Protein 3MFH (pdb70)

Nearest PDB structures (foldseek):
  3mfh-assembly1_A  TM=1.002E+00  e=0.000E+00  Saccharomyces cerevisiae
  3ohb-assembly1_A  TM=1.001E+00  e=0.000E+00  Saccharomyces cerevisiae
  3mfi-assembly1_A  TM=9.973E-01  e=5.482E-103  Saccharomyces cerevisiae
  2xgq-assembly1_B  TM=9.381E-01  e=1.519E-93  Saccharomyces cerevisiae
  5kt7-assembly1_A  TM=8.597E-01  e=8.503E-28  Homo sapiens

InterPro domains:
  IPR001126 UmuC domain [PF00817] (29-276)
  IPR001126 UmuC domain [PS50173] (26-309)
  IPR017961 DNA polymerase, Y-family, little finger domain [PF11799] (393-506)
  IPR036775 DNA polymerase, Y-family, little finger domain superfamily [G3DSA:3.30.1490.100] (393-513)
  IPR036775 DNA polymerase, Y-family, little finger domain superfamily [SSF100879] (391-508)
  IPR041298 DNA polymerase eta, ubiquitin-binding zinc finger [PS51907] (545-580)
  IPR043128 Reverse transcriptase/Diguanylate cyclase domain [G3DSA:3.30.70.270] (2-295)
  IPR043502 DNA/RNA polymerase superfamily [SSF56672] (1-387)
  IPR052230 DNA polymerase eta [PTHR45873] (18-544)

Foldseek 3Di:
DFPAFLLLQVCLQPQVCVLQRQLWKKKKKFFAQQVQQLVCVVVVHDLQAFEFEDEAQFGQTTRPNLVVLVDDGRDGVVVSCVSPVRYHYFYAWKDFQVDQDTDGLPQADCPHPVGHPDLLGIFGDPVSLQVLLVVLVVLLVVLAVFWFDPDSGMIMGGCSNVLSCCQQPPQPDALDPVGHSCVQNVVVNCCVVVVPDDRGDHDDWRRPSLLSQAADFAEPCPPPDRQDGHVSSSSQRSSNVSVVVSQVCCCVVVVIWIFMEIDSAPQRGVVQSPPDDDRGYYYYYLVCQLVSCQVFPDALCSGPPLVDDQVVVCCVLVVADPTPRLVVLCVVQPPDLVSVLVSVLVLCVDPPNCVPPHPDDNVCSSVVSRQSNCVSSVRRRDRRDHDPLDQKDKGKRFHDDQSAFDLVSQLSVLLNQLSSVLVVQVVSCVVQVKRKFQFKKKKWWAFPVGDIDMDMDTFDDDDSVCRSVSSSVVSSVRSVVVVVVQPPHGGPPTRMIMMMRRGIDIGHDD

Structure (mmCIF, N/CA/C/O backbone):
data_3MFH
#
_entry.id   3MFH
#
_cell.length_a   88.745
_cell.length_b   227.935
_cell.length_c   85.967
_cell.angle_alpha   90.000
_cell.angle_beta   90.000
_cell.angle_gamma   90.000
#
_symmetry.space_group_name_H-M   'C 2 2 21'
#
loop_
_entity.id
_entity.type
_entity.pdbx_description
1 polymer 'DNA polymerase eta'
2 polymer "5'-D(*GP*TP*CP*CP*TP*CP*CP*CP*CP*TP*(DOC))-3'"
3 polymer "5'-D(*TP*AP*AP*TP*TP*GP*AP*GP*GP*GP*GP*AP*GP*GP*AP*C)-3'"
4 non-polymer "2'-DEOXYADENOSINE 5'-TRIPHOSPHATE"
5 non-polymer 'SULFATE ION'
6 non-polymer 'MAGNESIUM ION'
7 water water
#
loop_
_atom_site.group_PDB
_atom_site.id
_atom_site.type_symbol
_atom_site.label_atom_id
_atom_site.label_alt_id
_atom_site.label_comp_id
_atom_site.label_asym_id
_atom_site.label_entity_id
_atom_site.label_seq_id
_atom_site.pdbx_PDB_ins_code
_atom_site.Cartn_x
_atom_site.Cartn_y
_atom_site.Cartn_z
_atom_site.occupancy
_atom_site.B_iso_or_equiv
_atom_site.auth_seq_id
_atom_site.auth_comp_id
_atom_site.auth_asym_id
_atom_site.auth_atom_id
_atom_site.pdbx_PDB_model_num
ATOM 1 N N A MET A 1 8 ? -36.148 71.916 20.181 0.50 36.12 1 MET A N 1
ATOM 2 N N B MET A 1 8 ? -35.949 71.991 20.060 0.50 36.34 1 MET A N 1
ATOM 3 C CA A MET A 1 8 ? -35.525 70.753 20.867 0.50 35.48 1 MET A CA 1
ATOM 4 C CA B MET A 1 8 ? -35.444 70.795 20.786 0.50 35.78 1 MET A CA 1
ATOM 5 C C A MET A 1 8 ? -35.202 69.643 19.859 0.50 33.71 1 MET A C 1
ATOM 6 C C B MET A 1 8 ? -35.147 69.655 19.817 0.50 33.87 1 MET A C 1
ATOM 7 O O A MET A 1 8 ? -35.558 69.730 18.678 0.50 34.30 1 MET A O 1
ATOM 8 O O B MET A 1 8 ? -35.474 69.726 18.627 0.50 34.44 1 MET A O 1
ATOM 17 N N . SER A 1 9 ? -34.525 68.608 20.342 1.00 31.48 2 SER A N 1
ATOM 18 C CA . SER A 1 9 ? -34.305 67.385 19.592 1.00 28.49 2 SER A CA 1
ATOM 19 C C . SER A 1 9 ? -35.632 66.794 19.133 1.00 27.02 2 SER A C 1
ATOM 20 O O . SER A 1 9 ? -36.659 66.991 19.778 1.00 25.83 2 SER A O 1
ATOM 23 N N . LYS A 1 10 ? -35.595 66.042 18.045 1.00 25.39 3 LYS A N 1
ATOM 24 C CA . LYS A 1 10 ? -36.751 65.289 17.600 1.00 26.19 3 LYS A CA 1
ATOM 25 C C . LYS A 1 10 ? -36.994 64.055 18.486 1.00 24.98 3 LYS A C 1
ATOM 26 O O . LYS A 1 10 ? -38.071 63.455 18.429 1.00 24.80 3 LYS A O 1
ATOM 32 N N . PHE A 1 11 ? -35.999 63.698 19.299 1.00 22.58 4 PHE A N 1
ATOM 33 C CA . PHE A 1 11 ? -36.009 62.439 20.017 1.00 21.04 4 PHE A CA 1
ATOM 34 C C . PHE A 1 11 ? -36.236 62.624 21.502 1.00 20.12 4 PHE A C 1
ATOM 35 O O . PHE A 1 11 ? -36.029 63.721 22.036 1.00 20.59 4 PHE A O 1
ATOM 43 N N . THR A 1 12 ? -36.687 61.545 22.138 1.00 18.82 5 THR A N 1
ATOM 44 C CA . THR A 1 12 ? -37.017 61.529 23.548 1.00 18.28 5 THR A CA 1
ATOM 45 C C . THR A 1 12 ? -36.017 60.724 24.371 1.00 17.14 5 THR A C 1
ATOM 46 O O . THR A 1 12 ? -35.243 59.928 23.844 1.00 16.06 5 THR A O 1
ATOM 50 N N . TRP A 1 13 ? -36.004 60.989 25.680 1.00 16.7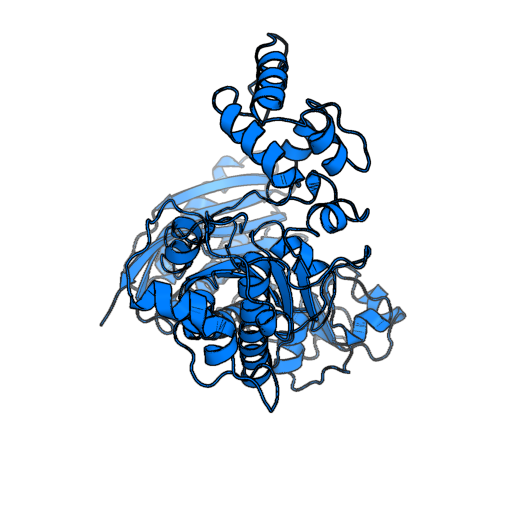9 6 TRP A N 1
ATOM 51 C CA . TRP A 1 13 ? -35.257 60.166 26.605 1.00 16.72 6 TRP A CA 1
ATOM 52 C C . TRP A 1 13 ? -35.654 58.701 26.423 1.00 17.26 6 TRP A C 1
ATOM 53 O O . TRP A 1 13 ? -34.794 57.846 26.388 1.00 16.89 6 TRP A O 1
ATOM 64 N N . LYS A 1 14 ? -36.953 58.422 26.285 1.00 18.16 7 LYS A N 1
ATOM 65 C CA . LYS A 1 14 ? -37.412 57.040 26.099 1.00 19.03 7 LYS A CA 1
ATOM 66 C C . LYS A 1 14 ? -36.688 56.332 24.938 1.00 18.52 7 LYS A C 1
ATOM 67 O O . LYS A 1 14 ? -36.168 55.236 25.097 1.00 17.30 7 LYS A O 1
ATOM 73 N N . GLU A 1 15 ? -36.655 56.985 23.785 1.00 18.40 8 GLU A N 1
ATOM 74 C CA . GLU A 1 15 ? -36.007 56.426 22.604 1.00 18.76 8 GLU A CA 1
ATOM 75 C C . GLU A 1 15 ? -34.512 56.195 22.798 1.00 18.65 8 GLU A C 1
ATOM 76 O O . GLU A 1 15 ? -33.954 55.271 22.229 1.00 20.13 8 GLU A O 1
ATOM 82 N N . LEU A 1 16 ? -33.854 57.073 23.541 1.00 17.75 9 LEU A N 1
ATOM 83 C CA . LEU A 1 16 ? -32.423 56.928 23.794 1.0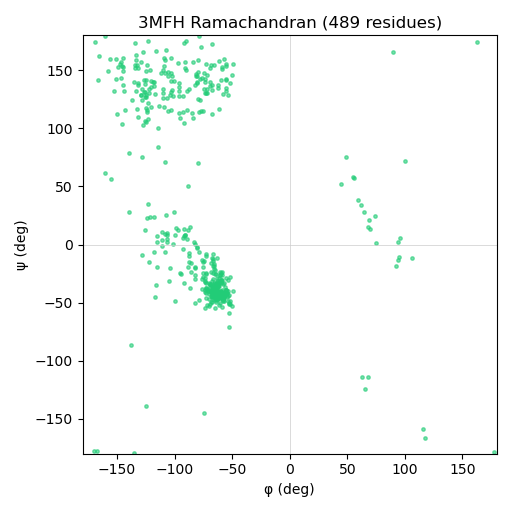0 16.92 9 LEU A CA 1
ATOM 84 C C . LEU A 1 16 ? -32.161 55.774 24.741 1.00 17.71 9 LEU A C 1
ATOM 85 O O . LEU A 1 16 ? -31.313 54.909 24.475 1.00 17.90 9 LEU A O 1
ATOM 90 N N . ILE A 1 17 ? -32.843 55.780 25.869 1.00 18.35 10 ILE A N 1
ATOM 91 C CA . ILE A 1 17 ? -32.651 54.751 26.886 1.00 19.35 10 ILE A CA 1
ATOM 92 C C . ILE A 1 17 ? -33.008 53.364 26.357 1.00 20.21 10 ILE A C 1
ATOM 93 O O . ILE A 1 17 ? -32.395 52.378 26.749 1.00 19.15 10 ILE A O 1
ATOM 98 N N . GLN A 1 18 ? -33.981 53.278 25.455 1.00 20.51 11 GLN A N 1
ATOM 99 C CA . GLN A 1 18 ? -34.323 51.963 24.900 1.00 21.25 11 GLN A CA 1
ATOM 100 C C . GLN A 1 18 ? -33.233 51.317 24.013 1.00 19.14 11 GLN A C 1
ATOM 101 O O . GLN A 1 18 ? -33.262 50.110 23.747 1.00 17.84 11 GLN A O 1
ATOM 107 N N . LEU A 1 19 ? -32.230 52.103 23.654 1.00 18.38 12 LEU A N 1
ATOM 108 C CA . LEU A 1 19 ? -31.050 51.557 23.006 1.00 18.93 12 LEU A CA 1
ATOM 109 C C . LEU A 1 19 ? -30.343 50.545 23.901 1.00 19.42 12 LEU A C 1
ATOM 110 O O . LEU A 1 19 ? -29.652 49.651 23.407 1.00 18.88 12 LEU A O 1
ATOM 115 N N . GLY A 1 20 ? -30.521 50.686 25.210 1.00 20.28 13 GLY A N 1
ATOM 116 C CA . GLY A 1 20 ? -29.969 49.723 26.181 1.00 21.51 13 GLY A CA 1
ATOM 117 C C . GLY A 1 20 ? -30.771 48.434 26.366 1.00 21.81 13 GLY A C 1
ATOM 118 O O . GLY A 1 20 ? -30.352 47.550 27.108 1.00 22.69 13 GLY A O 1
ATOM 119 N N . SER A 1 21 ? -31.914 48.311 25.703 1.00 22.38 14 SER A N 1
ATOM 120 C CA . SER A 1 21 ? -32.722 47.092 25.767 1.00 23.62 14 SER A CA 1
ATOM 121 C C . SER A 1 21 ? -32.607 46.269 24.479 1.00 23.83 14 SER A C 1
ATOM 122 O O . SER A 1 21 ? -33.044 46.706 23.427 1.00 23.62 14 SER A O 1
ATOM 125 N N . PRO A 1 22 ? -32.041 45.054 24.555 1.00 24.19 15 PRO A N 1
ATOM 126 C CA . PRO A 1 22 ? -31.966 44.221 23.361 1.00 23.84 15 PRO A CA 1
ATOM 127 C C . PRO A 1 22 ? -33.348 43.936 22.756 1.00 23.92 15 PRO A C 1
ATOM 128 O O . PRO A 1 22 ? -33.470 43.813 21.538 1.00 24.04 15 PRO A O 1
ATOM 132 N N . SER A 1 23 ? -34.380 43.803 23.574 1.00 23.74 16 SER A N 1
ATOM 133 C CA . SER A 1 23 ? -35.669 43.439 23.016 1.00 25.10 16 SER A CA 1
ATOM 134 C C . SER A 1 23 ? -36.344 44.626 22.305 1.00 24.72 16 SER A C 1
ATOM 135 O O . SER A 1 23 ? -37.081 44.389 21.368 1.00 25.98 16 SER A O 1
ATOM 138 N N . LYS A 1 24 ? -36.059 45.868 22.705 1.00 23.48 17 LYS A N 1
ATOM 139 C CA . LYS A 1 24 ? -36.746 47.038 22.136 1.00 23.88 17 LYS A CA 1
ATOM 140 C C . LYS A 1 24 ? -35.868 48.077 21.385 1.00 22.07 17 LYS A C 1
ATOM 141 O O . LYS A 1 24 ? -36.396 48.994 20.771 1.00 21.44 17 LYS A O 1
ATOM 145 N N . ALA A 1 25 ? -34.546 47.926 21.409 1.00 20.33 18 ALA A N 1
ATOM 146 C CA . ALA A 1 25 ? -33.657 48.884 20.762 1.00 19.48 18 ALA A CA 1
ATOM 147 C C . ALA A 1 25 ? -33.972 49.090 19.268 1.00 19.03 18 ALA A C 1
ATOM 148 O O . ALA A 1 25 ? -33.915 50.211 18.806 1.00 18.32 18 ALA A O 1
ATOM 150 N N . TYR A 1 26 ? -34.323 48.017 18.547 1.00 19.68 19 TYR A N 1
ATOM 151 C CA . TYR A 1 26 ? -34.621 48.093 17.113 1.00 20.05 19 TYR A CA 1
ATOM 152 C C . TYR A 1 26 ? -35.778 49.051 16.764 1.00 21.47 19 TYR A C 1
ATOM 153 O O . TYR A 1 26 ? -35.879 49.514 15.645 1.00 20.98 19 TYR A O 1
ATOM 162 N N . GLU A 1 27 ? -36.654 49.296 17.727 1.00 23.02 20 GLU A N 1
ATOM 163 C CA . GLU A 1 27 ? -37.913 49.975 17.502 1.00 25.64 20 GLU A CA 1
ATOM 164 C C . GLU A 1 27 ? -37.721 51.470 17.619 1.00 26.60 20 GLU A C 1
ATOM 165 O O . GLU A 1 27 ? -38.542 52.240 17.154 1.00 27.10 20 GLU A O 1
ATOM 171 N N . SER A 1 28 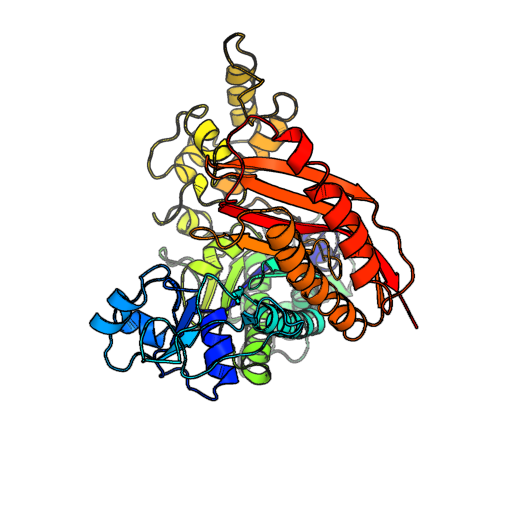? -36.600 51.879 18.194 1.00 27.34 21 SER A N 1
ATOM 172 C CA . SER A 1 28 ? -36.283 53.286 18.379 1.00 27.89 21 SER A CA 1
ATOM 173 C C . SER A 1 28 ? -35.896 53.944 17.052 1.00 27.70 21 SER A C 1
ATOM 174 O O . SER A 1 28 ? -35.172 53.386 16.220 1.00 26.76 21 SER A O 1
ATOM 177 N N . SER A 1 29 ? -36.350 55.167 16.854 1.00 28.46 22 SER A N 1
ATOM 178 C CA . SER A 1 29 ? -35.861 55.983 15.727 1.00 27.64 22 SER A CA 1
ATOM 179 C C . SER A 1 29 ? -34.325 56.229 15.819 1.00 25.25 22 SER A C 1
ATOM 180 O O . SER A 1 29 ? -33.660 56.459 14.827 1.00 26.47 22 SER A O 1
ATOM 183 N N . LEU A 1 30 ? -33.782 56.142 17.029 1.00 23.40 23 LEU A N 1
ATOM 184 C CA . LEU A 1 30 ? -32.340 56.225 17.276 1.00 21.18 23 LEU A CA 1
ATOM 185 C C . LEU A 1 30 ? -31.579 54.912 17.071 1.00 19.60 23 LEU A C 1
ATOM 186 O O . LEU A 1 30 ? -30.369 54.896 17.273 1.00 18.94 23 LEU A O 1
ATOM 191 N N . ALA A 1 31 ? -32.251 53.829 16.647 1.00 18.74 24 ALA A N 1
ATOM 192 C CA . ALA A 1 31 ? -31.583 52.532 16.459 1.00 18.01 24 ALA A CA 1
ATOM 193 C C . ALA A 1 31 ? -30.337 52.673 15.624 1.00 17.83 24 ALA A C 1
ATOM 194 O O . ALA A 1 31 ? -30.285 53.527 14.723 1.00 17.71 24 ALA A O 1
ATOM 196 N N . CYS A 1 32 ? -29.331 51.857 15.934 1.00 17.36 25 CYS A N 1
ATOM 197 C CA . CYS A 1 32 ? -28.132 51.791 15.156 1.00 16.93 25 CYS A CA 1
ATOM 198 C C . CYS A 1 32 ? -27.881 50.323 14.797 1.00 16.70 25 CYS A C 1
ATOM 199 O O . CYS A 1 32 ? -27.447 49.503 15.637 1.00 15.78 25 CYS A O 1
ATOM 202 N N . ILE A 1 33 ? -28.205 49.993 13.545 1.00 14.76 26 ILE A N 1
ATOM 203 C CA . ILE A 1 33 ? -28.095 48.649 13.050 1.00 14.27 26 ILE A CA 1
ATOM 204 C C . ILE A 1 33 ? -26.984 48.607 12.019 1.00 14.68 26 ILE A C 1
ATOM 205 O O . ILE A 1 33 ? -26.758 49.596 11.314 1.00 15.11 26 ILE A O 1
ATOM 210 N N . ALA A 1 34 ? -26.284 47.474 11.927 1.00 15.26 27 ALA A N 1
ATOM 211 C CA . ALA A 1 34 ? -25.290 47.236 10.873 1.00 15.51 27 ALA A CA 1
ATOM 212 C C . ALA A 1 34 ? -25.639 45.936 10.133 1.00 15.59 27 ALA A C 1
ATOM 213 O O . ALA A 1 34 ? -26.113 44.970 10.754 1.00 15.42 27 ALA A O 1
ATOM 215 N N . HIS A 1 35 ? -25.438 45.948 8.819 1.00 14.34 28 HIS A N 1
ATOM 216 C CA . HIS A 1 35 ? -25.477 44.761 8.006 1.00 14.75 28 HIS A CA 1
ATOM 217 C C . HIS A 1 35 ? -24.090 44.621 7.436 1.00 14.37 28 HIS A C 1
ATOM 218 O O . HIS A 1 35 ? -23.555 45.576 6.915 1.00 12.84 28 HIS A O 1
ATOM 225 N N . ILE A 1 36 ? -23.519 43.443 7.575 1.00 15.27 29 ILE A N 1
ATOM 226 C CA . ILE A 1 36 ? -22.134 43.199 7.200 1.00 16.31 29 ILE A CA 1
ATOM 227 C C . ILE A 1 36 ? -22.166 41.996 6.313 1.00 17.65 29 ILE A C 1
ATOM 228 O O . ILE A 1 36 ? -22.672 40.942 6.707 1.00 17.34 29 ILE A O 1
ATOM 233 N N . ASP A 1 37 ? -21.614 42.157 5.110 1.00 18.46 30 ASP A N 1
ATOM 234 C CA . ASP A 1 37 ? -21.612 41.117 4.108 1.00 18.56 30 ASP A CA 1
ATOM 235 C C . ASP A 1 37 ? -20.167 40.871 3.634 1.00 18.88 30 ASP A C 1
ATOM 236 O O . ASP A 1 37 ? -19.489 41.794 3.214 1.00 18.27 30 ASP A O 1
ATOM 241 N N . MET A 1 38 ? -19.738 39.619 3.687 1.00 19.03 31 MET A N 1
ATOM 242 C CA . MET A 1 38 ? -18.375 39.228 3.322 1.00 20.27 31 MET A CA 1
ATOM 243 C C . MET A 1 38 ? -18.176 39.436 1.830 1.00 19.86 31 MET A C 1
ATOM 244 O O . MET A 1 38 ? -19.034 39.077 1.028 1.00 19.51 31 MET A O 1
ATOM 249 N N . ASN A 1 39 ? -17.060 40.058 1.468 1.00 19.06 32 ASN A N 1
ATOM 250 C CA . ASN A 1 39 ? -16.751 40.337 0.082 1.00 19.51 32 ASN A CA 1
ATOM 251 C C . ASN A 1 39 ? -16.359 39.012 -0.612 1.00 19.71 32 ASN A C 1
ATOM 252 O O . ASN A 1 39 ? -15.537 38.273 -0.082 1.00 19.28 32 ASN A O 1
ATOM 257 N N . ALA A 1 40 ? -16.956 38.721 -1.767 1.00 19.68 33 ALA A N 1
ATOM 258 C CA . ALA A 1 40 ? -16.549 37.596 -2.612 1.00 19.85 33 ALA A CA 1
ATOM 259 C C . ALA A 1 40 ? -16.312 36.347 -1.765 1.00 20.07 33 ALA A C 1
ATOM 260 O O . ALA A 1 40 ? -15.263 35.722 -1.844 1.00 19.98 33 ALA A O 1
ATOM 262 N N . PHE A 1 41 ? -17.282 35.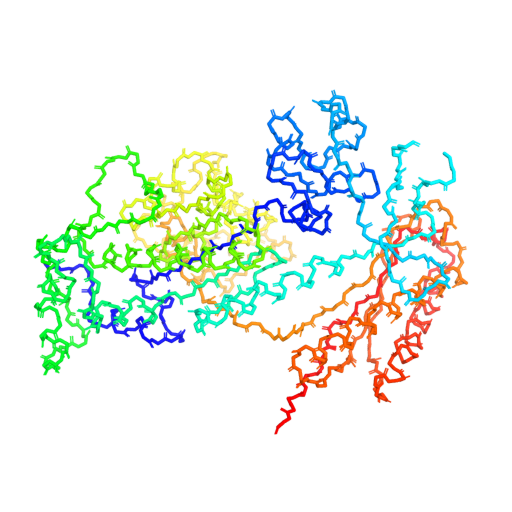989 -0.938 1.00 19.63 34 PHE A N 1
ATOM 263 C CA . PHE A 1 41 ? -17.000 35.102 0.181 1.00 19.26 34 PHE A CA 1
ATOM 264 C C . PHE A 1 41 ? -16.291 33.780 -0.182 1.00 19.61 34 PHE A C 1
ATOM 265 O O . PHE A 1 41 ? -15.226 33.521 0.336 1.00 20.67 34 PHE A O 1
ATOM 273 N N . PHE A 1 42 ? -16.864 32.942 -1.037 1.00 18.89 35 PHE A N 1
ATOM 274 C CA . PHE A 1 42 ? -16.258 31.632 -1.282 1.00 19.62 35 PHE A CA 1
ATOM 275 C C . PHE A 1 42 ? -14.869 31.799 -1.905 1.00 19.07 35 PHE A C 1
ATOM 276 O O . PHE A 1 42 ? -14.003 30.981 -1.656 1.00 18.65 35 PHE A O 1
ATOM 284 N N . ALA A 1 43 ? -14.672 32.860 -2.683 1.00 19.40 36 ALA A N 1
ATOM 285 C CA . ALA A 1 43 ? -13.368 33.109 -3.325 1.00 20.17 36 ALA A CA 1
ATOM 286 C C . ALA A 1 43 ? -12.343 33.528 -2.288 1.00 20.95 36 ALA A C 1
ATOM 287 O O . ALA A 1 43 ? -11.210 33.100 -2.347 1.00 21.78 36 ALA A O 1
ATOM 289 N N . GLN A 1 44 ? -12.752 34.354 -1.328 1.00 21.57 37 GLN A N 1
ATOM 290 C CA . GLN A 1 44 ? -11.874 34.714 -0.208 1.00 22.50 37 GLN A CA 1
ATOM 291 C C . GLN A 1 44 ? -11.513 33.517 0.652 1.00 22.24 37 GLN A C 1
ATOM 292 O O . GLN A 1 44 ? -10.400 33.446 1.143 1.00 23.40 37 GLN A O 1
ATOM 298 N N . VAL A 1 45 ? -12.457 32.609 0.885 1.00 22.30 38 VAL A N 1
ATOM 299 C CA . VAL A 1 45 ? -12.147 31.385 1.651 1.00 22.88 38 VAL A CA 1
ATOM 300 C C . VAL A 1 45 ? -11.062 30.554 0.952 1.00 23.33 38 VAL A C 1
ATOM 301 O O . VAL A 1 45 ? -10.115 30.097 1.590 1.00 23.42 38 VAL A O 1
ATOM 305 N N . GLU A 1 46 ? -11.209 30.383 -0.360 1.00 24.24 39 GLU A N 1
ATOM 306 C CA . GLU A 1 46 ? -10.233 29.629 -1.159 1.00 25.09 39 GLU A CA 1
ATOM 307 C C . GLU A 1 46 ? -8.877 30.344 -1.221 1.00 26.50 39 GLU A C 1
ATOM 308 O O . GLU A 1 46 ? -7.814 29.710 -1.085 1.00 26.73 39 GLU A O 1
ATOM 314 N N . GLN A 1 47 ? -8.917 31.659 -1.400 1.00 27.34 40 GLN A N 1
ATOM 315 C CA . GLN A 1 47 ? -7.713 32.478 -1.346 1.00 28.70 40 GLN A CA 1
ATOM 316 C C . GLN A 1 47 ? -6.946 32.228 -0.047 1.00 29.79 40 GLN A C 1
ATOM 317 O O . GLN A 1 47 ? -5.732 31.952 -0.084 1.00 30.33 40 GLN A O 1
ATOM 323 N N . MET A 1 48 ? -7.637 32.319 1.089 1.00 29.79 41 MET A N 1
ATOM 324 C CA . MET A 1 48 ? -6.992 32.159 2.381 1.00 31.24 41 MET A CA 1
ATOM 325 C C . MET A 1 48 ? -6.514 30.711 2.583 1.00 31.94 41 MET A C 1
ATOM 326 O O . MET A 1 48 ? -5.443 30.493 3.132 1.00 32.70 41 MET A O 1
ATOM 331 N N . ARG A 1 49 ? -7.294 29.727 2.140 1.00 32.08 42 ARG A N 1
ATOM 332 C CA . ARG A 1 49 ? -6.905 28.324 2.305 1.00 32.79 42 ARG A CA 1
ATOM 333 C C . ARG A 1 49 ? -5.644 28.023 1.519 1.00 33.73 42 ARG A C 1
ATOM 334 O O . ARG A 1 49 ? -4.793 27.282 1.982 1.00 34.56 42 ARG A O 1
ATOM 342 N N . CYS A 1 50 ? -5.543 28.602 0.328 1.00 34.23 43 CYS A N 1
ATOM 343 C CA . CYS A 1 50 ? -4.428 28.351 -0.571 1.00 35.31 43 CYS A CA 1
ATOM 344 C C . CYS A 1 50 ? -3.255 29.336 -0.376 1.00 35.71 43 CYS A C 1
ATOM 345 O O . CYS A 1 50 ? -2.302 29.322 -1.146 1.00 36.20 43 CYS A O 1
ATOM 348 N N . GLY A 1 51 ? -3.316 30.168 0.657 1.00 35.68 44 GLY A N 1
ATOM 349 C CA . GLY A 1 51 ? -2.231 31.111 0.941 1.00 36.84 44 GLY A CA 1
ATOM 350 C C . GLY A 1 51 ? -2.007 32.183 -0.122 1.00 37.01 44 GLY A C 1
ATOM 351 O O . GLY A 1 51 ? -0.886 32.692 -0.270 1.00 37.80 44 GLY A O 1
ATOM 352 N N . LEU A 1 52 ? -3.063 32.544 -0.853 1.00 36.33 45 LEU A N 1
ATOM 353 C CA . LEU A 1 52 ? -2.963 33.547 -1.917 1.00 36.57 45 LEU A CA 1
ATOM 354 C C . LEU A 1 52 ? -3.263 34.941 -1.392 1.00 36.65 45 LEU A C 1
ATOM 355 O O . LEU A 1 52 ? -3.677 35.107 -0.240 1.00 36.37 45 LEU A O 1
ATOM 360 N N . SER A 1 53 ? -3.058 35.934 -2.247 1.00 36.91 46 SER A N 1
ATOM 361 C CA . SER A 1 53 ? -3.209 37.335 -1.865 1.00 37.45 46 SER A CA 1
ATOM 362 C C . SER A 1 53 ? -4.457 37.997 -2.456 1.00 36.64 46 SER A C 1
ATOM 363 O O . SER A 1 53 ? -5.079 37.467 -3.380 1.00 35.62 46 SER A O 1
ATOM 366 N N . LYS A 1 54 ? -4.770 39.176 -1.916 1.00 36.81 47 LYS A N 1
ATOM 367 C CA . LYS A 1 54 ? -5.806 40.075 -2.446 1.00 36.41 47 LYS A CA 1
ATOM 368 C C . LYS A 1 54 ? -5.642 40.364 -3.936 1.00 36.22 47 LYS A C 1
ATOM 369 O O . LYS A 1 54 ? -6.633 40.601 -4.605 1.00 35.83 47 LYS A O 1
ATOM 371 N N . GLU A 1 55 ? -4.408 40.318 -4.451 1.00 36.54 48 GLU A N 1
ATOM 372 C CA . GLU A 1 55 ? -4.122 40.608 -5.873 1.00 37.00 48 GLU A CA 1
ATOM 373 C C . GLU A 1 55 ? -4.280 39.404 -6.825 1.00 35.67 48 GLU A C 1
ATOM 374 O O . GLU A 1 55 ? -4.336 39.579 -8.044 1.00 34.80 48 GLU A O 1
ATOM 380 N N . ASP A 1 56 ? -4.333 38.189 -6.280 1.00 34.47 49 ASP A N 1
ATOM 381 C CA . ASP A 1 56 ? -4.533 36.985 -7.106 1.00 33.76 49 ASP A CA 1
ATOM 382 C C . ASP A 1 56 ? -5.992 36.874 -7.605 1.00 32.58 49 ASP A C 1
ATOM 383 O O . ASP A 1 56 ? -6.940 37.022 -6.808 1.00 30.85 49 ASP A O 1
ATOM 388 N N . PRO A 1 57 ? -6.171 36.650 -8.923 1.00 31.75 50 PRO A N 1
ATOM 389 C CA . PRO A 1 57 ? -7.487 36.554 -9.541 1.00 30.94 50 PRO A CA 1
ATOM 390 C C . PRO A 1 57 ? -8.145 35.184 -9.344 1.00 29.98 50 PRO A C 1
ATOM 391 O O . PRO A 1 57 ? -8.327 34.402 -10.295 1.00 29.44 50 PRO A O 1
ATOM 395 N N . VAL A 1 58 ? -8.529 34.915 -8.108 1.00 28.54 51 VAL A N 1
ATOM 396 C CA . VAL A 1 58 ? -9.182 33.669 -7.763 1.00 27.83 51 VAL A CA 1
ATOM 397 C C . VAL A 1 58 ? -10.642 33.702 -8.186 1.00 27.44 51 VAL A C 1
ATOM 398 O O . VAL A 1 58 ? -11.307 34.752 -8.096 1.00 26.96 51 VAL A O 1
ATOM 402 N N . VAL A 1 59 ? -11.141 32.567 -8.662 1.00 26.88 52 VAL A N 1
ATOM 403 C CA . VAL A 1 59 ? -12.582 32.338 -8.754 1.00 26.22 52 VAL A CA 1
ATOM 404 C C . VAL A 1 59 ? -12.895 30.982 -8.159 1.00 26.44 52 VAL A C 1
ATOM 405 O O . VAL A 1 59 ? -12.117 30.028 -8.356 1.00 27.36 52 VAL A O 1
ATOM 409 N N . CYS A 1 60 ? -13.994 30.889 -7.398 1.00 25.07 53 CYS A N 1
ATOM 410 C CA . CYS A 1 60 ? -14.438 29.609 -6.853 1.00 24.58 53 CYS A CA 1
ATOM 411 C C . CYS A 1 60 ? -15.370 28.971 -7.891 1.00 24.00 53 CYS A C 1
ATOM 412 O O . CYS A 1 60 ? -16.257 29.647 -8.435 1.00 23.06 53 CYS A O 1
ATOM 415 N N . VAL A 1 61 ? -15.144 27.700 -8.199 1.00 24.02 54 VAL A N 1
ATOM 416 C CA . VAL A 1 61 ? -15.886 27.013 -9.277 1.00 24.40 54 VAL A CA 1
ATOM 417 C C . VAL A 1 61 ? -16.693 25.831 -8.725 1.00 24.91 54 VAL A C 1
ATOM 418 O O . VAL A 1 61 ? -16.211 25.061 -7.876 1.00 24.76 54 VAL A O 1
ATOM 422 N N . GLN A 1 62 ? -17.933 25.720 -9.191 1.00 24.67 55 GLN A N 1
ATOM 423 C CA . GLN A 1 62 ? -18.796 24.622 -8.842 1.00 25.56 55 GLN A CA 1
ATOM 424 C C . GLN A 1 62 ? -19.271 23.991 -10.143 1.00 26.26 55 GLN A C 1
ATOM 425 O O . GLN A 1 62 ? -20.151 24.528 -10.828 1.00 25.59 55 GLN A O 1
ATOM 431 N N . TRP A 1 63 ? -18.715 22.820 -10.438 1.00 27.44 56 TRP A N 1
ATOM 432 C CA . TRP A 1 63 ? -18.914 22.151 -11.724 1.00 28.56 56 TRP A CA 1
ATOM 433 C C . TRP A 1 63 ? -18.320 23.064 -12.805 1.00 29.07 56 TRP A C 1
ATOM 434 O O . TRP A 1 63 ? -17.120 23.275 -12.799 1.00 28.99 56 TRP A O 1
ATOM 445 N N . ASN A 1 64 ? -19.135 23.621 -13.688 1.00 30.75 57 ASN A N 1
ATOM 446 C CA . ASN A 1 64 ? -18.628 24.540 -14.706 1.00 32.81 57 ASN A CA 1
ATOM 447 C C . ASN A 1 64 ? -18.979 26.004 -14.471 1.00 32.71 57 ASN A C 1
ATOM 448 O O . ASN A 1 64 ? -18.671 26.841 -15.331 1.00 33.81 57 ASN A O 1
ATOM 453 N N . SER A 1 65 ? -19.609 26.316 -13.332 1.00 31.99 58 SER A N 1
ATOM 454 C CA . SER A 1 65 ? -20.023 27.678 -13.040 1.00 31.33 58 SER A CA 1
ATOM 455 C C . SER A 1 65 ? -19.100 28.370 -12.048 1.00 29.93 58 SER A C 1
ATOM 456 O O . SER A 1 65 ? -18.620 27.755 -11.116 1.00 29.17 58 SER A O 1
ATOM 459 N N . ILE A 1 66 ? -18.842 29.657 -12.281 1.00 28.85 59 ILE A N 1
ATOM 460 C CA . ILE A 1 66 ? -18.171 30.491 -11.306 1.00 27.66 59 ILE A CA 1
ATOM 461 C C . ILE A 1 66 ? -19.203 30.813 -10.215 1.00 26.57 59 ILE A C 1
ATOM 462 O O . ILE A 1 66 ? -20.203 31.465 -10.484 1.00 26.36 59 ILE A O 1
ATOM 467 N N . ILE A 1 67 ? -18.966 30.342 -9.004 1.00 25.18 60 ILE A N 1
ATOM 468 C CA . ILE A 1 67 ? -19.925 30.544 -7.894 1.00 24.90 60 ILE A CA 1
ATOM 469 C C . ILE A 1 67 ? -19.517 31.777 -7.087 1.00 24.13 60 ILE A C 1
ATOM 470 O O . ILE A 1 67 ? -20.370 32.415 -6.448 1.00 23.32 60 ILE A O 1
ATOM 475 N N . ALA A 1 68 ? -18.225 32.133 -7.144 1.00 23.37 61 ALA A N 1
ATOM 476 C CA . ALA A 1 68 ? -17.745 33.379 -6.551 1.00 23.34 61 ALA A CA 1
ATOM 477 C C . ALA A 1 68 ? -16.516 33.922 -7.283 1.00 23.54 61 ALA A C 1
ATOM 478 O O . ALA A 1 68 ? -15.645 33.172 -7.730 1.00 23.61 61 ALA A O 1
ATOM 480 N N . VAL A 1 69 ? -16.463 35.238 -7.414 1.00 23.29 62 VAL A N 1
ATOM 481 C CA . VAL A 1 69 ? -15.378 35.888 -8.143 1.00 23.46 62 VAL A CA 1
ATOM 482 C C . VAL A 1 69 ? -14.719 36.898 -7.230 1.00 22.88 62 VAL A C 1
ATOM 483 O O . VAL A 1 69 ? -15.353 37.887 -6.845 1.00 21.74 62 VAL A O 1
ATOM 487 N N . SER A 1 70 ? -13.451 36.638 -6.885 1.00 22.24 63 SER A N 1
ATOM 488 C CA . SER A 1 70 ? -12.611 37.596 -6.177 1.00 22.42 63 SER A CA 1
ATOM 489 C C . SER A 1 70 ? -12.641 38.970 -6.838 1.00 22.34 63 SER A C 1
ATOM 490 O O . SER A 1 70 ? -12.908 39.099 -8.039 1.00 21.23 63 SER A O 1
ATOM 493 N N . TYR A 1 71 ? -12.362 39.996 -6.040 1.00 22.41 64 TYR A N 1
ATOM 494 C CA . TYR A 1 71 ? -12.288 41.367 -6.565 1.00 21.91 64 TYR A CA 1
ATOM 495 C C . TYR A 1 71 ? -11.122 41.585 -7.528 1.00 23.11 64 TYR A C 1
ATOM 496 O O . TYR A 1 71 ? -11.238 42.387 -8.473 1.00 22.87 64 TYR A O 1
ATOM 505 N N . ALA A 1 72 ? -10.033 40.850 -7.334 1.00 24.15 65 ALA A N 1
ATOM 506 C CA . ALA A 1 72 ? -8.950 40.856 -8.331 1.00 25.89 65 ALA A CA 1
ATOM 507 C C . ALA A 1 72 ? -9.486 40.414 -9.695 1.00 26.02 65 ALA A C 1
ATOM 508 O O . ALA A 1 72 ? -9.234 41.080 -10.683 1.00 26.49 65 ALA A O 1
ATOM 510 N N . ALA A 1 73 ? -10.275 39.341 -9.732 1.00 26.06 66 ALA A N 1
ATOM 511 C CA . ALA A 1 73 ? -10.767 38.803 -11.002 1.00 26.17 66 ALA A CA 1
ATOM 512 C C . ALA A 1 73 ? -11.847 39.669 -11.629 1.00 26.76 66 ALA A C 1
ATOM 513 O O . ALA A 1 73 ? -11.980 39.691 -12.847 1.00 26.71 66 ALA A O 1
ATOM 515 N N . ARG A 1 74 ? -12.616 40.386 -10.808 1.00 26.33 67 ARG A N 1
ATOM 516 C CA . ARG A 1 74 ? -13.650 41.295 -11.328 1.00 27.36 67 ARG A CA 1
ATOM 517 C C . ARG A 1 74 ? -13.069 42.460 -12.162 1.00 29.04 67 ARG A C 1
ATOM 518 O O . ARG A 1 74 ? -13.769 43.035 -13.018 1.00 29.12 67 ARG A O 1
ATOM 526 N N . LYS A 1 75 ? -11.811 42.816 -11.897 1.00 30.02 68 LYS A N 1
ATOM 527 C CA . LYS A 1 75 ? -11.123 43.877 -12.668 1.00 32.02 68 LYS A CA 1
ATOM 528 C C . LYS A 1 75 ? -10.902 43.469 -14.131 1.00 32.90 68 LYS A C 1
ATOM 529 O O . LYS A 1 75 ? -10.644 44.318 -14.973 1.00 33.34 68 LYS A O 1
ATOM 535 N N . TYR A 1 76 ? -11.021 42.170 -14.401 1.00 33.20 69 TYR A N 1
ATOM 536 C CA . TYR A 1 76 ? -11.007 41.625 -15.738 1.00 34.70 69 TYR A CA 1
ATOM 537 C C . TYR A 1 76 ? -12.372 41.571 -16.442 1.00 34.91 69 TYR A C 1
ATOM 538 O O . TYR A 1 76 ? -12.418 41.278 -17.645 1.00 36.66 69 TYR A O 1
ATOM 547 N N . GLY A 1 77 ? -13.466 41.871 -15.740 1.00 33.50 70 GLY A N 1
ATOM 548 C CA . GLY A 1 77 ? -14.806 41.747 -16.321 1.00 33.47 70 GLY A CA 1
ATOM 549 C C . GLY A 1 77 ? -15.509 40.423 -16.008 1.00 33.15 70 GLY A C 1
ATOM 550 O O . GLY A 1 77 ? -16.617 40.183 -16.487 1.00 33.36 70 GLY A O 1
ATOM 551 N N . ILE A 1 78 ? -14.895 39.588 -15.168 1.00 32.90 71 ILE A N 1
ATOM 552 C CA . ILE A 1 78 ? -15.487 38.309 -14.744 1.00 32.69 71 ILE A CA 1
ATOM 553 C C . ILE A 1 78 ? -16.670 38.534 -13.766 1.00 32.77 71 ILE A C 1
ATOM 554 O O . ILE A 1 78 ? -16.586 39.335 -12.832 1.00 31.84 71 ILE A O 1
ATOM 559 N N . SER A 1 79 ? -17.766 37.827 -14.024 1.00 33.65 72 SER A N 1
ATOM 560 C CA . SER A 1 79 ? -18.992 37.920 -13.258 1.00 34.67 72 SER A CA 1
ATOM 561 C C . SER A 1 79 ? -19.414 36.547 -12.748 1.00 35.72 72 SER A C 1
ATOM 562 O O . SER A 1 79 ? -19.148 35.526 -13.384 1.00 35.22 72 SER A O 1
ATOM 565 N N . ARG A 1 80 ? -20.079 36.539 -11.592 1.00 37.42 73 ARG A N 1
ATOM 566 C CA . ARG A 1 80 ? -20.635 35.313 -11.030 1.00 38.57 73 ARG A CA 1
ATOM 567 C C . ARG A 1 80 ? -21.528 34.715 -12.089 1.00 39.91 73 ARG A C 1
ATOM 568 O O . ARG A 1 80 ? -22.208 35.432 -12.819 1.00 40.93 73 ARG A O 1
ATOM 576 N N . MET A 1 81 ? -21.501 33.401 -12.174 1.00 41.36 74 MET A N 1
ATOM 577 C CA . MET A 1 81 ? -22.315 32.619 -13.101 1.00 43.06 74 MET A CA 1
ATOM 578 C C . MET A 1 81 ? -21.843 32.663 -14.551 1.00 44.11 74 MET A C 1
ATOM 579 O O . MET A 1 81 ? -22.458 32.024 -15.416 1.00 45.22 74 MET A O 1
ATOM 584 N N . ASP A 1 82 ? -20.742 33.371 -14.817 1.00 44.60 75 ASP A N 1
ATOM 585 C CA . ASP A 1 82 ? -19.939 33.080 -16.010 1.00 44.70 75 ASP A CA 1
ATOM 586 C C . ASP A 1 82 ? -19.560 31.598 -15.938 1.00 44.89 75 ASP A C 1
ATOM 587 O O . ASP A 1 82 ? -19.494 31.017 -14.841 1.00 44.20 75 ASP A O 1
ATOM 592 N N . THR A 1 83 ? -19.331 30.984 -17.095 1.00 45.29 76 THR A N 1
ATOM 593 C CA . THR A 1 83 ? -18.799 29.634 -17.122 1.00 45.35 76 THR A CA 1
ATOM 594 C C . THR A 1 83 ? -17.297 29.776 -17.003 1.00 45.93 76 THR A C 1
ATOM 595 O O . THR A 1 83 ? -16.735 30.824 -17.313 1.00 45.59 76 THR A O 1
ATOM 599 N N . ILE A 1 84 ? -16.644 28.726 -16.538 1.00 46.59 77 ILE A N 1
ATOM 600 C CA . ILE A 1 84 ? -15.203 28.764 -16.369 1.00 47.40 77 ILE A CA 1
ATOM 601 C C . ILE A 1 84 ? -14.484 29.043 -17.719 1.00 48.71 77 ILE A C 1
ATOM 602 O O . ILE A 1 84 ? -13.439 29.717 -17.755 1.00 48.05 77 ILE A O 1
ATOM 607 N N . GLN A 1 85 ? -15.073 28.576 -18.822 1.00 50.59 78 GLN A N 1
ATOM 608 C CA . GLN A 1 85 ? -14.521 28.829 -20.175 1.00 52.48 78 GLN A CA 1
ATOM 609 C C . GLN A 1 85 ? -14.418 30.321 -20.458 1.00 52.97 78 GLN A C 1
ATOM 610 O O . GLN A 1 85 ? -13.353 30.845 -20.832 1.00 53.16 78 GLN A O 1
ATOM 616 N N . GLU A 1 86 ? -15.550 30.992 -20.276 1.00 53.26 79 GLU A N 1
ATOM 617 C CA . GLU A 1 86 ? -15.648 32.432 -20.487 1.00 53.92 79 GLU A CA 1
ATOM 618 C C . GLU A 1 86 ? -14.636 33.179 -19.602 1.00 53.65 79 GLU A C 1
ATOM 619 O O . GLU A 1 86 ? -13.937 34.076 -20.070 1.00 54.26 79 GLU A O 1
ATOM 625 N N . ALA A 1 87 ? -14.537 32.787 -18.335 1.00 53.03 80 ALA A N 1
ATOM 626 C CA . ALA A 1 87 ? -13.610 33.438 -17.404 1.00 52.80 80 ALA A CA 1
ATOM 627 C C . ALA A 1 87 ? -12.160 33.366 -17.893 1.00 53.23 80 ALA A C 1
ATOM 628 O O . ALA A 1 87 ? -11.423 34.354 -17.791 1.00 52.85 80 ALA A O 1
ATOM 630 N N . LEU A 1 88 ? -11.765 32.211 -18.430 1.00 53.65 81 LEU A N 1
ATOM 631 C CA . LEU A 1 88 ? -10.379 32.001 -18.890 1.00 54.57 81 LEU A CA 1
ATOM 632 C C . LEU A 1 88 ? -9.983 32.913 -20.068 1.00 55.47 81 LEU A C 1
ATOM 633 O O . LEU A 1 88 ? -8.839 33.377 -20.143 1.00 55.56 81 LEU A O 1
ATOM 638 N N . LYS A 1 89 ? -10.949 33.202 -20.942 1.00 56.12 82 LYS A N 1
ATOM 639 C CA . LYS A 1 89 ? -10.764 34.166 -22.038 1.00 57.17 82 LYS A CA 1
ATOM 640 C C . LYS A 1 89 ? -10.426 35.557 -21.499 1.00 56.89 82 LYS A C 1
ATOM 641 O O . LYS A 1 89 ? -9.524 36.223 -22.011 1.00 57.48 82 LYS A O 1
ATOM 647 N N . LYS A 1 90 ? -11.172 35.979 -20.474 1.00 55.57 83 LYS A N 1
ATOM 648 C CA . LYS A 1 90 ? -11.070 37.322 -19.901 1.00 55.20 83 LYS A CA 1
ATOM 649 C C . LYS A 1 90 ? -9.790 37.524 -19.073 1.00 54.26 83 LYS A C 1
ATOM 650 O O . LYS A 1 90 ? -9.324 38.653 -18.917 1.00 54.26 83 LYS A O 1
ATOM 656 N N . CYS A 1 91 ? -9.232 36.439 -18.540 1.00 52.94 84 CYS A N 1
ATOM 657 C CA . CYS A 1 91 ? -8.040 36.523 -17.699 1.00 51.93 84 CYS A CA 1
ATOM 658 C C . CYS A 1 91 ? -7.215 35.245 -17.823 1.00 51.59 84 CYS A C 1
ATOM 659 O O . CYS A 1 91 ? -7.644 34.172 -17.392 1.00 50.73 84 CYS A O 1
ATOM 662 N N . SER A 1 92 ? -6.031 35.378 -18.418 1.00 51.58 85 SER A N 1
ATOM 663 C CA . SER A 1 92 ? -5.156 34.244 -18.688 1.00 51.30 85 SER A CA 1
ATOM 664 C C . SER A 1 92 ? -4.510 33.749 -17.407 1.00 50.46 85 SER A C 1
ATOM 665 O O . SER A 1 92 ? -4.248 32.566 -17.261 1.00 51.37 85 SER A O 1
ATOM 668 N N . ASN A 1 93 ? -4.266 34.654 -16.472 1.00 49.11 86 ASN A N 1
ATOM 669 C CA . ASN A 1 93 ? -3.668 34.290 -15.178 1.00 48.32 86 ASN A CA 1
ATOM 670 C C . ASN A 1 93 ? -4.715 33.856 -14.107 1.00 45.54 86 ASN A C 1
ATOM 671 O O . ASN A 1 93 ? -4.402 33.783 -12.918 1.00 44.64 86 ASN A O 1
ATOM 676 N N . LEU A 1 94 ? -5.937 33.567 -14.550 1.00 42.87 87 LEU A N 1
ATOM 677 C CA . LEU A 1 94 ? -7.034 33.142 -13.665 1.00 41.17 87 LEU A CA 1
ATOM 678 C C . LEU A 1 94 ? -6.643 31.972 -12.769 1.00 38.79 87 LEU A C 1
ATOM 679 O O . LEU A 1 94 ? -5.969 31.061 -13.224 1.00 38.70 87 LEU A O 1
ATOM 684 N N . ILE A 1 95 ? -7.054 32.010 -11.501 1.00 36.04 88 ILE A N 1
ATOM 685 C CA . ILE A 1 95 ? -6.827 30.906 -10.560 1.00 34.40 88 ILE A CA 1
ATOM 686 C C . ILE A 1 95 ? -8.192 30.279 -10.160 1.00 33.44 88 ILE A C 1
ATOM 687 O O . ILE A 1 95 ? -8.789 30.645 -9.132 1.00 31.75 88 ILE A O 1
ATOM 692 N N . PRO A 1 96 ? -8.697 29.353 -10.995 1.00 32.41 89 PRO A N 1
ATOM 693 C CA . PRO A 1 96 ? -9.942 28.669 -10.707 1.00 31.50 89 PRO A CA 1
ATOM 694 C C . PRO A 1 96 ? -9.742 27.583 -9.672 1.00 31.14 89 PRO A C 1
ATOM 695 O O . PRO A 1 96 ? -8.903 26.715 -9.872 1.00 32.05 89 PRO A O 1
ATOM 699 N N . ILE A 1 97 ? -10.504 27.641 -8.577 1.00 30.04 90 ILE A N 1
ATOM 700 C CA . ILE A 1 97 ? -10.434 26.658 -7.506 1.00 28.95 90 ILE A CA 1
ATOM 701 C C . ILE A 1 97 ? -11.817 26.061 -7.299 1.00 28.48 90 ILE A C 1
ATOM 702 O O . ILE A 1 97 ? -12.790 26.787 -7.030 1.00 28.07 90 ILE A O 1
ATOM 707 N N . HIS A 1 98 ? -11.912 24.742 -7.444 1.00 27.70 91 HIS A N 1
ATOM 708 C CA . HIS A 1 98 ? -13.195 24.050 -7.301 1.00 26.82 91 HIS A CA 1
ATOM 709 C C . HIS A 1 98 ? -13.533 23.845 -5.820 1.00 25.81 91 HIS A C 1
ATOM 710 O O . HIS A 1 98 ? -12.647 23.660 -4.987 1.00 24.17 91 HIS A O 1
ATOM 717 N N . THR A 1 99 ? -14.829 23.853 -5.521 1.00 25.21 92 THR A N 1
ATOM 718 C CA . THR A 1 99 ? -15.300 23.505 -4.202 1.00 25.15 92 THR A CA 1
ATOM 719 C C . THR A 1 99 ? -14.754 22.122 -3.847 1.00 26.16 92 THR A C 1
ATOM 720 O O . THR A 1 99 ? -14.443 21.318 -4.738 1.00 26.27 92 THR A O 1
ATOM 724 N N . ALA A 1 100 ? -14.650 21.859 -2.544 1.00 26.09 93 ALA A N 1
ATOM 725 C CA . ALA A 1 100 ? -14.446 20.508 -2.053 1.00 26.20 93 ALA A CA 1
ATOM 726 C C . ALA A 1 100 ? -15.591 19.615 -2.552 1.00 26.38 93 ALA A C 1
ATOM 727 O O . ALA A 1 100 ? -16.665 20.122 -2.945 1.00 24.91 93 ALA A O 1
ATOM 729 N N . VAL A 1 101 ? -15.359 18.296 -2.556 1.00 27.51 94 VAL A N 1
ATOM 730 C CA . VAL A 1 101 ? -16.374 17.336 -3.015 1.00 29.07 94 VAL A CA 1
ATOM 731 C C . VAL A 1 101 ? -16.320 16.012 -2.240 1.00 30.58 94 VAL A C 1
ATOM 732 O O . VAL A 1 101 ? -15.297 15.687 -1.647 1.00 31.21 94 VAL A O 1
ATOM 736 N N . PHE A 1 102 ? -17.447 15.299 -2.234 1.00 31.21 95 PHE A N 1
ATOM 737 C CA . PHE A 1 102 ? -17.539 13.909 -1.789 1.00 32.63 95 PHE A CA 1
ATOM 738 C C . PHE A 1 102 ? -17.560 13.021 -3.033 1.00 34.08 95 PHE A C 1
ATOM 739 O O . PHE A 1 102 ? -18.217 13.345 -4.024 1.00 34.24 95 PHE A O 1
ATOM 747 N N . LYS A 1 103 ? -16.888 11.889 -2.983 1.00 35.84 96 LYS A N 1
ATOM 748 C CA . LYS A 1 103 ? -16.994 10.921 -4.074 1.00 37.63 96 LYS A CA 1
ATOM 749 C C . LYS A 1 103 ? -18.039 9.865 -3.703 1.00 38.33 96 LYS A C 1
ATOM 750 O O . LYS A 1 103 ? -18.029 9.338 -2.595 1.00 37.67 96 LYS A O 1
ATOM 756 N N . LYS A 1 104 ? -18.944 9.576 -4.633 1.00 39.57 97 LYS A N 1
ATOM 757 C CA . LYS A 1 104 ? -19.943 8.532 -4.422 1.00 41.60 97 LYS A CA 1
ATOM 758 C C . LYS A 1 104 ? -19.222 7.245 -4.073 1.00 42.67 97 LYS A C 1
ATOM 759 O O . LYS A 1 104 ? -18.252 6.892 -4.727 1.00 42.78 97 LYS A O 1
ATOM 765 N N . GLY A 1 105 ? -19.682 6.571 -3.026 1.00 44.47 98 GLY A N 1
ATOM 766 C CA . GLY A 1 105 ? -19.003 5.397 -2.498 1.00 45.43 98 GLY A CA 1
ATOM 767 C C . GLY A 1 105 ? -18.059 5.696 -1.343 1.00 45.87 98 GLY A C 1
ATOM 768 O O . GLY A 1 105 ? -17.589 4.775 -0.682 1.00 47.15 98 GLY A O 1
ATOM 769 N N . GLU A 1 106 ? -17.776 6.971 -1.085 1.00 45.07 99 GLU A N 1
ATOM 770 C CA . GLU A 1 106 ? -16.944 7.359 0.055 1.00 44.97 99 GLU A CA 1
ATOM 771 C C . GLU A 1 106 ? -17.753 8.199 1.059 1.00 44.36 99 GLU A C 1
ATOM 772 O O . GLU A 1 106 ? -18.863 8.660 0.754 1.00 43.93 99 GLU A O 1
ATOM 778 N N . ASP A 1 107 ? -17.197 8.378 2.254 1.00 43.68 100 ASP A N 1
ATOM 779 C CA . ASP A 1 107 ? -17.928 8.979 3.369 1.00 43.80 100 ASP A CA 1
ATOM 780 C C . ASP A 1 107 ? -17.276 10.259 3.950 1.00 42.76 100 ASP A C 1
ATOM 781 O O . ASP A 1 107 ? -17.498 10.620 5.104 1.00 42.45 100 ASP A O 1
ATOM 786 N N . PHE A 1 108 ? -16.475 10.928 3.134 1.00 41.51 101 PHE A N 1
ATOM 787 C CA . PHE A 1 108 ? -15.726 12.084 3.562 1.00 40.94 101 PHE A CA 1
ATOM 788 C C . PHE A 1 108 ? -15.577 13.012 2.367 1.00 39.30 101 PHE A C 1
ATOM 789 O O . PHE A 1 108 ? -15.622 12.557 1.225 1.00 38.80 101 PHE A O 1
ATOM 797 N N . TRP A 1 109 ? -15.433 14.309 2.633 1.00 37.87 102 TRP A N 1
ATOM 798 C CA . TRP A 1 109 ? -15.166 15.271 1.574 1.00 36.89 102 TRP A CA 1
ATOM 799 C C . TRP A 1 109 ? -13.692 15.647 1.603 1.00 36.55 102 TRP A C 1
ATOM 800 O O . TRP A 1 109 ? -13.013 15.451 2.602 1.00 35.73 102 TRP A O 1
ATOM 811 N N . GLN A 1 110 ? -13.222 16.184 0.490 1.00 36.44 103 GLN A N 1
ATOM 812 C CA . GLN A 1 110 ? -11.887 16.755 0.424 1.00 38.06 103 GLN A CA 1
ATOM 813 C C . GLN A 1 110 ? -11.745 17.606 -0.824 1.00 37.72 103 GLN A C 1
ATOM 814 O O . GLN A 1 110 ? -12.523 17.472 -1.773 1.00 37.20 103 GLN A O 1
ATOM 820 N N . TYR A 1 111 ? -10.729 18.461 -0.829 1.00 38.81 104 TYR A N 1
ATOM 821 C CA . TYR A 1 111 ? -10.397 19.245 -2.009 1.00 39.44 104 TYR A CA 1
ATOM 822 C C . TYR A 1 111 ? -9.558 18.418 -2.970 1.00 42.07 104 TYR A C 1
ATOM 823 O O . TYR A 1 111 ? -8.655 17.710 -2.541 1.00 42.42 104 TYR A O 1
ATOM 832 N N . HIS A 1 112 ? -9.871 18.512 -4.260 1.00 46.84 105 HIS A N 1
ATOM 833 C CA . HIS A 1 112 ? -9.057 17.912 -5.319 1.00 50.38 105 HIS A CA 1
ATOM 834 C C . HIS A 1 112 ? -8.349 19.041 -6.060 1.00 52.51 105 HIS A C 1
ATOM 835 O O . HIS A 1 112 ? -8.688 19.350 -7.205 1.00 52.56 105 HIS A O 1
ATOM 842 N N . ASP A 1 113 ? -7.375 19.671 -5.409 1.00 55.58 106 ASP A N 1
ATOM 843 C CA . ASP A 1 113 ? -6.705 20.836 -5.999 1.00 58.00 106 ASP A CA 1
ATOM 844 C C . ASP A 1 113 ? -5.851 20.403 -7.189 1.00 61.17 106 ASP A C 1
ATOM 845 O O . ASP A 1 113 ? -5.216 19.347 -7.152 1.00 61.73 106 ASP A O 1
ATOM 850 N N . GLY A 1 114 ? -5.870 21.224 -8.241 1.00 63.68 107 GLY A N 1
ATOM 851 C CA . GLY A 1 114 ? -5.289 20.869 -9.540 1.00 66.63 107 GLY A CA 1
ATOM 852 C C . GLY A 1 114 ? -6.298 20.272 -10.525 1.00 66.80 107 GLY A C 1
ATOM 853 O O . GLY A 1 114 ? -6.001 20.164 -11.725 1.00 68.25 107 GLY A O 1
ATOM 854 N N . CYS A 1 115 ? -7.486 19.895 -10.027 1.00 66.03 108 CYS A N 1
ATOM 855 C CA . CYS A 1 115 ? -8.523 19.231 -10.838 1.00 65.92 108 CYS A CA 1
ATOM 856 C C . CYS A 1 115 ? -9.764 20.108 -11.117 1.00 65.94 108 CYS A C 1
ATOM 857 O O . CYS A 1 115 ? -10.148 20.959 -10.307 1.00 64.80 108 CYS A O 1
ATOM 860 N N . GLY A 1 116 ? -10.387 19.857 -12.270 1.00 67.50 109 GLY A N 1
ATOM 861 C CA . GLY A 1 116 ? -11.572 20.586 -12.730 1.00 68.20 109 GLY A CA 1
ATOM 862 C C . GLY A 1 116 ? -11.825 20.406 -14.227 1.00 70.37 109 GLY A C 1
ATOM 863 O O . GLY A 1 116 ? -11.011 19.805 -14.941 1.00 71.59 109 GLY A O 1
ATOM 864 N N . SER A 1 117 ? -12.948 20.943 -14.705 1.00 71.49 110 SER A N 1
ATOM 865 C CA . SER A 1 117 ? -13.336 20.847 -16.128 1.00 73.68 110 SER A CA 1
ATOM 866 C C . SER A 1 117 ? -12.398 21.6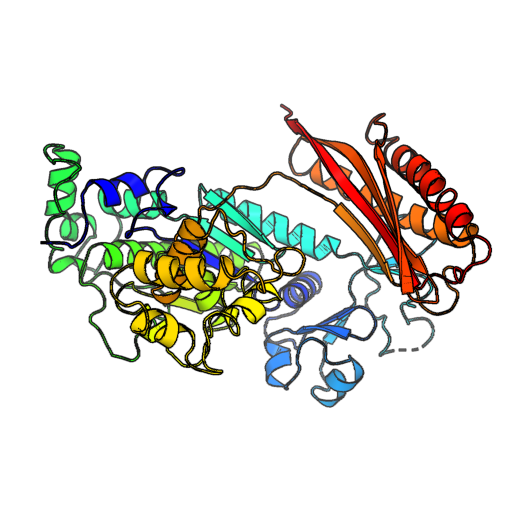10 -17.090 1.00 76.59 110 SER A C 1
ATOM 867 O O . SER A 1 117 ? -12.411 21.367 -18.304 1.00 78.24 110 SER A O 1
ATOM 870 N N . TRP A 1 118 ? -11.616 22.546 -16.549 1.00 77.53 111 TRP A N 1
ATOM 871 C CA . TRP A 1 118 ? -10.460 23.125 -17.250 1.00 80.10 111 TRP A CA 1
ATOM 872 C C . TRP A 1 118 ? -9.344 22.036 -17.228 1.00 80.87 111 TRP A C 1
ATOM 873 O O . TRP A 1 118 ? -9.663 20.847 -17.337 1.00 80.30 111 TRP A O 1
ATOM 884 N N . VAL A 1 119 ? -8.065 22.401 -17.116 1.00 82.97 112 VAL A N 1
ATOM 885 C CA . VAL A 1 119 ? -6.976 21.397 -16.975 1.00 83.74 112 VAL A CA 1
ATOM 886 C C . VAL A 1 119 ? -6.768 20.558 -18.261 1.00 85.07 112 VAL A C 1
ATOM 887 O O . VAL A 1 119 ? -7.235 19.421 -18.379 1.00 83.47 112 VAL A O 1
ATOM 891 N N . PRO A 1 122 ? -7.682 14.987 -18.942 1.00 82.55 115 PRO A N 1
ATOM 892 C CA . PRO A 1 122 ? -6.793 13.979 -18.340 1.00 82.51 115 PRO A CA 1
ATOM 893 C C . PRO A 1 122 ? -7.519 13.118 -17.283 1.00 80.10 115 PRO A C 1
ATOM 894 O O . PRO A 1 122 ? -8.753 13.004 -17.319 1.00 78.71 115 PRO A O 1
ATOM 898 N N . ALA A 1 123 ? -6.760 12.498 -16.375 1.00 79.54 116 ALA A N 1
ATOM 899 C CA . ALA A 1 123 ? -7.328 11.835 -15.190 1.00 77.41 116 ALA A CA 1
ATOM 900 C C . ALA A 1 123 ? -7.462 12.839 -14.022 1.00 75.80 116 ALA A C 1
ATOM 901 O O . ALA A 1 123 ? -7.037 12.562 -12.895 1.00 75.63 116 ALA A O 1
ATOM 903 N N . LYS A 1 124 ? -8.071 13.993 -14.298 1.00 74.08 117 LYS A N 1
ATOM 904 C CA . LYS A 1 124 ? -8.098 15.103 -13.350 1.00 72.52 117 LYS A CA 1
ATOM 905 C C . LYS A 1 124 ? -9.299 16.013 -13.608 1.00 70.22 117 LYS A C 1
ATOM 906 O O . LYS A 1 124 ? -9.137 17.221 -13.785 1.00 70.42 117 LYS A O 1
ATOM 908 N N . GLN A 1 125 ? -10.503 15.439 -13.596 1.00 67.50 118 GLN A N 1
ATOM 909 C CA . GLN A 1 125 ? -11.684 16.145 -14.115 1.00 65.86 118 GLN A CA 1
ATOM 910 C C . GLN A 1 125 ? -12.832 16.512 -13.125 1.00 62.80 118 GLN A C 1
ATOM 911 O O . GLN A 1 125 ? -13.621 17.424 -13.427 1.00 63.35 118 GLN A O 1
ATOM 917 N N . ILE A 1 126 ? -12.903 15.858 -11.963 1.00 59.28 119 ILE A N 1
ATOM 918 C CA . ILE A 1 126 ? -14.023 16.025 -10.994 1.00 56.14 119 ILE A CA 1
ATOM 919 C C . ILE A 1 126 ? -15.410 15.916 -11.645 1.00 54.06 119 ILE A C 1
ATOM 920 O O . ILE A 1 126 ? -16.129 16.907 -11.804 1.00 53.72 119 ILE A O 1
ATOM 925 N N . SER A 1 127 ? -15.790 14.690 -11.967 1.00 51.95 120 SER A N 1
ATOM 926 C CA . SER A 1 127 ? -17.016 14.412 -12.699 1.00 50.47 120 SER A CA 1
ATOM 927 C C . SER A 1 127 ? -18.294 14.673 -11.898 1.00 48.28 120 SER A C 1
ATOM 928 O O . SER A 1 127 ? -18.402 14.263 -10.745 1.00 46.62 120 SER A O 1
ATOM 931 N N . VAL A 1 128 ? -19.267 15.303 -12.557 1.00 47.12 121 VAL A N 1
ATOM 932 C CA . VAL A 1 128 ? -20.604 15.529 -12.001 1.00 46.12 121 VAL A CA 1
ATOM 933 C C . VAL A 1 128 ? -21.395 14.227 -11.767 1.00 45.88 121 VAL A C 1
ATOM 934 O O . VAL A 1 128 ? -22.344 14.202 -10.974 1.00 45.07 121 VAL A O 1
ATOM 938 N N . GLU A 1 129 ? -21.006 13.151 -12.462 1.00 45.32 122 GLU A N 1
ATOM 939 C CA . GLU A 1 129 ? -21.662 11.848 -12.316 1.00 45.33 122 GLU A CA 1
ATOM 940 C C . GLU A 1 129 ? -21.293 11.160 -11.003 1.00 43.58 122 GLU A C 1
ATOM 941 O O . GLU A 1 129 ? -22.104 10.427 -10.448 1.00 44.57 122 GLU A O 1
ATOM 947 N N . ASP A 1 130 ? -20.074 11.383 -10.520 1.00 41.47 123 ASP A N 1
ATOM 948 C CA . ASP A 1 130 ? -19.501 10.592 -9.412 1.00 41.13 123 ASP A CA 1
ATOM 949 C C . ASP A 1 130 ? -19.225 11.381 -8.109 1.00 38.69 123 ASP A C 1
ATOM 950 O O . ASP A 1 130 ? -18.707 10.822 -7.155 1.00 37.83 123 ASP A O 1
ATOM 955 N N . HIS A 1 131 ? -19.559 12.670 -8.076 1.00 36.73 124 HIS A N 1
ATOM 956 C CA . HIS A 1 131 ? -19.291 13.493 -6.897 1.00 34.87 124 HIS A CA 1
ATOM 957 C C . HIS A 1 131 ? -20.481 14.350 -6.468 1.00 33.48 124 HIS A C 1
ATOM 958 O O . HIS A 1 131 ? -21.381 14.643 -7.271 1.00 33.49 124 HIS A O 1
ATOM 965 N N . LYS A 1 132 ? -20.465 14.762 -5.199 1.00 31.77 125 LYS A N 1
ATOM 966 C CA . LYS A 1 132 ? -21.342 15.852 -4.724 1.00 30.64 125 LYS A CA 1
ATOM 967 C C . LYS A 1 132 ? -20.502 16.976 -4.089 1.00 28.76 125 LYS A C 1
ATOM 968 O O . LYS A 1 132 ? -19.386 16.737 -3.648 1.00 28.41 125 LYS A O 1
ATOM 974 N N . VAL A 1 133 ? -21.036 18.205 -4.098 1.00 27.64 126 VAL A N 1
ATOM 975 C CA . VAL A 1 133 ? -20.325 19.364 -3.559 1.00 25.58 126 VAL A CA 1
ATOM 976 C C . VAL A 1 133 ? -20.292 19.258 -2.015 1.00 25.19 126 VAL A C 1
ATOM 977 O O . VAL A 1 133 ? -21.203 18.676 -1.415 1.00 25.20 126 VAL A O 1
ATOM 981 N N . SER A 1 134 ? -19.202 19.724 -1.408 1.00 23.94 127 SER A N 1
ATOM 982 C CA . SER A 1 134 ? -19.183 20.058 -0.009 1.00 24.00 127 SER A CA 1
ATOM 983 C C . SER A 1 134 ? -18.999 21.574 0.146 1.00 23.50 127 SER A C 1
ATOM 984 O O . SER A 1 134 ? -17.989 22.110 -0.258 1.00 23.52 127 SER A O 1
ATOM 987 N N . LEU A 1 135 ? -19.979 22.230 0.763 1.00 24.01 128 LEU A N 1
ATOM 988 C CA . LEU A 1 135 ? -19.880 23.647 1.109 1.00 23.48 128 LEU A CA 1
ATOM 989 C C . LEU A 1 135 ? -19.337 23.840 2.525 1.00 24.09 128 LEU A C 1
ATOM 990 O O . LEU A 1 135 ? -19.279 24.969 3.008 1.00 24.45 128 LEU A O 1
ATOM 995 N N . GLU A 1 136 ? -18.933 22.759 3.183 1.00 24.84 129 GLU A N 1
ATOM 996 C CA . GLU A 1 136 ? -18.511 22.832 4.574 1.00 25.75 129 GLU A CA 1
ATOM 997 C C . GLU A 1 136 ? -17.326 23.739 4.876 1.00 25.83 129 GLU A C 1
ATOM 998 O O . GLU A 1 136 ? -17.271 24.308 5.974 1.00 25.93 129 GLU A O 1
ATOM 1004 N N . PRO A 1 137 ? -16.361 23.863 3.944 1.00 25.41 130 PRO A N 1
ATOM 1005 C CA . PRO A 1 137 ? -15.288 24.811 4.252 1.00 25.06 130 PRO A CA 1
ATOM 1006 C C . PRO A 1 137 ? -15.818 26.227 4.411 1.00 24.16 130 PRO A C 1
ATOM 1007 O O . PRO A 1 137 ? -15.297 27.003 5.236 1.00 23.98 130 PRO A O 1
ATOM 1011 N N . TYR A 1 138 ? -16.859 26.560 3.649 1.00 23.27 131 TYR A N 1
ATOM 1012 C CA . TYR A 1 138 ? -17.439 27.905 3.719 1.00 22.41 131 TYR A CA 1
ATOM 1013 C C . TYR A 1 138 ? -18.233 28.060 5.007 1.00 22.93 131 TYR A C 1
ATOM 1014 O O . TYR A 1 138 ? -18.151 29.112 5.651 1.00 21.51 131 TYR A O 1
ATOM 1023 N N . ARG A 1 139 ? -18.978 27.022 5.371 1.00 22.55 132 ARG A N 1
ATOM 1024 C CA . ARG A 1 139 ? -19.791 27.034 6.589 1.00 23.68 132 ARG A CA 1
ATOM 1025 C C . ARG A 1 139 ? -18.912 27.154 7.831 1.00 24.28 132 ARG A C 1
ATOM 1026 O O . ARG A 1 139 ? -19.248 27.872 8.772 1.00 25.07 132 ARG A O 1
ATOM 1034 N N . ARG A 1 140 ? -17.780 26.465 7.822 1.00 24.79 133 ARG A N 1
ATOM 1035 C CA . ARG A 1 140 ? -16.842 26.530 8.945 1.00 25.87 133 ARG A CA 1
ATOM 1036 C C . ARG A 1 140 ? -16.363 27.953 9.164 1.00 25.35 133 ARG A C 1
ATOM 1037 O O . ARG A 1 140 ? -16.320 28.433 10.298 1.00 24.67 133 ARG A O 1
ATOM 1045 N N . GLU A 1 141 ? -16.005 28.600 8.059 1.00 24.31 134 GLU A N 1
ATOM 1046 C CA . GLU A 1 141 ? -15.481 29.950 8.100 1.00 24.22 134 GLU A CA 1
ATOM 1047 C C . GLU A 1 141 ? -16.565 30.952 8.494 1.00 22.44 134 GLU A C 1
ATOM 1048 O O . GLU A 1 141 ? -16.285 31.921 9.177 1.00 22.25 134 GLU A O 1
ATOM 1054 N N . SER A 1 142 ? -17.797 30.688 8.078 1.00 21.46 135 SER A N 1
ATOM 1055 C CA . SER A 1 142 ? -18.945 31.466 8.499 1.00 21.36 135 SER A CA 1
ATOM 1056 C C . SER A 1 142 ? -19.140 31.409 10.020 1.00 20.85 135 SER A C 1
ATOM 1057 O O . SER A 1 142 ? -19.451 32.417 10.646 1.00 20.50 135 SER A O 1
ATOM 1060 N N . ARG A 1 143 ? -18.937 30.243 10.606 1.00 21.78 136 ARG A N 1
ATOM 1061 C CA . ARG A 1 143 ? -19.131 30.049 12.056 1.00 22.67 136 ARG A CA 1
ATOM 1062 C C . ARG A 1 143 ? -17.993 30.723 12.841 1.00 23.17 136 ARG A C 1
ATOM 1063 O O . ARG A 1 143 ? -18.234 31.289 13.900 1.00 23.78 136 ARG A O 1
ATOM 1071 N N . LYS A 1 144 ? -16.785 30.738 12.278 1.00 22.97 137 LYS A N 1
ATOM 1072 C CA . LYS A 1 144 ? -15.662 31.478 12.877 1.00 24.35 137 LYS A CA 1
ATOM 1073 C C . LYS A 1 144 ? -15.933 32.976 12.921 1.00 22.34 137 LYS A C 1
ATOM 1074 O O . LYS A 1 144 ? -15.709 33.624 13.953 1.00 21.38 137 LYS A O 1
ATOM 1080 N N . ALA A 1 145 ? -16.408 33.511 11.794 1.00 20.39 138 ALA A N 1
ATOM 1081 C CA . ALA A 1 145 ? -16.836 34.904 11.713 1.00 19.70 138 ALA A CA 1
ATOM 1082 C C . ALA A 1 145 ? -17.922 35.208 12.735 1.00 19.94 138 ALA A C 1
ATOM 1083 O O . ALA A 1 145 ? -17.823 36.194 13.473 1.00 20.68 138 ALA A O 1
ATOM 1085 N N . LEU A 1 146 ? -18.946 34.355 12.794 1.00 20.02 139 LEU A N 1
ATOM 1086 C CA . LEU A 1 146 ? -20.046 34.519 13.762 1.00 20.92 139 LEU A CA 1
ATOM 1087 C C . LEU A 1 146 ? -19.550 34.624 15.197 1.00 22.03 139 LEU A C 1
ATOM 1088 O O . LEU A 1 146 ? -20.018 35.482 15.942 1.00 22.60 139 LEU A O 1
ATOM 1093 N N . ALA A 1 147 ? -18.622 33.754 15.578 1.00 23.55 140 ALA A N 1
ATOM 1094 C CA . ALA A 1 147 ? -17.980 33.817 16.910 1.00 24.74 140 ALA A CA 1
ATOM 1095 C C . ALA A 1 147 ? -17.327 35.171 17.210 1.00 24.21 140 ALA A C 1
ATOM 1096 O O . ALA A 1 147 ? -17.376 35.667 18.345 1.00 24.67 140 ALA A O 1
ATOM 1098 N N . ILE A 1 148 ? -16.694 35.753 16.201 1.00 22.88 141 ILE A N 1
ATOM 1099 C CA . ILE A 1 148 ? -16.043 37.053 16.351 1.00 22.51 141 ILE A CA 1
ATOM 1100 C C . ILE A 1 148 ? -17.092 38.162 16.513 1.00 21.47 141 ILE A C 1
ATOM 1101 O O . ILE A 1 148 ? -16.990 39.017 17.393 1.00 21.31 141 ILE A O 1
ATOM 1106 N N . PHE A 1 149 ? -18.110 38.146 15.660 1.00 20.27 142 PHE A N 1
ATOM 1107 C CA . PHE A 1 149 ? -19.190 39.102 15.786 1.00 19.48 142 PHE A CA 1
ATOM 1108 C C . PHE A 1 149 ? -19.904 39.016 17.140 1.00 20.20 142 PHE A C 1
ATOM 1109 O O . PHE A 1 149 ? -20.202 40.027 17.752 1.00 20.76 142 PHE A O 1
ATOM 1117 N N . LYS A 1 150 ? -20.219 37.809 17.590 1.00 20.95 143 LYS A N 1
ATOM 1118 C CA . LYS A 1 150 ? -20.917 37.647 18.864 1.00 22.79 143 LYS A CA 1
ATOM 1119 C C . LYS A 1 150 ? -20.057 38.059 20.069 1.00 24.17 143 LYS A C 1
ATOM 1120 O O . LYS A 1 150 ? -20.564 38.501 21.090 1.00 25.12 143 LYS A O 1
ATOM 1126 N N . TRP A 1 151 ? -18.750 37.883 19.958 1.00 25.24 144 TRP A N 1
ATOM 1127 C CA . TRP A 1 151 ? -17.846 38.358 20.998 1.00 27.15 144 TRP A CA 1
ATOM 1128 C C . TRP A 1 151 ? -17.851 39.895 21.080 1.00 25.62 144 TRP A C 1
ATOM 1129 O O . TRP A 1 151 ? -17.730 40.454 22.148 1.00 26.46 144 TRP A O 1
ATOM 1140 N N . ALA A 1 152 ? -18.035 40.562 19.947 1.00 23.63 145 ALA A N 1
ATOM 1141 C CA . ALA A 1 152 ? -18.035 42.030 19.897 1.00 22.80 145 ALA A CA 1
ATOM 1142 C C . ALA A 1 152 ? -19.401 42.634 20.202 1.00 21.80 145 ALA A C 1
ATOM 1143 O O . ALA A 1 152 ? -19.481 43.766 20.623 1.00 21.39 145 ALA A O 1
ATOM 1145 N N . CYS A 1 153 ? -20.483 41.879 20.006 1.00 20.98 146 CYS A N 1
ATOM 1146 C CA . CYS A 1 153 ? -21.825 42.467 20.045 1.00 19.95 146 CYS A CA 1
ATOM 1147 C C . CYS A 1 153 ? -22.838 41.495 20.650 1.00 20.62 146 CYS A C 1
ATOM 1148 O O . CYS A 1 153 ? -22.841 40.296 20.323 1.00 21.00 146 CYS A O 1
ATOM 1151 N N . ASP A 1 154 ? -23.710 42.007 21.517 1.00 20.86 147 ASP A N 1
ATOM 1152 C CA . ASP A 1 154 ? -24.655 41.171 22.273 1.00 22.17 147 ASP A CA 1
ATOM 1153 C C . ASP A 1 154 ? -25.861 40.722 21.480 1.00 21.81 147 ASP A C 1
ATOM 1154 O O . ASP A 1 154 ? -26.639 39.902 21.957 1.00 22.45 147 ASP A O 1
ATOM 1159 N N . LEU A 1 155 ? -26.021 41.224 20.256 1.00 19.96 148 LEU A N 1
ATOM 1160 C CA . LEU A 1 155 ? -27.164 40.796 19.454 1.00 19.59 148 LEU A CA 1
ATOM 1161 C C . LEU A 1 155 ? -26.817 40.738 17.978 1.00 18.30 148 LEU A C 1
ATOM 1162 O O . LEU A 1 155 ? -26.730 41.770 17.311 1.00 15.26 148 LEU A O 1
ATOM 1167 N N . VAL A 1 156 ? -26.627 39.510 17.492 1.00 18.11 149 VAL A N 1
ATOM 1168 C CA . VAL A 1 156 ? -26.171 39.256 16.170 1.00 18.15 149 VAL A CA 1
ATOM 1169 C C . VAL A 1 156 ? -27.115 38.250 15.517 1.00 19.71 149 VAL A C 1
ATOM 1170 O O . VAL A 1 156 ? -27.368 37.180 16.061 1.00 18.79 149 VAL A O 1
ATOM 1174 N N . GLU A 1 157 ? -27.599 38.603 14.324 1.00 17.85 150 GLU A N 1
ATOM 1175 C CA . GLU A 1 157 ? -28.424 37.720 13.507 1.00 19.24 150 GLU A CA 1
ATOM 1176 C C . GLU A 1 157 ? -27.644 37.256 12.287 1.00 19.79 150 GLU A C 1
ATOM 1177 O O . GLU A 1 157 ? -27.264 38.069 11.460 1.00 17.26 150 GLU A O 1
ATOM 1183 N N . ARG A 1 158 ? -27.434 35.949 12.169 1.00 22.04 151 ARG A N 1
ATOM 1184 C CA . ARG A 1 158 ? -26.870 35.394 10.950 1.00 24.47 151 ARG A CA 1
ATOM 1185 C C . ARG A 1 158 ? -28.003 35.322 9.928 1.00 25.14 151 ARG A C 1
ATOM 1186 O O . ARG A 1 158 ? -28.957 34.601 10.133 1.00 25.94 151 ARG A O 1
ATOM 1194 N N . ALA A 1 159 ? -27.896 36.102 8.857 1.00 24.44 152 ALA A N 1
ATOM 1195 C CA . ALA A 1 159 ? -28.972 36.258 7.897 1.00 24.65 152 ALA A CA 1
ATOM 1196 C C . ALA A 1 159 ? -28.789 35.291 6.733 1.00 25.66 152 ALA A C 1
ATOM 1197 O O . ALA A 1 159 ? -29.752 34.948 6.077 1.00 26.81 152 ALA A O 1
ATOM 1199 N N . SER A 1 160 ? -27.547 34.882 6.471 1.00 25.55 153 SER A N 1
ATOM 1200 C CA . SER A 1 160 ? -27.242 33.873 5.450 1.00 25.80 153 SER A CA 1
ATOM 1201 C C . SER A 1 160 ? -25.767 33.511 5.627 1.00 24.63 153 SER A C 1
ATOM 1202 O O . SER A 1 160 ? -25.134 33.983 6.572 1.00 24.00 153 SER A O 1
ATOM 1205 N N . ILE A 1 161 ? -25.239 32.640 4.780 1.00 23.53 154 ILE A N 1
ATOM 1206 C CA . ILE A 1 161 ? -23.890 32.123 5.012 1.00 23.44 154 ILE A CA 1
ATOM 1207 C C . ILE A 1 161 ? -22.843 33.248 5.183 1.00 22.27 154 ILE A C 1
ATOM 1208 O O . ILE A 1 161 ? -21.902 33.098 5.964 1.00 23.60 154 ILE A O 1
ATOM 1213 N N . ASP A 1 162 ? -23.038 34.386 4.539 1.00 20.15 155 ASP A N 1
ATOM 1214 C CA . ASP A 1 162 ? -22.033 35.446 4.616 1.00 20.16 155 ASP A CA 1
ATOM 1215 C C . ASP A 1 162 ? -22.533 36.829 5.068 1.00 18.87 155 ASP A C 1
ATOM 1216 O O . ASP A 1 162 ? -21.794 37.827 4.965 1.00 19.08 155 ASP A O 1
ATOM 1221 N N . GLU A 1 163 ? -23.753 36.872 5.591 1.00 17.97 156 GLU A N 1
ATOM 1222 C CA . GLU A 1 163 ? -24.375 38.102 6.077 1.00 18.09 156 GLU A CA 1
ATOM 1223 C C . GLU A 1 163 ? -24.689 37.994 7.565 1.00 17.36 156 GLU A C 1
ATOM 1224 O O . GLU A 1 163 ? -25.182 36.945 8.012 1.00 16.55 156 GLU A O 1
ATOM 1230 N N . VAL A 1 164 ? -24.459 39.088 8.291 1.00 15.83 157 VAL A N 1
ATOM 1231 C CA . VAL A 1 164 ? -24.985 39.262 9.643 1.00 16.04 157 VAL A CA 1
ATOM 1232 C C . VAL A 1 164 ? -25.572 40.662 9.798 1.00 16.17 157 VAL A C 1
ATOM 1233 O O . VAL A 1 164 ? -25.105 41.619 9.132 1.00 16.64 157 VAL A O 1
ATOM 1237 N N . PHE A 1 165 ? -26.558 40.781 10.679 1.00 14.79 158 PHE A N 1
ATOM 1238 C CA . PHE A 1 165 ? -26.973 42.044 11.187 1.00 15.71 158 PHE A CA 1
ATOM 1239 C C . PHE A 1 165 ? -26.442 42.141 12.623 1.00 16.14 158 PHE A C 1
ATOM 1240 O O . PHE A 1 165 ? -26.446 41.139 13.363 1.00 17.04 158 PHE A O 1
ATOM 1248 N N . LEU A 1 166 ? -26.062 43.354 13.016 1.00 16.08 159 LEU A N 1
ATOM 1249 C CA . LEU A 1 166 ? -25.673 43.665 14.388 1.00 16.93 159 LEU A CA 1
ATOM 1250 C C . LEU A 1 166 ? -26.548 44.769 14.956 1.00 16.78 159 LEU A C 1
ATOM 1251 O O . LEU A 1 166 ? -26.778 45.794 14.272 1.00 16.09 159 LEU A O 1
ATOM 1256 N N . ASP A 1 167 ? -27.038 44.587 16.182 1.00 15.48 160 ASP A N 1
ATOM 1257 C CA . ASP A 1 167 ? -27.703 45.692 16.894 1.00 16.01 160 ASP A CA 1
ATOM 1258 C C . ASP A 1 167 ? -26.644 46.331 17.786 1.00 16.63 160 ASP A C 1
ATOM 1259 O O . ASP A 1 167 ? -26.208 45.731 18.776 1.00 15.04 160 ASP A O 1
ATOM 1264 N N . LEU A 1 168 ? -26.229 47.543 17.418 1.00 17.02 161 LEU A N 1
ATOM 1265 C CA . LEU A 1 168 ? -25.184 48.249 18.128 1.00 17.38 161 LEU A CA 1
ATOM 1266 C C . LEU A 1 168 ? -25.740 49.164 19.249 1.00 17.58 161 LEU A C 1
ATOM 1267 O O . LEU A 1 168 ? -24.999 49.949 19.820 1.00 18.04 161 LEU A O 1
ATOM 1272 N N . GLY A 1 169 ? -27.010 48.995 19.604 1.00 18.07 162 GLY A N 1
ATOM 1273 C CA . GLY A 1 169 ? -27.650 49.825 20.610 1.00 17.77 162 GLY A CA 1
ATOM 1274 C C . GLY A 1 169 ? -26.896 49.965 21.924 1.00 17.39 162 GLY A C 1
ATOM 1275 O O . GLY A 1 169 ? -26.668 51.087 22.362 1.00 18.02 162 GLY A O 1
ATOM 1276 N N . ARG A 1 170 ? -26.511 48.851 22.549 1.00 16.93 163 ARG A N 1
ATOM 1277 C CA . ARG A 1 170 ? -25.836 48.901 23.857 1.00 17.60 163 ARG A CA 1
ATOM 1278 C C . ARG A 1 170 ? -24.460 49.554 23.757 1.00 17.63 163 ARG A C 1
ATOM 1279 O O . ARG A 1 170 ? -24.054 50.292 24.645 1.00 16.43 163 ARG A O 1
ATOM 1287 N N . ILE A 1 171 ? -23.725 49.239 22.694 1.00 18.02 164 ILE A N 1
ATOM 1288 C CA . ILE A 1 171 ? -22.371 49.742 22.546 1.00 18.41 164 ILE A CA 1
ATOM 1289 C C . ILE A 1 171 ? -22.419 51.272 22.370 1.00 17.82 164 ILE A C 1
ATOM 1290 O O . ILE A 1 171 ? -21.645 52.002 22.989 1.00 17.98 164 ILE A O 1
ATOM 1295 N N . CYS A 1 172 ? -23.348 51.729 21.531 1.00 16.90 165 CYS A N 1
ATOM 1296 C CA . CYS A 1 172 ? -23.545 53.163 21.262 1.00 16.70 165 CYS A CA 1
ATOM 1297 C C . CYS A 1 172 ? -24.021 53.903 22.495 1.00 15.85 165 CYS A C 1
ATOM 1298 O O . CYS A 1 172 ? -23.517 54.972 22.799 1.00 15.19 165 CYS A O 1
ATOM 1301 N N . PHE A 1 173 ? -25.004 53.336 23.182 1.00 15.56 166 PHE A N 1
ATOM 1302 C CA . PHE A 1 173 ? -25.527 53.947 24.380 1.00 16.70 166 PHE A CA 1
ATOM 1303 C C . PHE A 1 173 ? -24.406 54.073 25.418 1.00 17.13 166 PHE A C 1
ATOM 1304 O O . PHE A 1 173 ? -24.216 55.153 25.990 1.00 15.93 166 PHE A O 1
ATOM 1312 N N . ASN A 1 174 ? -23.697 52.972 25.649 1.00 17.61 167 ASN A N 1
ATOM 1313 C CA . ASN A 1 174 ? -22.677 52.957 26.706 1.00 19.63 167 ASN A CA 1
ATOM 1314 C C . ASN A 1 174 ? -21.534 53.907 26.428 1.00 20.04 167 ASN A C 1
ATOM 1315 O O . ASN A 1 174 ? -21.022 54.562 27.336 1.00 20.58 167 ASN A O 1
ATOM 1320 N N . MET A 1 175 ? -21.146 53.978 25.165 1.00 20.00 168 MET A N 1
ATOM 1321 C CA . MET A 1 175 ? -20.131 54.909 24.714 1.00 20.38 168 MET A CA 1
ATOM 1322 C C . MET A 1 175 ? -20.588 56.356 24.902 1.00 19.08 168 MET A C 1
ATOM 1323 O O . MET A 1 175 ? -19.862 57.187 25.451 1.00 18.81 168 MET A O 1
ATOM 1328 N N . LEU A 1 176 ? -21.808 56.636 24.487 1.00 18.41 169 LEU A N 1
ATOM 1329 C CA . LEU A 1 176 ? -22.354 57.962 24.615 1.00 18.39 169 LEU A CA 1
ATOM 1330 C C . LEU A 1 176 ? -22.369 58.431 26.069 1.00 18.28 169 LEU A C 1
ATOM 1331 O O . LEU A 1 176 ? -22.028 59.576 26.362 1.00 17.80 169 LEU A O 1
ATOM 1336 N N . MET A 1 177 ? -22.765 57.539 26.971 1.00 18.14 170 MET A N 1
ATOM 1337 C CA . MET A 1 177 ? -22.968 57.928 28.360 1.00 18.66 170 MET A CA 1
ATOM 1338 C C . MET A 1 177 ? -21.742 57.741 29.225 1.00 19.08 170 MET A C 1
ATOM 1339 O O . MET A 1 177 ? -21.569 58.473 30.176 1.00 18.51 170 MET A O 1
ATOM 1344 N N . PHE A 1 178 ? -20.924 56.730 28.939 1.00 19.74 171 PHE A N 1
ATOM 1345 C CA . PHE A 1 178 ? -19.948 56.258 29.943 1.00 19.69 171 PHE A CA 1
ATOM 1346 C C . PHE A 1 178 ? -18.492 56.298 29.499 1.00 20.03 171 PHE A C 1
ATOM 1347 O O . PHE A 1 178 ? -17.592 56.166 30.333 1.00 20.43 171 PHE A O 1
ATOM 1355 N N . ASP A 1 179 ? -18.241 56.446 28.214 1.00 19.28 172 ASP A N 1
ATOM 1356 C CA . ASP A 1 179 ? -16.857 56.357 27.730 1.00 20.08 172 ASP A CA 1
ATOM 1357 C C . ASP A 1 179 ? -16.112 57.647 28.058 1.00 20.70 172 ASP A C 1
ATOM 1358 O O . ASP A 1 179 ? -16.437 58.738 27.558 1.00 19.59 172 ASP A O 1
ATOM 1363 N N . ASN A 1 180 ? -15.106 57.509 28.918 1.00 21.56 173 ASN A N 1
ATOM 1364 C CA . ASN A 1 180 ? -14.333 58.662 29.391 1.00 22.14 173 ASN A CA 1
ATOM 1365 C C . ASN A 1 180 ? -12.984 58.838 28.725 1.00 23.38 173 ASN A C 1
ATOM 1366 O O . ASN A 1 180 ? -12.257 59.784 29.058 1.00 24.31 173 ASN A O 1
ATOM 1371 N N . GLU A 1 181 ? -12.659 57.957 27.789 1.00 24.72 174 GLU A N 1
ATOM 1372 C CA . GLU A 1 181 ? -11.393 58.012 27.051 1.00 27.20 174 GLU A CA 1
ATOM 1373 C C . GLU A 1 181 ? -11.495 58.528 25.599 1.00 26.36 174 GLU A C 1
ATOM 1374 O O . GLU A 1 181 ? -10.554 59.120 25.075 1.00 25.63 174 GLU A O 1
ATOM 1380 N N . TYR A 1 182 ? -12.621 58.281 24.945 1.00 26.37 175 TYR A N 1
ATOM 1381 C CA . TYR A 1 182 ? -12.734 58.622 23.540 1.00 26.81 175 TYR A CA 1
ATOM 1382 C C . TYR A 1 182 ? -12.482 60.100 23.303 1.00 26.72 175 TYR A C 1
ATOM 1383 O O . TYR A 1 182 ? -13.087 60.936 23.965 1.00 25.67 175 TYR A O 1
ATOM 1392 N N . GLU A 1 183 ? -11.598 60.386 22.347 1.00 27.31 176 GLU A N 1
ATOM 1393 C CA . GLU A 1 183 ? -11.253 61.740 21.948 1.00 29.62 176 GLU A CA 1
ATOM 1394 C C . GLU A 1 183 ? -11.923 62.148 20.627 1.00 30.24 176 GLU A C 1
ATOM 1395 O O . GLU A 1 183 ? -11.880 61.419 19.654 1.00 29.16 176 GLU A O 1
ATOM 1401 N N . LEU A 1 184 ? -12.549 63.317 20.620 1.00 31.83 177 LEU A N 1
ATOM 1402 C CA . LEU A 1 184 ? -13.042 63.911 19.400 1.00 33.33 177 LEU A CA 1
ATOM 1403 C C . LEU A 1 184 ? -11.903 64.630 18.690 1.00 35.37 177 LEU A C 1
ATOM 1404 O O . LEU A 1 184 ? -11.703 64.450 17.504 1.00 35.47 177 LEU A O 1
ATOM 1409 N N . THR A 1 185 ? -11.183 65.474 19.417 1.00 38.22 178 THR A N 1
ATOM 1410 C CA . THR A 1 185 ? -9.949 66.069 18.903 1.00 40.33 178 THR A CA 1
ATOM 1411 C C . THR A 1 185 ? -8.861 66.007 19.983 1.00 41.56 178 THR A C 1
ATOM 1412 O O . THR A 1 185 ? -9.090 65.490 21.093 1.00 41.02 178 THR A O 1
ATOM 1416 N N . GLY A 1 186 ? -7.683 66.528 19.647 1.00 42.06 179 GLY A N 1
ATOM 1417 C CA . GLY A 1 186 ? -6.576 66.558 20.574 1.00 42.79 179 GLY A CA 1
ATOM 1418 C C . GLY A 1 186 ? -6.851 67.431 21.773 1.00 43.15 179 GLY A C 1
ATOM 1419 O O . GLY A 1 186 ? -6.198 67.272 22.800 1.00 43.87 179 GLY A O 1
ATOM 1420 N N . ASP A 1 187 ? -7.792 68.370 21.647 1.00 42.57 180 ASP A N 1
ATOM 1421 C CA . ASP A 1 187 ? -8.190 69.213 22.778 1.00 42.36 180 ASP A CA 1
ATOM 1422 C C . ASP A 1 187 ? -9.559 68.862 23.367 1.00 40.23 180 ASP A C 1
ATOM 1423 O O . ASP A 1 187 ? -10.000 69.535 24.302 1.00 41.11 180 ASP A O 1
ATOM 1428 N N . LEU A 1 188 ? -10.239 67.831 22.849 1.00 37.28 181 LEU A N 1
ATOM 1429 C CA . LEU A 1 188 ? -11.645 67.610 23.226 1.00 34.56 181 LEU A CA 1
ATOM 1430 C C . LEU A 1 188 ? -12.024 66.144 23.365 1.00 32.01 181 LEU A C 1
ATOM 1431 O O . LEU A 1 188 ? -12.012 65.403 22.404 1.00 30.63 181 LEU A O 1
ATOM 1436 N N . LYS A 1 189 ? -12.388 65.741 24.577 1.00 30.57 182 LYS A N 1
ATOM 1437 C CA . LYS A 1 189 ? -12.905 64.390 24.804 1.00 29.18 182 LYS A CA 1
ATOM 1438 C C . LYS A 1 189 ? -14.431 64.350 24.667 1.00 26.33 182 LYS A C 1
ATOM 1439 O O . LYS A 1 189 ? -15.126 65.317 24.934 1.00 24.94 182 LYS A O 1
ATOM 1445 N N . LEU A 1 190 ? -14.931 63.188 24.279 1.00 25.07 183 LEU A N 1
ATOM 1446 C CA . LEU A 1 190 ? -16.368 62.930 24.158 1.00 23.04 183 LEU A CA 1
ATOM 1447 C C . LEU A 1 190 ? -17.086 63.253 25.464 1.00 22.66 183 LEU A C 1
ATOM 1448 O O . LEU A 1 190 ? -18.138 63.895 25.443 1.00 21.29 183 LEU A O 1
ATOM 1453 N N . LYS A 1 191 ? -16.490 62.870 26.602 1.00 22.23 184 LYS A N 1
ATOM 1454 C CA . LYS A 1 191 ? -17.092 63.152 27.915 1.00 23.03 184 LYS A CA 1
ATOM 1455 C C . LYS A 1 191 ? -17.357 64.639 28.164 1.00 23.53 184 LYS A C 1
ATOM 1456 O O . LYS A 1 191 ? -18.313 65.005 28.854 1.00 23.93 184 LYS A O 1
ATOM 1462 N N . ASP A 1 192 ? -16.505 65.493 27.619 1.00 23.50 185 ASP A N 1
ATOM 1463 C CA . ASP A 1 192 ? -16.653 66.920 27.840 1.00 24.21 185 ASP A CA 1
ATOM 1464 C C . ASP A 1 192 ? -17.618 67.541 26.819 1.00 22.66 185 ASP A C 1
ATOM 1465 O O . ASP A 1 192 ? -18.409 68.413 27.169 1.00 21.69 185 ASP A O 1
ATOM 1470 N N . ALA A 1 193 ? -17.574 67.057 25.579 1.00 21.16 186 ALA A N 1
ATOM 1471 C CA . ALA A 1 193 ? -18.554 67.445 24.570 1.00 20.63 186 ALA A CA 1
ATOM 1472 C C . ALA A 1 193 ? -19.975 67.155 25.065 1.00 20.14 186 ALA A C 1
ATOM 1473 O O . ALA A 1 193 ? -20.879 67.972 24.889 1.00 20.51 186 ALA A O 1
ATOM 1475 N N . LEU A 1 194 ? -20.145 66.013 25.718 1.00 19.17 187 LEU A N 1
ATOM 1476 C CA . LEU A 1 194 ? -21.454 65.541 26.174 1.00 19.47 187 LEU A CA 1
ATOM 1477 C C . LEU A 1 194 ? -21.760 65.769 27.681 1.00 20.08 187 LEU A C 1
ATOM 1478 O O . LEU A 1 194 ? -22.551 65.038 28.274 1.00 17.75 187 LEU A O 1
ATOM 1483 N N . SER A 1 195 ? -21.162 66.809 28.269 1.00 20.51 188 SER A N 1
ATOM 1484 C CA . SER A 1 195 ? -21.320 67.062 29.689 1.00 21.81 188 SER A CA 1
ATOM 1485 C C . SER A 1 195 ? -22.783 67.322 30.065 1.00 21.72 188 SER A C 1
ATOM 1486 O O . SER A 1 195 ? -23.196 66.872 31.110 1.00 21.75 188 SER A O 1
ATOM 1489 N N . ASN A 1 196 ? -23.566 67.987 29.216 1.00 21.43 189 ASN A N 1
ATOM 1490 C CA . ASN A 1 196 ? -24.957 68.321 29.564 1.00 22.31 189 ASN A CA 1
ATOM 1491 C C . ASN A 1 196 ? -25.825 67.059 29.624 1.00 21.13 189 ASN A C 1
ATOM 1492 O O . ASN A 1 196 ? -26.518 66.825 30.621 1.00 21.36 189 ASN A O 1
ATOM 1497 N N . ILE A 1 197 ? -25.771 66.246 28.569 1.00 20.13 190 ILE A N 1
ATOM 1498 C CA . ILE A 1 197 ? -26.568 65.034 28.543 1.00 18.16 190 ILE A CA 1
ATOM 1499 C C . ILE A 1 197 ? -26.118 64.041 29.610 1.00 17.60 190 ILE A C 1
ATOM 1500 O O . ILE A 1 197 ? -26.961 63.390 30.193 1.00 16.63 190 ILE A O 1
ATOM 1505 N N . ARG A 1 198 ? -24.812 63.920 29.863 1.00 16.76 191 ARG A N 1
ATOM 1506 C CA . ARG A 1 198 ? -24.324 62.998 30.901 1.00 17.50 191 ARG A CA 1
ATOM 1507 C C . ARG A 1 198 ? -24.711 63.441 32.313 1.00 18.14 191 ARG A C 1
ATOM 1508 O O . ARG A 1 198 ? -25.024 62.604 33.196 1.00 18.88 191 ARG A O 1
ATOM 1516 N N . GLU A 1 199 ? -24.706 64.756 32.531 1.00 18.58 192 GLU A N 1
ATOM 1517 C CA . GLU A 1 199 ? -25.126 65.309 33.796 1.00 18.91 192 GLU A CA 1
ATOM 1518 C C . GLU A 1 199 ? -26.592 64.963 34.052 1.00 18.77 192 GLU A C 1
ATOM 1519 O O . GLU A 1 199 ? -26.964 64.570 35.179 1.00 19.67 192 GLU A O 1
ATOM 1525 N N . ALA A 1 200 ? -27.421 65.131 33.025 1.00 17.36 193 ALA A N 1
ATOM 1526 C CA . ALA A 1 200 ? -28.856 64.877 33.153 1.00 17.36 193 ALA A CA 1
ATOM 1527 C C . ALA A 1 200 ? -29.124 63.406 33.392 1.00 17.12 193 ALA A C 1
ATOM 1528 O O . ALA A 1 200 ? -29.960 63.052 34.202 1.00 17.15 193 ALA A O 1
ATOM 1530 N N . PHE A 1 201 ? -28.387 62.555 32.695 1.00 16.90 194 PHE A N 1
ATOM 1531 C CA . PHE A 1 201 ? -28.574 61.128 32.801 1.00 16.98 194 PHE A CA 1
ATOM 1532 C C . PHE A 1 201 ? -28.140 60.600 34.184 1.00 17.54 194 PHE A C 1
ATOM 1533 O O . PHE A 1 201 ? -28.889 59.862 34.833 1.00 18.07 194 PHE A O 1
ATOM 1541 N N . ILE A 1 202 ? -26.947 60.978 34.623 1.00 17.49 195 ILE A N 1
ATOM 1542 C CA . ILE A 1 202 ? -26.473 60.600 35.958 1.00 18.08 195 ILE A CA 1
ATOM 1543 C C . ILE A 1 202 ? -27.339 61.251 37.049 1.00 17.43 195 ILE A C 1
ATOM 1544 O O . ILE A 1 202 ? -27.696 60.601 38.010 1.00 16.84 195 ILE A O 1
ATOM 1549 N N . GLY A 1 203 ? -27.757 62.501 36.825 1.00 17.54 196 GLY A N 1
ATOM 1550 C CA . GLY A 1 203 ? -28.612 63.214 37.783 1.00 17.58 196 GLY A CA 1
ATOM 1551 C C . GLY A 1 203 ? -29.958 62.551 37.956 1.00 18.07 196 GLY A C 1
ATOM 1552 O O . GLY A 1 203 ? -30.606 62.642 39.010 1.00 17.62 196 GLY A O 1
ATOM 1553 N N . GLY A 1 204 ? -30.382 61.897 36.885 1.00 18.77 197 GLY A N 1
ATOM 1554 C CA . GLY A 1 204 ? -31.556 61.062 36.887 1.00 20.39 197 GLY A CA 1
ATOM 1555 C C . GLY A 1 204 ? -32.881 61.761 37.031 1.00 21.46 197 GLY A C 1
ATOM 1556 O O . GLY A 1 204 ? -33.878 61.126 37.404 1.00 24.43 197 GLY A O 1
ATOM 1557 N N . ASN A 1 205 ? -32.916 63.042 36.723 1.00 22.39 198 ASN A N 1
ATOM 1558 C CA . ASN A 1 205 ? -34.045 63.868 37.065 1.00 23.97 198 ASN A CA 1
ATOM 1559 C C . ASN A 1 205 ? -34.857 64.209 35.803 1.00 24.10 198 ASN A C 1
ATOM 1560 O O . ASN A 1 205 ? -35.503 65.236 35.775 1.00 26.47 198 ASN A O 1
ATOM 1565 N N . TYR A 1 206 ? -34.773 63.367 34.772 1.00 22.41 199 TYR A N 1
ATOM 1566 C CA . TYR A 1 206 ? -35.482 63.540 33.503 1.00 20.68 199 TYR A CA 1
ATOM 1567 C C . TYR A 1 206 ? -36.769 62.720 33.477 1.00 19.66 199 TYR A C 1
ATOM 1568 O O . TYR A 1 206 ? -36.907 61.714 34.152 1.00 18.01 199 TYR A O 1
ATOM 1577 N N . ASP A 1 207 ? -37.687 63.175 32.641 1.00 20.26 200 ASP A N 1
ATOM 1578 C CA . ASP A 1 207 ? -38.941 62.504 32.354 1.00 19.99 200 ASP A CA 1
ATOM 1579 C C . ASP A 1 207 ? -38.747 61.695 31.099 1.00 18.76 200 ASP A C 1
ATOM 1580 O O . ASP A 1 207 ? -38.335 62.232 30.069 1.00 17.57 200 ASP A O 1
ATOM 1585 N N . ILE A 1 208 ? -39.082 60.413 31.159 1.00 18.32 201 ILE A N 1
ATOM 1586 C CA . ILE A 1 208 ? -38.826 59.491 30.048 1.00 19.09 201 ILE A CA 1
ATOM 1587 C C . ILE A 1 208 ? -39.522 59.973 28.785 1.00 19.51 201 ILE A C 1
ATOM 1588 O O . ILE A 1 208 ? -38.999 59.766 27.692 1.00 19.65 201 ILE A O 1
ATOM 1593 N N . ASN A 1 209 ? -40.655 60.660 28.924 1.00 19.63 202 ASN A N 1
ATOM 1594 C CA . ASN A 1 209 ? -41.394 61.117 27.731 1.00 21.34 202 ASN A CA 1
ATOM 1595 C C . ASN A 1 209 ? -41.036 62.516 27.238 1.00 21.33 202 ASN A C 1
ATOM 1596 O O . ASN A 1 209 ? -41.633 62.984 26.275 1.00 22.25 202 ASN A O 1
ATOM 1601 N N A SER A 1 210 ? -40.074 63.159 27.894 0.50 21.06 203 SER A N 1
ATOM 1602 N N B SER A 1 210 ? -40.055 63.148 27.889 0.50 21.33 203 SER A N 1
ATOM 1603 C CA A SER A 1 210 ? -39.561 64.466 27.461 0.50 20.89 203 SER A CA 1
ATOM 1604 C CA B SER A 1 210 ? -39.548 64.468 27.485 0.50 21.45 203 SER A CA 1
ATOM 1605 C C A SER A 1 210 ? -38.564 64.330 26.315 0.50 20.13 203 SER A C 1
ATOM 1606 C C B SER A 1 210 ? -38.536 64.344 26.337 0.50 20.39 203 SER A C 1
ATOM 1607 O O A SER A 1 210 ? -37.875 63.330 26.194 0.50 18.69 203 SER A O 1
ATOM 1608 O O B SER A 1 210 ? -37.829 63.355 26.224 0.50 18.98 203 SER A O 1
ATOM 1613 N N . HIS A 1 211 ? -38.495 65.365 25.492 1.00 20.40 204 HIS A N 1
ATOM 1614 C CA . HIS A 1 211 ? -37.523 65.443 24.432 1.00 20.53 204 HIS A CA 1
ATOM 1615 C C . HIS A 1 211 ? -36.132 65.680 25.014 1.00 20.31 204 HIS A C 1
ATOM 1616 O O . HIS A 1 211 ? -35.963 66.333 26.031 1.00 21.70 204 HIS A O 1
ATOM 1623 N N . LEU A 1 212 ? -35.151 65.080 24.375 1.00 20.00 205 LEU A N 1
ATOM 1624 C CA . LEU A 1 212 ? -33.757 65.322 24.663 1.00 20.31 205 LEU A CA 1
ATOM 1625 C C . LEU A 1 212 ? -33.357 66.781 24.489 1.00 20.65 205 LEU A C 1
ATOM 1626 O O . LEU A 1 212 ? -33.960 67.507 23.747 1.00 20.25 205 LEU A O 1
ATOM 1631 N N . PRO A 1 213 ? -32.326 67.211 25.218 1.00 22.85 206 PRO A N 1
ATOM 1632 C CA . PRO A 1 213 ? -31.799 68.518 24.928 1.00 24.03 206 PRO A CA 1
ATOM 1633 C C . PRO A 1 213 ? -31.261 68.600 23.491 1.00 24.61 206 PRO A C 1
ATOM 1634 O O . PRO A 1 213 ? -30.953 67.586 22.840 1.00 24.27 206 PRO A O 1
ATOM 1638 N N . LEU A 1 214 ? -31.178 69.805 22.979 1.00 25.36 207 LEU A N 1
ATOM 1639 C CA . LEU A 1 214 ? -30.540 70.016 21.705 1.00 26.07 207 LEU A CA 1
ATOM 1640 C C . LEU A 1 214 ? -29.108 69.555 21.774 1.00 23.72 207 LEU A C 1
ATOM 1641 O O . LEU A 1 214 ? -28.445 69.772 22.782 1.00 22.14 207 LEU A O 1
ATOM 1646 N N . ILE A 1 215 ? -28.618 68.937 20.694 1.00 21.69 208 ILE A N 1
ATOM 1647 C CA . ILE A 1 215 ? -27.236 68.523 20.691 1.00 20.20 208 ILE A CA 1
ATOM 1648 C C . ILE A 1 215 ? -26.327 69.713 20.987 1.00 20.80 208 ILE A C 1
ATOM 1649 O O . ILE A 1 215 ? -26.602 70.805 20.559 1.00 20.93 208 ILE A O 1
ATOM 1654 N N . PRO A 1 216 ? -25.255 69.496 21.753 1.00 20.77 209 PRO A N 1
ATOM 1655 C CA . PRO A 1 216 ? -24.301 70.545 22.013 1.00 21.68 209 PRO A CA 1
ATOM 1656 C C . PRO A 1 216 ? -23.457 70.800 20.756 1.00 22.12 209 PRO A C 1
ATOM 1657 O O . PRO A 1 216 ? -23.137 69.849 20.055 1.00 21.19 209 PRO A O 1
ATOM 1661 N N . GLU A 1 217 ? -23.120 72.059 20.478 1.00 22.98 210 GLU A N 1
ATOM 1662 C CA . GLU A 1 217 ? -22.227 72.385 19.352 1.00 24.52 210 GLU A CA 1
ATOM 1663 C C . GLU A 1 217 ? -20.947 71.549 19.314 1.00 23.68 210 GLU A C 1
ATOM 1664 O O . GLU A 1 217 ? -20.505 71.137 18.238 1.00 23.39 210 GLU A O 1
ATOM 1670 N N . LYS A 1 218 ? -20.341 71.298 20.475 1.00 23.80 211 LYS A N 1
ATOM 1671 C CA . LYS A 1 218 ? -19.091 70.504 20.533 1.00 23.54 211 LYS A CA 1
ATOM 1672 C C . LYS A 1 218 ? -19.153 69.060 19.980 1.00 22.10 211 LYS A C 1
ATOM 1673 O O . LYS A 1 218 ? -18.128 68.511 19.563 1.00 22.09 211 LYS A O 1
ATOM 1677 N N . ILE A 1 219 ? -20.330 68.439 19.955 1.00 20.74 212 ILE A N 1
ATOM 1678 C CA . ILE A 1 219 ? -20.425 67.062 19.440 1.00 19.65 212 ILE A CA 1
ATOM 1679 C C . ILE A 1 219 ? -20.342 67.023 17.902 1.00 20.22 212 ILE A C 1
ATOM 1680 O O . ILE A 1 219 ? -20.083 65.976 17.337 1.00 19.30 212 ILE A O 1
ATOM 1685 N N . LYS A 1 220 ? -20.515 68.163 17.232 1.00 21.09 213 LYS A N 1
ATOM 1686 C CA . LYS A 1 220 ? -20.321 68.218 15.783 1.00 22.33 213 LYS A CA 1
ATOM 1687 C C . LYS A 1 220 ? -18.865 67.909 15.330 1.00 22.71 213 LYS A C 1
ATOM 1688 O O . LYS A 1 220 ? -18.630 67.722 14.142 1.00 23.24 213 LYS A O 1
ATOM 1694 N N . SER A 1 221 ? -17.893 67.865 16.249 1.00 22.82 214 SER A N 1
ATOM 1695 C CA A SER A 1 221 ? -16.511 67.460 15.953 0.50 23.68 214 SER A CA 1
ATOM 1696 C CA B SER A 1 221 ? -16.532 67.461 15.823 0.50 23.24 214 SER A CA 1
ATOM 1697 C C . SER A 1 221 ? -16.378 65.950 15.824 1.00 22.54 214 SER A C 1
ATOM 1698 O O . SER A 1 221 ? -15.346 65.450 15.421 1.00 22.43 214 SER A O 1
ATOM 1703 N N . LEU A 1 222 ? -17.407 65.234 16.250 1.00 21.33 215 LEU A N 1
ATOM 1704 C CA . LEU A 1 222 ? -17.372 63.799 16.183 1.00 20.93 215 LEU A CA 1
ATOM 1705 C C . LEU A 1 222 ? -17.393 63.415 14.721 1.00 20.49 215 LEU A C 1
ATOM 1706 O O . LEU A 1 222 ? -18.152 63.991 13.982 1.00 20.27 215 LEU A O 1
ATOM 1711 N N . LYS A 1 223 ? -16.579 62.437 14.338 1.00 20.32 216 LYS A N 1
ATOM 1712 C CA . LYS A 1 223 ? -16.491 61.994 12.947 1.00 20.81 216 LYS A CA 1
ATOM 1713 C C . LYS A 1 223 ? -17.217 60.696 12.708 1.00 19.25 216 LYS A C 1
ATOM 1714 O O . LYS A 1 223 ? -17.263 59.832 13.579 1.00 16.76 216 LYS A O 1
ATOM 1720 N N . PHE A 1 224 ? -17.769 60.568 11.497 1.00 17.91 217 PHE A N 1
ATOM 1721 C CA . PHE A 1 224 ? -18.181 59.278 10.982 1.00 17.76 217 PHE A CA 1
ATOM 1722 C C . PHE A 1 224 ? -16.947 58.555 10.429 1.00 17.63 217 PHE A C 1
ATOM 1723 O O . PHE A 1 224 ? -16.070 59.161 9.818 1.00 17.84 217 PHE A O 1
ATOM 1731 N N . GLU A 1 225 ? -16.929 57.241 10.592 1.00 17.68 218 GLU A N 1
ATOM 1732 C CA . GLU A 1 225 ? -15.950 56.384 9.967 1.00 18.47 218 GLU A CA 1
ATOM 1733 C C . GLU A 1 225 ? -16.640 55.700 8.784 1.00 19.18 218 GLU A C 1
ATOM 1734 O O . GLU A 1 225 ? -17.562 54.929 8.977 1.00 19.07 218 GLU A O 1
ATOM 1740 N N . GLY A 1 226 ? -16.179 55.991 7.583 1.00 19.65 219 GLY A N 1
ATOM 1741 C CA . GLY A 1 226 ? -16.683 55.361 6.378 1.00 20.22 219 GLY A CA 1
ATOM 1742 C C . GLY A 1 226 ? -17.304 56.363 5.462 1.00 20.75 219 GLY A C 1
ATOM 1743 O O . GLY A 1 226 ? -17.154 57.567 5.675 1.00 21.26 219 GLY A O 1
ATOM 1744 N N . ASP A 1 227 ? -18.050 55.872 4.464 1.00 20.86 220 ASP A N 1
ATOM 1745 C CA . ASP A 1 227 ? -18.623 56.743 3.436 1.00 21.42 220 ASP A CA 1
ATOM 1746 C C . ASP A 1 227 ? -20.025 57.176 3.830 1.00 20.97 220 ASP A C 1
ATOM 1747 O O . ASP A 1 227 ? -20.930 56.347 3.910 1.00 21.44 220 ASP A O 1
ATOM 1752 N N . VAL A 1 228 ? -20.218 58.458 4.076 1.00 20.55 221 VAL A N 1
ATOM 1753 C CA . VAL A 1 228 ? -21.518 58.958 4.459 1.00 20.20 221 VAL A CA 1
ATOM 1754 C C . VAL A 1 228 ? -22.271 59.312 3.175 1.00 20.08 221 VAL A C 1
ATOM 1755 O O . VAL A 1 228 ? -21.845 60.186 2.432 1.00 20.36 221 VAL A O 1
ATOM 1759 N N . PHE A 1 229 ? -23.367 58.601 2.902 1.00 18.58 222 PHE A N 1
ATOM 1760 C CA . PHE A 1 229 ? -24.162 58.858 1.697 1.00 18.31 222 PHE A CA 1
ATOM 1761 C C . PHE A 1 229 ? -24.829 60.208 1.793 1.00 18.64 222 PHE A C 1
ATOM 1762 O O . PHE A 1 229 ? -25.715 60.412 2.611 1.00 17.40 222 PHE A O 1
ATOM 1770 N N . ASN A 1 230 ? -24.404 61.139 0.944 1.00 18.75 223 ASN A N 1
ATOM 1771 C CA . ASN A 1 230 ? -24.781 62.532 1.153 1.00 20.27 223 ASN A CA 1
ATOM 1772 C C . ASN A 1 230 ? -24.625 63.361 -0.122 1.00 21.56 223 ASN A C 1
ATOM 1773 O O . ASN A 1 230 ? -23.864 64.311 -0.137 1.00 22.38 223 ASN A O 1
ATOM 1778 N N . PRO A 1 231 ? -25.375 63.011 -1.197 1.00 22.89 224 PRO A N 1
ATOM 1779 C CA . PRO A 1 231 ? -25.240 63.777 -2.464 1.00 23.71 224 PRO A CA 1
ATOM 1780 C C . PRO A 1 231 ? -25.768 65.192 -2.351 1.00 24.45 224 PRO A C 1
ATOM 1781 O O . PRO A 1 231 ? -25.347 66.051 -3.118 1.00 23.90 224 PRO A O 1
ATOM 1785 N N . GLU A 1 232 ? -26.679 65.454 -1.400 1.00 24.08 225 GLU A N 1
ATOM 1786 C CA . GLU A 1 232 ? -27.172 66.806 -1.242 1.00 24.96 225 GLU A CA 1
ATOM 1787 C C . GLU A 1 232 ? -26.327 67.643 -0.282 1.00 25.04 225 GLU A C 1
ATOM 1788 O O . GLU A 1 232 ? -26.654 68.781 -0.024 1.00 25.25 225 GLU A O 1
ATOM 1794 N N . GLY A 1 233 ? -25.222 67.092 0.211 1.00 25.22 226 GLY A N 1
ATOM 1795 C CA . GLY A 1 233 ? -24.319 67.840 1.109 1.00 25.49 226 GLY A CA 1
ATOM 1796 C C . GLY A 1 233 ? -24.944 68.354 2.392 1.00 25.10 226 GLY A C 1
ATOM 1797 O O . GLY A 1 233 ? -24.621 69.445 2.870 1.00 25.53 226 GLY A O 1
ATOM 1798 N N . ARG A 1 234 ? -25.824 67.557 2.976 1.00 23.90 227 ARG A N 1
ATOM 1799 C CA . ARG A 1 234 ? -26.483 67.942 4.227 1.00 23.13 227 ARG A CA 1
ATOM 1800 C C . ARG A 1 234 ? -25.475 67.964 5.384 1.00 22.87 227 ARG A C 1
ATOM 1801 O O . ARG A 1 234 ? -24.445 67.258 5.348 1.00 21.96 227 ARG A O 1
ATOM 1809 N N . ASP A 1 235 ? -25.771 68.771 6.400 1.00 22.50 228 ASP A N 1
ATOM 1810 C CA . ASP A 1 235 ? -24.977 68.818 7.629 1.00 22.57 228 ASP A CA 1
ATOM 1811 C C . ASP A 1 235 ? -24.862 67.422 8.265 1.00 20.91 228 ASP A C 1
ATOM 1812 O O . ASP A 1 235 ? -25.850 66.702 8.375 1.00 19.19 228 ASP A O 1
ATOM 1817 N N . LEU A 1 236 ? -23.658 67.048 8.688 1.00 20.37 229 LEU A N 1
ATOM 1818 C CA . LEU A 1 236 ? -23.402 65.662 9.114 1.00 19.54 229 LEU A CA 1
ATOM 1819 C C . LEU A 1 236 ? -24.036 65.277 10.482 1.00 19.47 229 LEU A C 1
ATOM 1820 O O . LEU A 1 236 ? -24.648 64.210 10.612 1.00 17.66 229 LEU A O 1
ATOM 1825 N N . ILE A 1 237 ? -23.880 66.149 11.473 1.00 19.06 230 ILE A N 1
ATOM 1826 C CA . ILE A 1 237 ? -24.364 65.903 12.820 1.00 19.02 230 ILE A CA 1
ATOM 1827 C C . ILE A 1 237 ? -25.276 67.052 13.238 1.00 19.41 230 ILE A C 1
ATOM 1828 O O . ILE A 1 237 ? -24.821 68.170 13.482 1.00 18.58 230 ILE A O 1
ATOM 1833 N N . THR A 1 238 ? -26.577 66.768 13.242 1.00 18.78 231 THR A N 1
ATOM 1834 C CA . THR A 1 238 ? -27.582 67.764 13.543 1.00 19.75 231 THR A CA 1
ATOM 1835 C C . THR A 1 238 ? -28.575 67.329 14.641 1.00 19.08 231 THR A C 1
ATOM 1836 O O . THR A 1 238 ? -29.350 68.155 15.112 1.00 19.59 231 THR A O 1
ATOM 1840 N N . ASP A 1 239 ? -28.532 66.070 15.061 1.00 18.32 232 ASP A N 1
ATOM 1841 C CA . ASP A 1 239 ? -29.362 65.601 16.188 1.00 17.43 232 ASP A CA 1
ATOM 1842 C C . ASP A 1 239 ? -28.763 64.317 16.729 1.00 16.26 232 ASP A C 1
ATOM 1843 O O . ASP A 1 239 ? -27.747 63.827 16.214 1.00 15.89 232 ASP A O 1
ATOM 1848 N N . TRP A 1 240 ? -29.387 63.762 17.768 1.00 14.90 233 TRP A N 1
ATOM 1849 C CA . TRP A 1 240 ? -28.818 62.640 18.479 1.00 13.35 233 TRP A CA 1
ATOM 1850 C C . TRP A 1 240 ? -28.738 61.376 17.669 1.00 13.07 233 TRP A C 1
ATOM 1851 O O . TRP A 1 240 ? -27.892 60.522 17.964 1.00 11.38 233 TRP A O 1
ATOM 1862 N N . ASP A 1 241 ? -29.594 61.250 16.652 1.00 12.65 234 ASP A N 1
ATOM 1863 C CA . ASP A 1 241 ? -29.534 60.063 15.783 1.00 12.23 234 ASP A CA 1
ATOM 1864 C C . ASP A 1 241 ? -28.192 60.006 15.049 1.00 12.33 234 ASP A C 1
ATOM 1865 O O . ASP A 1 241 ? -27.588 58.937 14.953 1.00 12.35 234 ASP A O 1
ATOM 1870 N N . ASP A 1 242 ? -27.703 61.162 14.630 1.00 12.28 235 ASP A N 1
ATOM 1871 C CA . ASP A 1 242 ? -26.437 61.297 13.948 1.00 13.85 235 ASP A CA 1
ATOM 1872 C C . ASP A 1 242 ? -25.292 61.008 14.893 1.00 13.56 235 ASP A C 1
ATOM 1873 O O . ASP A 1 242 ? -24.286 60.446 14.475 1.00 14.40 235 ASP A O 1
ATOM 1878 N N . VAL A 1 243 ? -25.434 61.416 16.158 1.00 14.28 236 VAL A N 1
ATOM 1879 C CA . VAL A 1 243 ? -24.384 61.155 17.175 1.00 13.87 236 VAL A CA 1
ATOM 1880 C C . VAL A 1 243 ? -24.248 59.645 17.379 1.00 13.62 236 VAL A C 1
ATOM 1881 O O . VAL A 1 243 ? -23.157 59.092 17.288 1.00 12.83 236 VAL A O 1
ATOM 1885 N N . ILE A 1 244 ? -25.366 58.963 17.583 1.00 13.44 237 ILE A N 1
ATOM 1886 C CA . ILE A 1 244 ? -25.356 57.493 17.773 1.00 12.98 237 ILE A CA 1
ATOM 1887 C C . ILE A 1 244 ? -24.814 56.759 16.549 1.00 14.50 237 ILE A C 1
ATOM 1888 O O . ILE A 1 244 ? -23.998 55.844 16.670 1.00 15.98 237 ILE A O 1
ATOM 1893 N N . LEU A 1 245 ? -25.273 57.174 15.362 1.00 13.54 238 LEU A N 1
ATOM 1894 C CA . LEU A 1 245 ? -24.852 56.561 14.114 1.00 13.92 238 LEU A CA 1
ATOM 1895 C C . LEU A 1 245 ? -23.339 56.701 13.910 1.00 14.30 238 LEU A C 1
ATOM 1896 O O . LEU A 1 245 ? -22.654 55.734 13.487 1.00 14.03 238 LEU A O 1
ATOM 1901 N N . ALA A 1 246 ? -22.806 57.878 14.223 1.00 14.85 239 ALA A N 1
ATOM 1902 C CA . ALA A 1 246 ? -21.391 58.118 14.057 1.00 15.08 239 ALA A CA 1
ATOM 1903 C C . ALA A 1 246 ? -20.558 57.264 15.030 1.00 15.33 239 ALA A C 1
ATOM 1904 O O . ALA A 1 246 ? -19.531 56.679 14.644 1.00 16.17 239 ALA A O 1
ATOM 1906 N N . LEU A 1 247 ? -20.967 57.213 16.284 1.00 15.59 240 LEU A N 1
ATOM 1907 C CA . LEU A 1 247 ? -20.333 56.331 17.252 1.00 15.36 240 LEU A CA 1
ATOM 1908 C C . LEU A 1 247 ? -20.399 54.871 16.782 1.00 15.40 240 LEU A C 1
ATOM 1909 O O . LEU A 1 247 ? -19.395 54.136 16.810 1.00 15.34 240 LEU A O 1
ATOM 1914 N N . GLY A 1 248 ? -21.585 54.476 16.335 1.00 15.05 241 GLY A N 1
ATOM 1915 C CA . GLY A 1 248 ? -21.778 53.179 15.737 1.00 15.37 241 GLY A CA 1
ATOM 1916 C C . GLY A 1 248 ? -20.823 52.899 14.589 1.00 15.31 241 GLY A C 1
ATOM 1917 O O . GLY A 1 248 ? -20.281 51.815 14.520 1.00 15.49 241 GLY A O 1
ATOM 1918 N N . SER A 1 249 ? -20.611 53.867 13.696 1.00 15.18 242 SER A N 1
ATOM 1919 C CA . SER A 1 249 ? -19.671 53.657 12.592 1.00 15.05 242 SER A CA 1
ATOM 1920 C C . SER A 1 249 ? -18.229 53.423 13.092 1.00 15.22 242 SER A C 1
ATOM 1921 O O . SER A 1 249 ? -17.490 52.618 12.513 1.00 14.58 242 SER A O 1
ATOM 1924 N N . GLN A 1 250 ? -17.853 54.105 14.166 1.00 14.81 243 GLN A N 1
ATOM 1925 C CA . GLN A 1 250 ? -16.537 53.888 14.787 1.00 16.40 243 GLN A CA 1
ATOM 1926 C C . GLN A 1 250 ? -16.413 52.481 15.326 1.00 16.59 243 GLN A C 1
ATOM 1927 O O . GLN A 1 250 ? -15.475 51.789 15.024 1.00 18.01 243 GLN A O 1
ATOM 1933 N N . VAL A 1 251 ? -17.406 52.015 16.049 1.00 17.48 244 VAL A N 1
ATOM 1934 C CA . VAL A 1 251 ? -17.348 50.668 16.608 1.00 18.60 244 VAL A CA 1
ATOM 1935 C C . VAL A 1 251 ? -17.407 49.585 15.525 1.00 18.62 244 VAL A C 1
ATOM 1936 O O . VAL A 1 251 ? -16.680 48.585 15.585 1.00 18.62 244 VAL A O 1
ATOM 1940 N N . CYS A 1 252 ? -18.258 49.793 14.530 1.00 18.33 245 CYS A N 1
ATOM 1941 C CA . CYS A 1 252 ? -18.404 48.841 13.446 1.00 19.28 245 CYS A CA 1
ATOM 1942 C C . CYS A 1 252 ? -17.080 48.625 12.689 1.00 18.87 245 CYS A C 1
ATOM 1943 O O . CYS A 1 252 ? -16.761 47.516 12.278 1.00 16.65 245 CYS A O 1
ATOM 1946 N N . LYS A 1 253 ? -16.355 49.705 12.462 1.00 18.31 246 LYS A N 1
ATOM 1947 C CA . LYS A 1 253 ? -15.072 49.615 11.799 1.00 19.87 246 LYS A CA 1
ATOM 1948 C C . LYS A 1 253 ? -14.159 48.735 12.619 1.00 19.62 246 LYS A C 1
ATOM 1949 O O . LYS A 1 253 ? -13.435 47.914 12.066 1.00 21.99 246 LYS A O 1
ATOM 1955 N N . GLY A 1 254 ? -14.194 48.900 13.936 1.00 20.00 247 GLY A N 1
ATOM 1956 C CA . GLY A 1 254 ? -13.389 48.081 14.864 1.00 19.26 247 GLY A CA 1
ATOM 1957 C C . GLY A 1 254 ? -13.716 46.607 14.723 1.00 19.55 247 GLY A C 1
ATOM 1958 O O . GLY A 1 254 ? -12.826 45.777 14.667 1.00 19.73 247 GLY A O 1
ATOM 1959 N N . ILE A 1 255 ? -15.004 46.289 14.618 1.00 19.39 248 ILE A N 1
ATOM 1960 C CA . ILE A 1 255 ? -15.461 44.885 14.487 1.00 18.67 248 ILE A CA 1
ATOM 1961 C C . ILE A 1 255 ? -15.022 44.298 13.136 1.00 19.33 248 ILE A C 1
ATOM 1962 O O . ILE A 1 255 ? -14.490 43.185 13.060 1.00 19.08 248 ILE A O 1
ATOM 1967 N N . ARG A 1 256 ? -15.210 45.068 12.067 1.00 19.17 249 ARG A N 1
ATOM 1968 C CA . ARG A 1 256 ? -14.797 44.645 10.760 1.00 18.81 249 ARG A CA 1
ATOM 1969 C C . ARG A 1 256 ? -13.267 44.428 10.662 1.00 20.50 249 ARG A C 1
ATOM 1970 O O . ARG A 1 256 ? -12.813 43.518 9.958 1.00 21.16 249 ARG A O 1
ATOM 1978 N N . ASP A 1 257 ? -12.493 45.256 11.348 1.00 21.19 250 ASP A N 1
ATOM 1979 C CA . ASP A 1 257 ? -11.059 45.086 11.393 1.00 22.88 250 ASP A CA 1
ATOM 1980 C C . ASP A 1 257 ? -10.664 43.772 12.124 1.00 23.25 250 ASP A C 1
ATOM 1981 O O . ASP A 1 257 ? -9.667 43.125 11.744 1.00 23.40 250 ASP A O 1
ATOM 1986 N N . SER A 1 258 ? -11.426 43.387 13.144 1.00 22.36 251 SER A N 1
ATOM 1987 C CA . SER A 1 258 ? -11.166 42.126 13.844 1.00 22.90 251 SER A CA 1
ATOM 1988 C C . SER A 1 258 ? -11.409 40.950 12.914 1.00 22.42 251 SER A C 1
ATOM 1989 O O . SER A 1 258 ? -10.655 40.008 12.905 1.00 22.32 251 SER A O 1
ATOM 1992 N N . ILE A 1 259 ? -12.468 41.016 12.121 1.00 21.08 252 ILE A N 1
ATOM 1993 C CA . ILE A 1 259 ? -12.702 39.997 11.092 1.00 20.86 252 ILE A CA 1
ATOM 1994 C C . ILE A 1 259 ? -11.549 39.933 10.090 1.00 21.89 252 ILE A C 1
ATOM 1995 O O . ILE A 1 259 ? -11.083 38.828 9.702 1.00 20.63 252 ILE A O 1
ATOM 2000 N N . LYS A 1 260 ? -11.096 41.102 9.641 1.00 21.82 253 LYS A N 1
ATOM 2001 C CA . LYS A 1 260 ? -10.018 41.147 8.656 1.00 23.55 253 LYS A CA 1
ATOM 2002 C C . LYS A 1 260 ? -8.670 40.667 9.240 1.00 24.34 253 LYS A C 1
ATOM 2003 O O . LYS A 1 260 ? -7.962 39.908 8.616 1.00 24.24 253 LYS A O 1
ATOM 2009 N N . ASP A 1 261 ? -8.349 41.120 10.439 1.00 25.26 254 ASP A N 1
ATOM 2010 C CA . ASP A 1 261 ? -7.096 40.794 11.090 1.00 26.64 254 ASP A CA 1
ATOM 2011 C C . ASP A 1 261 ? -7.054 39.326 11.523 1.00 27.33 254 ASP A C 1
ATOM 2012 O O . ASP A 1 261 ? -6.036 38.672 11.333 1.00 27.21 254 ASP A O 1
ATOM 2017 N N . ILE A 1 262 ? -8.161 38.813 12.082 1.00 26.84 255 ILE A N 1
ATOM 2018 C CA . ILE A 1 262 ? -8.192 37.449 12.567 1.00 27.66 255 ILE A CA 1
ATOM 2019 C C . ILE A 1 262 ? -8.372 36.438 11.431 1.00 27.71 255 ILE A C 1
ATOM 2020 O O . ILE A 1 262 ? -7.646 35.474 11.369 1.00 28.35 255 ILE A O 1
ATOM 2025 N N . LEU A 1 263 ? -9.327 36.655 10.527 1.00 26.37 256 LEU A N 1
ATOM 2026 C CA . LEU A 1 263 ? -9.651 35.657 9.513 1.00 25.81 256 LEU A CA 1
ATOM 2027 C C . LEU A 1 263 ? -9.118 35.964 8.128 1.00 25.29 256 LEU A C 1
ATOM 2028 O O . LEU A 1 263 ? -9.067 35.089 7.302 1.00 25.29 256 LEU A O 1
ATOM 2033 N N . GLY A 1 264 ? -8.792 37.227 7.871 1.00 24.81 257 GLY A N 1
ATOM 2034 C CA . GLY A 1 264 ? -8.308 37.678 6.565 1.00 24.54 257 GLY A CA 1
ATOM 2035 C C . GLY A 1 264 ? -9.387 38.223 5.638 1.00 23.88 257 GLY A C 1
ATOM 2036 O O . GLY A 1 264 ? -9.091 38.553 4.506 1.00 23.36 257 GLY A O 1
ATOM 2037 N N . TYR A 1 265 ? -10.640 38.292 6.090 1.00 22.93 258 TYR A N 1
ATOM 2038 C CA . TYR A 1 265 ? -11.756 38.623 5.172 1.00 21.96 258 TYR A CA 1
ATOM 2039 C C . TYR A 1 265 ? -12.133 40.086 5.194 1.00 20.58 258 TYR A C 1
ATOM 2040 O O . TYR A 1 265 ? -12.250 40.678 6.259 1.00 20.63 258 TYR A O 1
ATOM 2049 N N . THR A 1 266 ? -12.336 40.651 4.003 1.00 19.69 259 THR A N 1
ATOM 2050 C CA . THR A 1 266 ? -12.847 41.981 3.854 1.00 18.68 259 THR A CA 1
ATOM 2051 C C . THR A 1 266 ? -14.377 41.927 3.785 1.00 18.55 259 THR A C 1
ATOM 2052 O O . THR A 1 266 ? -14.974 40.941 3.329 1.00 17.36 259 THR A O 1
ATOM 2056 N N . THR A 1 267 ? -14.998 43.000 4.248 1.00 17.84 260 THR A N 1
ATOM 2057 C CA . THR A 1 267 ? -16.449 43.096 4.308 1.00 17.43 260 THR A CA 1
ATOM 2058 C C . THR A 1 267 ? -16.913 44.428 3.738 1.00 17.93 260 THR A C 1
ATOM 2059 O O . THR A 1 267 ? -16.182 45.416 3.755 1.00 18.83 260 THR A O 1
ATOM 2063 N N . SER A 1 268 ? -18.147 44.451 3.257 1.00 17.99 261 SER A N 1
ATOM 2064 C CA . SER A 1 268 ? -18.855 45.687 3.045 1.00 17.82 261 SER A CA 1
ATOM 2065 C C . SER A 1 268 ? -19.955 45.762 4.094 1.00 18.14 261 SER A C 1
ATOM 2066 O O . SER A 1 268 ? -20.431 44.729 4.578 1.00 18.47 261 SER A O 1
ATOM 2069 N N . CYS A 1 269 ? -20.357 46.975 4.448 1.00 17.06 262 CYS A N 1
ATOM 2070 C CA . CYS A 1 269 ? -21.223 47.183 5.609 1.00 17.20 262 CYS A CA 1
ATOM 2071 C C . CYS A 1 269 ? -22.124 48.341 5.334 1.00 17.19 262 CYS A C 1
ATOM 2072 O O . CYS A 1 269 ? -21.694 49.327 4.684 1.00 16.85 262 CYS A O 1
ATOM 2075 N N . GLY A 1 270 ? -23.367 48.230 5.813 1.00 16.51 263 GLY A N 1
ATOM 2076 C CA . GLY A 1 270 ? -24.315 49.312 5.760 1.00 15.20 263 GLY A CA 1
ATOM 2077 C C . GLY A 1 270 ? -24.732 49.647 7.185 1.00 14.98 263 GLY A C 1
ATOM 2078 O O . GLY A 1 270 ? -25.011 48.748 7.994 1.00 15.29 263 GLY A O 1
ATOM 2079 N N . LEU A 1 271 ? -24.773 50.937 7.488 1.00 14.04 264 LEU A N 1
ATOM 2080 C CA . LEU A 1 271 ? -25.128 51.441 8.821 1.00 12.84 264 LEU A CA 1
ATOM 2081 C C . LEU A 1 271 ? -26.272 52.403 8.668 1.00 12.23 264 LEU A C 1
ATOM 2082 O O . LEU A 1 271 ? -26.179 53.352 7.874 1.00 11.75 264 LEU A O 1
ATOM 2087 N N . SER A 1 272 ? -27.344 52.163 9.435 1.00 11.89 265 SER A N 1
ATOM 2088 C CA . SER A 1 272 ? -28.543 52.993 9.422 1.00 11.44 265 SER A CA 1
ATOM 2089 C C . SER A 1 272 ? -29.403 52.629 10.621 1.00 11.40 265 SER A C 1
ATOM 2090 O O . SER A 1 272 ? -29.045 51.756 11.370 1.00 13.03 265 SER A O 1
ATOM 2093 N N . SER A 1 273 ? -30.567 53.250 10.748 1.00 12.44 266 SER A N 1
ATOM 2094 C CA . SER A 1 273 ? -31.522 52.931 11.809 1.00 12.71 266 SER A CA 1
ATOM 2095 C C . SER A 1 273 ? -32.397 51.697 11.562 1.00 13.15 266 SER A C 1
ATOM 2096 O O . SER A 1 273 ? -33.196 51.329 12.440 1.00 12.99 266 SER A O 1
ATOM 2099 N N . THR A 1 274 ? -32.262 51.040 10.405 1.00 13.23 267 THR A N 1
ATOM 2100 C CA . THR A 1 274 ? -33.097 49.885 10.125 1.00 13.38 267 THR A CA 1
ATOM 2101 C C . THR A 1 274 ? -32.360 48.784 9.321 1.00 14.88 267 THR A C 1
ATOM 2102 O O . THR A 1 274 ? -31.496 49.069 8.461 1.00 14.32 267 THR A O 1
ATOM 2106 N N . LYS A 1 275 ? -32.764 47.537 9.559 1.00 14.88 268 LYS A N 1
ATOM 2107 C CA . LYS A 1 275 ? -32.199 46.401 8.840 1.00 15.42 268 LYS A CA 1
ATOM 2108 C C . LYS A 1 275 ? -32.369 46.552 7.329 1.00 16.10 268 LYS A C 1
ATOM 2109 O O . LYS A 1 275 ? -31.449 46.286 6.578 1.00 17.11 268 LYS A O 1
ATOM 2115 N N . ASN A 1 276 ? -33.545 46.971 6.863 1.00 16.36 269 ASN A N 1
ATOM 2116 C CA A ASN A 1 276 ? -33.766 46.985 5.444 0.50 16.45 269 ASN A CA 1
ATOM 2117 C CA B ASN A 1 276 ? -33.788 47.052 5.413 0.50 16.83 269 ASN A CA 1
ATOM 2118 C C . ASN A 1 276 ? -32.814 47.995 4.766 1.00 16.89 269 ASN A C 1
ATOM 2119 O O . ASN A 1 276 ? -32.229 47.691 3.738 1.00 16.77 269 ASN A O 1
ATOM 2128 N N . VAL A 1 277 ? -32.601 49.155 5.390 1.00 16.03 270 VAL A N 1
ATOM 2129 C CA . VAL A 1 277 ? -31.750 50.151 4.767 1.00 15.51 270 VAL A CA 1
ATOM 2130 C C . VAL A 1 277 ? -30.284 49.700 4.846 1.00 15.42 270 VAL A C 1
ATOM 2131 O O . VAL A 1 277 ? -29.515 49.942 3.910 1.00 13.86 270 VAL A O 1
ATOM 2135 N N . CYS A 1 278 ? -29.905 49.067 5.959 1.00 14.88 271 CYS A N 1
ATOM 2136 C CA . CYS A 1 278 ? -28.564 48.550 6.114 1.00 15.05 271 CYS A CA 1
ATOM 2137 C C . CYS A 1 278 ? -28.192 47.569 4.998 1.00 15.77 271 CYS A C 1
ATOM 2138 O O . CYS A 1 278 ? -27.052 47.582 4.511 1.00 15.15 271 CYS A O 1
ATOM 2141 N N . LYS A 1 279 ? -29.118 46.667 4.665 1.00 15.82 272 LYS A N 1
ATOM 2142 C CA . LYS A 1 279 ? -28.853 45.653 3.651 1.00 17.16 272 LYS A CA 1
ATOM 2143 C C . LYS A 1 279 ? -28.642 46.283 2.263 1.00 16.55 272 LYS A C 1
ATOM 2144 O O . LYS A 1 279 ? -27.766 45.864 1.501 1.00 16.93 272 LYS A O 1
ATOM 2150 N N . LEU A 1 280 ? -29.424 47.288 1.938 1.00 15.75 273 LEU A N 1
ATOM 2151 C CA . LEU A 1 280 ? -29.178 48.069 0.724 1.00 16.23 273 LEU A CA 1
ATOM 2152 C C . LEU A 1 280 ? -27.817 48.789 0.760 1.00 16.27 273 LEU A C 1
ATOM 2153 O O . LEU A 1 280 ? -27.065 48.783 -0.222 1.00 15.95 273 LEU A O 1
ATOM 2158 N N . ALA A 1 281 ? -27.508 49.396 1.895 1.00 15.21 274 ALA A N 1
ATOM 2159 C CA . ALA A 1 281 ? -26.302 50.174 2.041 1.00 15.66 274 ALA A CA 1
ATOM 2160 C C . ALA A 1 281 ? -25.032 49.318 1.971 1.00 15.14 274 ALA A C 1
ATOM 2161 O O . ALA A 1 281 ? -24.055 49.762 1.392 1.00 15.65 274 ALA A O 1
ATOM 2163 N N . SER A 1 282 ? -25.054 48.091 2.526 1.00 15.50 275 SER A N 1
ATOM 2164 C CA . SER A 1 282 ? -23.887 47.203 2.502 1.00 16.76 275 SER A CA 1
ATOM 2165 C C . SER A 1 282 ? -23.533 46.798 1.086 1.00 17.13 275 SER A C 1
ATOM 2166 O O . SER A 1 282 ? -22.407 46.442 0.823 1.00 16.83 275 SER A O 1
ATOM 2169 N N . ASN A 1 283 ? -24.513 46.823 0.195 1.00 17.25 276 ASN A N 1
ATOM 2170 C CA . ASN A 1 283 ? -24.291 46.451 -1.197 1.00 18.75 276 ASN A CA 1
ATOM 2171 C C . ASN A 1 283 ? -23.952 47.664 -2.078 1.00 18.28 276 ASN A C 1
ATOM 2172 O O . ASN A 1 283 ? -23.674 47.517 -3.245 1.00 17.80 276 ASN A O 1
ATOM 2177 N N . TYR A 1 284 ? -23.984 48.865 -1.510 1.00 17.78 277 TYR A N 1
ATOM 2178 C CA . TYR A 1 284 ? -23.783 50.091 -2.300 1.00 17.76 277 TYR A CA 1
ATOM 2179 C C . TYR A 1 284 ? -22.337 50.254 -2.810 1.00 17.46 277 TYR A C 1
ATOM 2180 O O . TYR A 1 284 ? -22.125 50.692 -3.931 1.00 17.85 277 TYR A O 1
ATOM 2189 N N . LYS A 1 285 ? -21.377 49.912 -1.960 1.00 16.68 278 LYS A N 1
ATOM 2190 C CA . LYS A 1 285 ? -19.961 50.061 -2.221 1.00 17.07 278 LYS A CA 1
ATOM 2191 C C . LYS A 1 285 ? -19.202 48.827 -1.773 1.00 16.98 278 LYS A C 1
ATOM 2192 O O . LYS A 1 285 ? -19.303 48.407 -0.608 1.00 17.31 278 LYS A O 1
ATOM 2198 N N . LYS A 1 286 ? -18.461 48.246 -2.707 1.00 17.90 279 LYS A N 1
ATOM 2199 C CA . LYS A 1 286 ? -17.653 47.076 -2.442 1.00 19.20 279 LYS A CA 1
ATOM 2200 C C . LYS A 1 286 ? -16.357 47.154 -3.282 1.00 18.80 279 LYS A C 1
ATOM 2201 O O . LYS A 1 286 ? -16.381 47.718 -4.368 1.00 18.57 279 LYS A O 1
ATOM 2207 N N . PRO A 1 287 ? -15.270 46.522 -2.812 1.00 18.86 280 PRO A N 1
ATOM 2208 C CA . PRO A 1 287 ? -15.131 45.804 -1.534 1.00 19.06 280 PRO A CA 1
ATOM 2209 C C . PRO A 1 287 ? -14.650 46.714 -0.422 1.00 19.40 280 PRO A C 1
ATOM 2210 O O . PRO A 1 287 ? -14.357 47.885 -0.650 1.00 19.59 280 PRO A O 1
ATOM 2214 N N . ASP A 1 288 ? -14.590 46.166 0.785 1.00 19.59 281 ASP A N 1
ATOM 2215 C CA . ASP A 1 288 ? -13.882 46.782 1.897 1.00 20.36 281 ASP A CA 1
ATOM 2216 C C . ASP A 1 288 ? -14.362 48.214 2.164 1.00 20.11 281 ASP A C 1
ATOM 2217 O O . ASP A 1 288 ? -13.574 49.163 2.110 1.00 19.83 281 ASP A O 1
ATOM 2222 N N . ALA A 1 289 ? -15.658 48.362 2.436 1.00 18.58 282 ALA A N 1
ATOM 2223 C CA . ALA A 1 289 ? -16.241 49.703 2.593 1.00 18.58 282 ALA A CA 1
ATOM 2224 C C . ALA A 1 289 ? -17.430 49.670 3.531 1.00 18.12 282 ALA A C 1
ATOM 2225 O O . ALA A 1 289 ? -18.043 48.646 3.720 1.00 18.52 282 ALA A O 1
ATOM 2227 N N . GLN A 1 290 ? -17.763 50.824 4.064 1.00 17.46 283 GLN A N 1
ATOM 2228 C CA . GLN A 1 290 ? -18.808 50.984 5.021 1.00 18.00 283 GLN A CA 1
ATOM 2229 C C . GLN A 1 290 ? -19.638 52.171 4.530 1.00 16.68 283 GLN A C 1
ATOM 2230 O O . GLN A 1 290 ? -19.123 53.287 4.448 1.00 16.57 283 GLN A O 1
ATOM 2236 N N . THR A 1 291 ? -20.910 51.936 4.194 1.00 15.03 284 THR A N 1
ATOM 2237 C CA . THR A 1 291 ? -21.793 52.986 3.753 1.00 14.46 284 THR A CA 1
ATOM 2238 C C . THR A 1 291 ? -22.813 53.337 4.848 1.00 14.02 284 THR A C 1
ATOM 2239 O O . THR A 1 291 ? -23.523 52.474 5.351 1.00 12.80 284 THR A O 1
ATOM 2243 N N . ILE A 1 292 ? -22.873 54.623 5.197 1.00 14.01 285 ILE A N 1
ATOM 2244 C CA . ILE A 1 292 ? -23.674 55.134 6.297 1.00 14.19 285 ILE A CA 1
ATOM 2245 C C . ILE A 1 292 ? -24.824 55.950 5.746 1.00 14.19 285 ILE A C 1
ATOM 2246 O O . ILE A 1 292 ? -24.615 56.907 4.996 1.00 14.64 285 ILE A O 1
ATOM 2251 N N . VAL A 1 293 ? -26.046 55.598 6.148 1.00 14.01 286 VAL A N 1
ATOM 2252 C CA . VAL A 1 293 ? -27.229 56.324 5.724 1.00 14.27 286 VAL A CA 1
ATOM 2253 C C . VAL A 1 293 ? -27.916 57.019 6.913 1.00 14.71 286 VAL A C 1
ATOM 2254 O O . VAL A 1 293 ? -28.644 56.392 7.706 1.00 14.92 286 VAL A O 1
ATOM 2258 N N . LYS A 1 294 ? -27.662 58.316 7.035 1.00 14.55 287 LYS A N 1
ATOM 2259 C CA . LYS A 1 294 ? -28.325 59.162 8.025 1.00 14.69 287 LYS A CA 1
ATOM 2260 C C . LYS A 1 294 ? -29.828 59.157 7.837 1.00 14.72 287 LYS A C 1
ATOM 2261 O O . LYS A 1 294 ? -30.324 59.053 6.702 1.00 15.98 287 LYS A O 1
ATOM 2267 N N . ASN A 1 295 ? -30.575 59.351 8.922 1.00 14.57 288 ASN A N 1
ATOM 2268 C CA . ASN A 1 295 ? -32.018 59.499 8.763 1.00 14.73 288 ASN A CA 1
ATOM 2269 C C . ASN A 1 295 ? -32.417 60.593 7.792 1.00 15.27 288 ASN A C 1
ATOM 2270 O O . ASN A 1 295 ? -33.316 60.397 6.959 1.00 15.22 288 ASN A O 1
ATOM 2275 N N . ASP A 1 296 ? -31.730 61.734 7.843 1.00 16.14 289 ASP A N 1
ATOM 2276 C CA . ASP A 1 296 ? -32.068 62.844 6.947 1.00 17.93 289 ASP A CA 1
ATOM 2277 C C . ASP A 1 296 ? -31.656 62.587 5.487 1.00 17.20 289 ASP A C 1
ATOM 2278 O O . ASP A 1 296 ? -32.042 63.350 4.607 1.00 18.04 289 ASP A O 1
ATOM 2283 N N . CYS A 1 297 ? -30.889 61.521 5.237 1.00 15.85 290 CYS A N 1
ATOM 2284 C CA . CYS A 1 297 ? -30.505 61.131 3.883 1.00 15.81 290 CYS A CA 1
ATOM 2285 C C . CYS A 1 297 ? -31.239 59.867 3.375 1.00 15.39 290 CYS A C 1
ATOM 2286 O O . CYS A 1 297 ? -30.921 59.346 2.323 1.00 14.88 290 CYS A O 1
ATOM 2289 N N . LEU A 1 298 ? -32.247 59.405 4.114 1.00 15.28 291 LEU A N 1
ATOM 2290 C CA . LEU A 1 298 ? -32.937 58.173 3.756 1.00 14.56 291 LEU A CA 1
ATOM 2291 C C . LEU A 1 298 ? -33.613 58.288 2.397 1.00 14.80 291 LEU A C 1
ATOM 2292 O O . LEU A 1 298 ? -33.548 57.367 1.569 1.00 13.37 291 LEU A O 1
ATOM 2297 N N . LEU A 1 299 ? -34.296 59.399 2.172 1.00 15.26 292 LEU A N 1
ATOM 2298 C CA . LEU A 1 299 ? -35.012 59.578 0.898 1.00 16.66 292 LEU A CA 1
ATOM 2299 C C . LEU A 1 299 ? -34.027 59.803 -0.259 1.00 16.68 292 LEU A C 1
ATOM 2300 O O . LEU A 1 299 ? -34.252 59.286 -1.341 1.00 17.36 292 LEU A O 1
ATOM 2305 N N . ASP A 1 300 ? -32.948 60.558 -0.017 1.00 16.79 293 ASP A N 1
ATOM 2306 C CA . ASP A 1 300 ? -31.886 60.731 -1.006 1.00 17.25 293 ASP A CA 1
ATOM 2307 C C . ASP A 1 300 ? -31.348 59.350 -1.450 1.00 17.19 293 ASP A C 1
ATOM 2308 O O . ASP A 1 300 ? -31.046 59.121 -2.610 1.00 16.74 293 ASP A O 1
ATOM 2313 N N . PHE A 1 301 ? -31.182 58.443 -0.489 1.00 16.49 294 PHE A N 1
ATOM 2314 C CA . PHE A 1 301 ? -30.617 57.102 -0.752 1.00 15.73 294 PHE A CA 1
ATOM 2315 C C . PHE A 1 301 ? -31.607 56.201 -1.484 1.00 15.72 294 PHE A C 1
ATOM 2316 O O . PHE A 1 301 ? -31.328 55.633 -2.568 1.00 15.87 294 PHE A O 1
ATOM 2324 N N . LEU A 1 302 ? -32.792 56.063 -0.905 1.00 15.55 295 LEU A N 1
ATOM 2325 C CA . LEU A 1 302 ? -33.819 55.241 -1.508 1.00 15.38 295 LEU A CA 1
ATOM 2326 C C . LEU A 1 302 ? -34.206 55.711 -2.905 1.00 15.20 295 LEU A C 1
ATOM 2327 O O . LEU A 1 302 ? -34.606 54.890 -3.722 1.00 16.27 295 LEU A O 1
ATOM 2332 N N . ASP A 1 303 ? -34.112 57.009 -3.174 1.00 14.62 296 ASP A N 1
ATOM 2333 C CA . ASP A 1 303 ? -34.515 57.565 -4.457 1.00 16.18 296 ASP A CA 1
ATOM 2334 C C . ASP A 1 303 ? -33.327 57.808 -5.427 1.00 17.83 296 ASP A C 1
ATOM 2335 O O . ASP A 1 303 ? -33.500 58.506 -6.440 1.00 16.03 296 ASP A O 1
ATOM 2340 N N . CYS A 1 304 ? -32.143 57.243 -5.132 1.00 17.72 297 CYS A N 1
ATOM 2341 C CA . CYS A 1 304 ? -30.970 57.506 -5.975 1.00 18.93 297 CYS A CA 1
ATOM 2342 C C . CYS A 1 304 ? -31.092 56.917 -7.386 1.00 19.86 297 CYS A C 1
ATOM 2343 O O . CYS A 1 304 ? -30.289 57.236 -8.244 1.00 21.03 297 CYS A O 1
ATOM 2346 N N . GLY A 1 305 ? -32.076 56.054 -7.624 1.00 20.51 298 GLY A N 1
ATOM 2347 C CA . GLY A 1 305 ? -32.233 55.419 -8.928 1.00 20.96 298 GLY A CA 1
ATOM 2348 C C . GLY A 1 305 ? -31.834 53.950 -8.958 1.00 20.79 298 GLY A C 1
ATOM 2349 O O . GLY A 1 305 ? -32.114 53.257 -9.932 1.00 21.53 298 GLY A O 1
ATOM 2350 N N . LYS A 1 306 ? -31.176 53.468 -7.915 1.00 20.00 299 LYS A N 1
ATOM 2351 C CA . LYS A 1 306 ? -30.790 52.052 -7.859 1.00 20.73 299 LYS A CA 1
ATOM 2352 C C . LYS A 1 306 ? -31.888 51.103 -7.388 1.00 20.37 299 LYS A C 1
ATOM 2353 O O . LYS A 1 306 ? -31.788 49.916 -7.596 1.00 19.70 299 LYS A O 1
ATOM 2359 N N . PHE A 1 307 ? -32.896 51.635 -6.702 1.00 19.61 300 PHE A N 1
ATOM 2360 C CA . PHE A 1 307 ? -33.814 50.820 -5.928 1.00 18.98 300 PHE A CA 1
ATOM 2361 C C . PHE A 1 307 ? -35.264 50.991 -6.370 1.00 18.08 300 PHE A C 1
ATOM 2362 O O . PHE A 1 307 ? -35.679 52.054 -6.841 1.00 18.00 300 PHE A O 1
ATOM 2370 N N . GLU A 1 308 ? -36.008 49.919 -6.192 1.00 18.11 301 GLU A N 1
ATOM 2371 C CA . GLU A 1 308 ? -37.442 49.877 -6.449 1.00 19.55 301 GLU A CA 1
ATOM 2372 C C . GLU A 1 308 ? -38.078 49.175 -5.271 1.00 20.08 301 GLU A C 1
ATOM 2373 O O . GLU A 1 308 ? -37.364 48.662 -4.408 1.00 19.16 301 GLU A O 1
ATOM 2379 N N . ILE A 1 309 ? -39.408 49.138 -5.228 1.00 21.45 302 ILE A N 1
ATOM 2380 C CA . ILE A 1 309 ? -40.092 48.508 -4.097 1.00 22.98 302 ILE A CA 1
ATOM 2381 C C . ILE A 1 309 ? -39.674 47.034 -4.002 1.00 22.44 302 ILE A C 1
ATOM 2382 O O . ILE A 1 309 ? -39.582 46.478 -2.924 1.00 21.90 302 ILE A O 1
ATOM 2387 N N . THR A 1 310 ? -39.365 46.452 -5.144 1.00 22.98 303 THR A N 1
ATOM 2388 C CA . THR A 1 310 ? -38.934 45.070 -5.236 1.00 23.98 303 THR A CA 1
ATOM 2389 C C . THR A 1 310 ? -37.504 44.826 -4.704 1.00 23.24 303 THR A C 1
ATOM 2390 O O . THR A 1 310 ? -37.118 43.675 -4.536 1.00 22.08 303 THR A O 1
ATOM 2394 N N . SER A 1 311 ? -36.763 45.888 -4.389 1.00 22.21 304 SER A N 1
ATOM 2395 C CA . SER A 1 311 ? -35.441 45.742 -3.785 1.00 22.48 304 SER A CA 1
ATOM 2396 C C . SER A 1 311 ? -35.553 45.348 -2.325 1.00 23.45 304 SER A C 1
ATOM 2397 O O . SER A 1 311 ? -34.573 44.890 -1.734 1.00 22.70 304 SER A O 1
ATOM 2400 N N . PHE A 1 312 ? -36.719 45.572 -1.724 1.00 24.43 305 PHE A N 1
ATOM 2401 C CA . PHE A 1 312 ? -36.870 45.284 -0.299 1.00 25.46 305 PHE A CA 1
ATOM 2402 C C . PHE A 1 312 ? -37.111 43.819 -0.012 1.00 26.08 305 PHE A C 1
ATOM 2403 O O . PHE A 1 312 ? -37.852 43.150 -0.732 1.00 25.48 305 PHE A O 1
ATOM 2411 N N . TRP A 1 313 ? -36.460 43.334 1.054 1.00 27.35 306 TRP A N 1
ATOM 2412 C CA . TRP A 1 313 ? -36.569 41.956 1.508 1.00 28.59 306 TRP A CA 1
ATOM 2413 C C . TRP A 1 313 ? -38.043 41.563 1.709 1.00 27.62 306 TRP A C 1
ATOM 2414 O O . TRP A 1 313 ? -38.786 42.262 2.358 1.00 28.03 306 TRP A O 1
ATOM 2425 N N . THR A 1 314 ? -38.439 40.444 1.106 1.00 24.20 307 THR A N 1
ATOM 2426 C CA . THR A 1 314 ? -39.801 39.910 1.052 1.00 24.53 307 THR A CA 1
ATOM 2427 C C . THR A 1 314 ? -40.569 40.354 -0.164 1.00 24.79 307 THR A C 1
ATOM 2428 O O . THR A 1 314 ? -41.570 39.702 -0.511 1.00 25.28 307 THR A O 1
ATOM 2432 N N . LEU A 1 315 ? -40.119 41.434 -0.821 1.00 23.77 308 LEU A N 1
ATOM 2433 C CA . LEU A 1 315 ? -40.854 41.993 -1.940 1.00 23.92 308 LEU A CA 1
ATOM 2434 C C . LEU A 1 315 ? -40.188 41.703 -3.285 1.00 25.09 308 LEU A C 1
ATOM 2435 O O . LEU A 1 315 ? -40.633 42.196 -4.309 1.00 25.36 308 LEU A O 1
ATOM 2440 N N . GLY A 1 316 ? -39.163 40.856 -3.277 1.00 26.42 309 GLY A N 1
ATOM 2441 C CA . GLY A 1 316 ? -38.435 40.506 -4.493 1.00 28.20 309 GLY A CA 1
ATOM 2442 C C . GLY A 1 316 ? -39.034 39.435 -5.385 1.00 29.63 309 GLY A C 1
ATOM 2443 O O . GLY A 1 316 ? -38.450 39.122 -6.411 1.00 30.73 309 GLY A O 1
ATOM 2444 N N . GLY A 1 317 ? -40.191 38.879 -5.020 1.00 30.56 310 GLY A N 1
ATOM 2445 C CA . GLY A 1 317 ? -40.829 37.814 -5.809 1.00 31.55 310 GLY A CA 1
ATOM 2446 C C . GLY A 1 317 ? -42.258 38.121 -6.213 1.00 32.25 310 GLY A C 1
ATOM 2447 O O . GLY A 1 317 ? -42.575 39.242 -6.617 1.00 32.11 310 GLY A O 1
ATOM 2448 N N . VAL A 1 318 ? -43.125 37.112 -6.136 1.00 33.41 311 VAL A N 1
ATOM 2449 C CA . VAL A 1 318 ? -44.481 37.243 -6.656 1.00 34.29 311 VAL A CA 1
ATOM 2450 C C . VAL A 1 318 ? -45.348 38.247 -5.885 1.00 32.63 311 VAL A C 1
ATOM 2451 O O . VAL A 1 318 ? -46.144 38.952 -6.501 1.00 32.62 311 VAL A O 1
ATOM 2455 N N . LEU A 1 319 ? -45.192 38.337 -4.560 1.00 31.72 312 LEU A N 1
ATOM 2456 C CA . LEU A 1 319 ? -45.910 39.358 -3.773 1.00 30.51 312 LEU A CA 1
ATOM 2457 C C . LEU A 1 319 ? -45.566 40.757 -4.271 1.00 29.43 312 LEU A C 1
ATOM 2458 O O . LEU A 1 319 ? -46.452 41.585 -4.494 1.00 30.28 312 LEU A O 1
ATOM 2463 N N . GLY A 1 320 ? -44.284 41.003 -4.488 1.00 29.17 313 GLY A N 1
ATOM 2464 C CA . GLY A 1 320 ? -43.849 42.278 -5.000 1.00 28.21 313 GLY A CA 1
ATOM 2465 C C . GLY A 1 320 ? -44.472 42.577 -6.341 1.00 29.07 313 GLY A C 1
ATOM 2466 O O . GLY A 1 320 ? -44.919 43.687 -6.563 1.00 28.02 313 GLY A O 1
ATOM 2467 N N . LYS A 1 321 ? -44.495 41.592 -7.244 1.00 30.50 314 LYS A N 1
ATOM 2468 C CA . LYS A 1 321 ? -45.134 41.784 -8.562 1.00 32.12 314 LYS A CA 1
ATOM 2469 C C . LYS A 1 321 ? -46.629 42.005 -8.432 1.00 31.53 314 LYS A C 1
ATOM 2470 O O . LYS A 1 321 ? -47.182 42.826 -9.140 1.00 32.51 314 LYS A O 1
ATOM 2476 N N . GLU A 1 322 ? -47.295 41.271 -7.557 1.00 31.10 315 GLU A N 1
ATOM 2477 C CA . GLU A 1 322 ? -48.720 41.529 -7.323 1.00 31.81 315 GLU A CA 1
ATOM 2478 C C . GLU A 1 322 ? -48.948 42.974 -6.811 1.00 30.96 315 GLU A C 1
ATOM 2479 O O . GLU A 1 322 ? -49.899 43.623 -7.225 1.00 30.97 315 GLU A O 1
ATOM 2485 N N . LEU A 1 323 ? -48.060 43.466 -5.927 1.00 29.80 316 LEU A N 1
ATOM 2486 C CA . LEU A 1 323 ? -48.198 44.802 -5.368 1.00 28.25 316 LEU A CA 1
ATOM 2487 C C . LEU A 1 323 ? -48.023 45.848 -6.452 1.00 28.66 316 LEU A C 1
ATOM 2488 O O . LEU A 1 323 ? -48.740 46.861 -6.476 1.00 28.04 316 LEU A O 1
ATOM 2493 N N . ILE A 1 324 ? -47.083 45.614 -7.364 1.00 29.22 317 ILE A N 1
ATOM 2494 C CA . ILE A 1 324 ? -46.908 46.532 -8.503 1.00 30.06 317 ILE A CA 1
ATOM 2495 C C . ILE A 1 324 ? -48.238 46.667 -9.294 1.00 31.06 317 ILE A C 1
ATOM 2496 O O . ILE A 1 324 ? -48.634 47.772 -9.675 1.00 31.19 317 ILE A O 1
ATOM 2501 N N . ASP A 1 325 ? -48.920 45.536 -9.494 1.00 31.81 318 ASP A N 1
ATOM 2502 C CA A ASP A 1 325 ? -50.168 45.535 -10.239 0.50 32.71 318 ASP A CA 1
ATOM 2503 C CA B ASP A 1 325 ? -50.211 45.455 -10.206 0.50 32.43 318 ASP A CA 1
ATOM 2504 C C . ASP A 1 325 ? -51.322 46.131 -9.406 1.00 32.26 318 ASP A C 1
ATOM 2505 O O . ASP A 1 325 ? -51.994 47.058 -9.868 1.00 31.13 318 ASP A O 1
ATOM 2514 N N . VAL A 1 326 ? -51.519 45.659 -8.176 1.00 31.74 319 VAL A N 1
ATOM 2515 C CA . VAL A 1 326 ? -52.609 46.179 -7.350 1.00 32.14 319 VAL A CA 1
ATOM 2516 C C . VAL A 1 326 ? -52.465 47.686 -6.983 1.00 31.04 319 VAL A C 1
ATOM 2517 O O . VAL A 1 326 ? -53.466 48.419 -6.958 1.00 30.47 319 VAL A O 1
ATOM 2521 N N . LEU A 1 327 ? -51.240 48.152 -6.718 1.00 29.09 320 LEU A N 1
ATOM 2522 C CA . LEU A 1 327 ? -51.025 49.576 -6.391 1.00 28.61 320 LEU A CA 1
ATOM 2523 C C . LEU A 1 327 ? -50.730 50.478 -7.588 1.00 29.10 320 LEU A C 1
ATOM 2524 O O . LEU A 1 327 ? -50.448 51.682 -7.399 1.00 28.12 320 LEU A O 1
ATOM 2529 N N . ASP A 1 328 ? -50.867 49.920 -8.803 1.00 29.99 321 ASP A N 1
ATOM 2530 C CA A ASP A 1 328 ? -50.559 50.588 -10.089 0.50 30.80 321 ASP A CA 1
ATOM 2531 C CA B ASP A 1 328 ? -50.664 50.707 -10.014 0.50 30.77 321 ASP A CA 1
ATOM 2532 C C . ASP A 1 328 ? -49.274 51.384 -9.991 1.00 30.16 321 ASP A C 1
ATOM 2533 O O . ASP A 1 328 ? -49.177 52.539 -10.361 1.00 30.17 321 ASP A O 1
ATOM 2542 N N . LEU A 1 329 ? -48.238 50.691 -9.530 1.00 29.68 322 LEU A N 1
ATOM 2543 C CA . LEU A 1 329 ? -46.905 51.295 -9.372 1.00 29.67 322 LEU A CA 1
ATOM 2544 C C . LEU A 1 329 ? -46.216 51.426 -10.718 1.00 30.84 322 LEU A C 1
ATOM 2545 O O . LEU A 1 329 ? -46.368 50.556 -11.559 1.00 32.04 322 LEU A O 1
ATOM 2550 N N . PRO A 1 330 ? -45.451 52.510 -10.928 1.00 30.66 323 PRO A N 1
ATOM 2551 C CA . PRO A 1 330 ? -44.752 52.651 -12.190 1.00 31.70 323 PRO A CA 1
ATOM 2552 C C . PRO A 1 330 ? -43.523 51.755 -12.218 1.00 31.79 323 PRO A C 1
ATOM 2553 O O . PRO A 1 330 ? -43.139 51.192 -11.192 1.00 30.62 323 PRO A O 1
ATOM 2557 N N . HIS A 1 331 ? -42.922 51.636 -13.394 1.00 33.15 324 HIS A N 1
ATOM 2558 C CA . HIS A 1 331 ? -41.829 50.693 -13.605 1.00 33.94 324 HIS A CA 1
ATOM 2559 C C . HIS A 1 331 ? -40.543 51.217 -12.975 1.00 32.10 324 HIS A C 1
ATOM 2560 O O . HIS A 1 331 ? -39.659 50.451 -12.657 1.00 33.75 324 HIS A O 1
ATOM 2567 N N . GLU A 1 332 ? -40.436 52.527 -12.802 1.00 30.61 325 GLU A N 1
ATOM 2568 C CA . GLU A 1 332 ? -39.295 53.127 -12.116 1.00 29.56 325 GLU A CA 1
ATOM 2569 C C . GLU A 1 332 ? -39.762 54.192 -11.103 1.00 26.97 325 GLU A C 1
ATOM 2570 O O . GLU A 1 332 ? -40.822 54.783 -11.237 1.00 26.23 325 GLU A O 1
ATOM 2576 N N . ASN A 1 333 ? -38.944 54.411 -10.090 1.00 24.78 326 ASN A N 1
ATOM 2577 C CA . ASN A 1 333 ? -39.245 55.349 -9.018 1.00 23.44 326 ASN A CA 1
ATOM 2578 C C . ASN A 1 333 ? -40.513 54.950 -8.234 1.00 20.79 326 ASN A C 1
ATOM 2579 O O . ASN A 1 333 ? -41.284 55.791 -7.759 1.00 20.10 326 ASN A O 1
ATOM 2584 N N . SER A 1 334 ? -40.702 53.646 -8.110 1.00 19.60 327 SER A N 1
ATOM 2585 C CA . SER A 1 334 ? -41.828 53.087 -7.372 1.00 18.79 327 SER A CA 1
ATOM 2586 C C . SER A 1 334 ? -41.817 53.436 -5.898 1.00 17.61 327 SER A C 1
ATOM 2587 O O . SER A 1 334 ? -42.883 53.563 -5.281 1.00 17.57 327 SER A O 1
ATOM 2590 N N . ILE A 1 335 ? -40.631 53.557 -5.307 1.00 17.02 328 ILE A N 1
ATOM 2591 C CA . ILE A 1 335 ? -40.548 53.877 -3.892 1.00 16.20 328 ILE A CA 1
ATOM 2592 C C . ILE A 1 335 ? -41.112 55.275 -3.618 1.00 16.99 328 ILE A C 1
ATOM 2593 O O . ILE A 1 335 ? -42.004 55.440 -2.785 1.00 15.54 328 ILE A O 1
ATOM 2598 N N . LYS A 1 336 ? -40.595 56.270 -4.316 1.00 18.19 329 LYS A N 1
ATOM 2599 C CA . LYS A 1 336 ? -41.131 57.630 -4.237 1.00 19.40 329 LYS A CA 1
ATOM 2600 C C . LYS A 1 336 ? -42.621 57.677 -4.552 1.00 19.46 329 LYS A C 1
ATOM 2601 O O . LYS A 1 336 ? -43.385 58.402 -3.922 1.00 19.03 329 LYS A O 1
ATOM 2607 N N . HIS A 1 337 ? -43.039 56.883 -5.521 1.00 19.37 330 HIS A N 1
ATOM 2608 C CA . HIS A 1 337 ? -44.465 56.831 -5.894 1.00 19.71 330 HIS A CA 1
ATOM 2609 C C . HIS A 1 337 ? -45.341 56.430 -4.713 1.00 18.53 330 HIS A C 1
ATOM 2610 O O . HIS A 1 337 ? -46.392 57.042 -4.461 1.00 18.36 330 HIS A O 1
ATOM 2617 N N . ILE A 1 338 ? -44.925 55.387 -4.016 1.00 17.00 331 ILE A N 1
ATOM 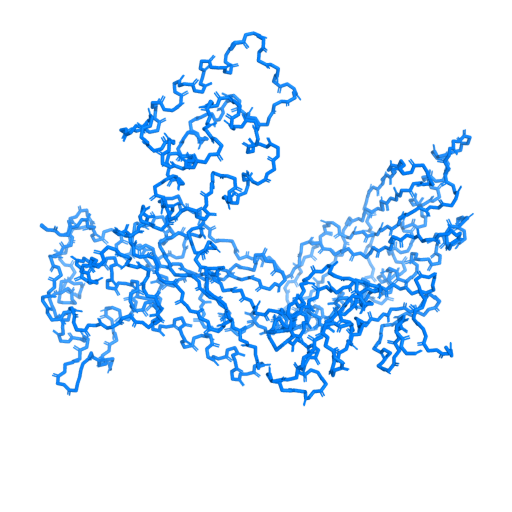2618 C CA . ILE A 1 338 ? -45.651 54.906 -2.843 1.00 17.09 331 ILE A CA 1
ATOM 2619 C C . ILE A 1 338 ? -45.736 56.005 -1.778 1.00 17.20 331 ILE A C 1
ATOM 2620 O O . ILE A 1 338 ? -46.796 56.256 -1.190 1.00 18.29 331 ILE A O 1
ATOM 2625 N N . ARG A 1 339 ? -44.602 56.665 -1.568 1.00 16.47 332 ARG A N 1
ATOM 2626 C CA . ARG A 1 339 ? -44.473 57.700 -0.580 1.00 17.68 332 ARG A CA 1
ATOM 2627 C C . ARG A 1 339 ? -45.373 58.884 -0.872 1.00 18.45 332 ARG A C 1
ATOM 2628 O O . ARG A 1 339 ? -46.069 59.369 0.022 1.00 19.49 332 ARG A O 1
ATOM 2636 N N . GLU A 1 340 ? -45.380 59.341 -2.117 1.00 19.35 333 GLU A N 1
ATOM 2637 C CA . GLU A 1 340 ? -46.128 60.547 -2.485 1.00 20.91 333 GLU A CA 1
ATOM 2638 C C . GLU A 1 340 ? -47.619 60.318 -2.753 1.00 20.80 333 GLU A C 1
ATOM 2639 O O . GLU A 1 340 ? -48.425 61.238 -2.577 1.00 21.63 333 GLU A O 1
ATOM 2645 N N . THR A 1 341 ? -47.985 59.108 -3.160 1.00 20.15 334 THR A N 1
ATOM 2646 C CA . THR A 1 341 ? -49.379 58.780 -3.465 1.00 19.98 334 THR A CA 1
ATOM 2647 C C . THR A 1 341 ? -50.198 58.596 -2.168 1.00 20.27 334 THR A C 1
ATOM 2648 O O . THR A 1 341 ? -51.385 58.876 -2.146 1.00 20.60 334 THR A O 1
ATOM 2652 N N . TRP A 1 342 ? -49.558 58.149 -1.088 1.00 19.12 335 TRP A N 1
ATOM 2653 C CA . TRP A 1 342 ? -50.204 58.049 0.253 1.00 18.53 335 TRP A CA 1
ATOM 2654 C C . TRP A 1 342 ? -49.296 58.756 1.215 1.00 18.41 335 TRP A C 1
ATOM 2655 O O . TRP A 1 342 ? -48.537 58.109 1.943 1.00 17.39 335 TRP A O 1
ATOM 2666 N N . PRO A 1 343 ? -49.319 60.100 1.172 1.00 18.23 336 PRO A N 1
ATOM 2667 C CA . PRO A 1 343 ? -48.256 60.898 1.800 1.00 18.24 336 PRO A CA 1
ATOM 2668 C C . PRO A 1 343 ? -48.371 61.137 3.285 1.00 17.88 336 PRO A C 1
ATOM 2669 O O . PRO A 1 343 ? -47.388 61.500 3.888 1.00 19.01 336 PRO A O 1
ATOM 2673 N N . ASP A 1 344 ? -49.552 60.974 3.868 1.00 17.49 337 ASP A N 1
ATOM 2674 C CA . ASP A 1 344 ? -49.783 61.432 5.237 1.00 18.00 337 ASP A CA 1
ATOM 2675 C C . ASP A 1 344 ? -49.685 60.305 6.252 1.00 16.95 337 ASP A C 1
ATOM 2676 O O . ASP A 1 344 ? -49.014 60.455 7.248 1.00 17.49 337 ASP A O 1
ATOM 2681 N N . ASN A 1 345 ? -50.354 59.190 5.988 1.00 15.73 338 ASN A N 1
ATOM 2682 C CA . ASN A 1 345 ? -50.372 58.052 6.893 1.00 15.37 338 ASN A CA 1
ATOM 2683 C C . ASN A 1 345 ? -50.670 56.734 6.191 1.00 15.09 338 ASN A C 1
ATOM 2684 O O . ASN A 1 345 ? -51.229 56.716 5.100 1.00 15.94 338 ASN A O 1
ATOM 2689 N N . ALA A 1 346 ? -50.312 55.632 6.829 1.00 14.69 339 ALA A N 1
ATOM 2690 C CA . ALA A 1 346 ? -50.525 54.302 6.268 1.00 15.20 339 ALA A CA 1
ATOM 2691 C C . ALA A 1 346 ? -52.016 53.954 6.026 1.00 16.39 339 ALA A C 1
ATOM 2692 O O . ALA A 1 346 ? -52.327 53.170 5.147 1.00 16.23 339 ALA A O 1
ATOM 2694 N N . GLY A 1 347 ? -52.904 54.526 6.826 1.00 17.90 340 GLY A N 1
ATOM 2695 C CA . GLY A 1 347 ? -54.342 54.353 6.678 1.00 19.28 340 GLY A CA 1
ATOM 2696 C C . GLY A 1 347 ? -54.859 54.727 5.295 1.00 19.99 340 GLY A C 1
ATOM 2697 O O . GLY A 1 347 ? -55.906 54.198 4.854 1.00 20.86 340 GLY A O 1
ATOM 2698 N N . GLN A 1 348 ? -54.170 55.667 4.633 1.00 19.57 341 GLN A N 1
ATOM 2699 C CA . GLN A 1 348 ? -54.538 56.084 3.281 1.00 19.34 341 GLN A CA 1
ATOM 2700 C C . GLN A 1 348 ? -54.310 54.924 2.344 1.00 19.89 341 GLN A C 1
ATOM 2701 O O . GLN A 1 348 ? -55.186 54.597 1.529 1.00 19.70 341 GLN A O 1
ATOM 2707 N N . LEU A 1 349 ? -53.147 54.295 2.485 1.00 19.39 342 LEU A N 1
ATOM 2708 C CA . LEU A 1 349 ? -52.827 53.067 1.749 1.00 20.11 342 LEU A CA 1
ATOM 2709 C C . LEU A 1 349 ? -53.704 51.841 2.139 1.00 20.65 342 LEU A C 1
ATOM 2710 O O . LEU A 1 349 ? -54.141 51.100 1.250 1.00 21.19 342 LEU A O 1
ATOM 2715 N N . LYS A 1 350 ? -54.011 51.669 3.420 1.00 21.14 343 LYS A N 1
ATOM 2716 C CA . LYS A 1 350 ? -54.874 50.598 3.850 1.00 22.93 343 LYS A CA 1
ATOM 2717 C C . LYS A 1 350 ? -56.261 50.676 3.174 1.00 25.60 343 LYS A C 1
ATOM 2718 O O . LYS A 1 350 ? -56.826 49.629 2.787 1.00 25.39 343 LYS A O 1
ATOM 2724 N N . GLU A 1 351 ? -56.786 51.901 3.059 1.00 26.10 344 GLU A N 1
ATOM 2725 C CA . GLU A 1 351 ? -58.115 52.157 2.510 1.00 28.10 344 GLU A CA 1
ATOM 2726 C C . GLU A 1 351 ? -58.090 51.731 1.059 1.00 28.07 344 GLU A C 1
ATOM 2727 O O . GLU A 1 351 ? -59.023 51.088 0.573 1.00 28.57 344 GLU A O 1
ATOM 2733 N N . PHE A 1 352 ? -56.997 52.063 0.375 1.00 27.13 345 PHE A N 1
ATOM 2734 C CA . PHE A 1 352 ? -56.838 51.721 -1.019 1.00 28.15 345 PHE A CA 1
ATOM 2735 C C . PHE A 1 352 ? -56.761 50.181 -1.199 1.00 29.55 345 PHE A C 1
ATOM 2736 O O . PHE A 1 352 ? -57.421 49.603 -2.090 1.00 29.65 345 PHE A O 1
ATOM 2744 N N . LEU A 1 353 ? -56.018 49.523 -0.311 1.00 29.36 346 LEU A N 1
ATOM 2745 C CA . LEU A 1 353 ? -55.890 48.075 -0.348 1.00 30.61 346 LEU A CA 1
ATOM 2746 C C . LEU A 1 353 ? -57.186 47.378 -0.010 1.00 32.26 346 LEU A C 1
ATOM 2747 O O . LEU A 1 353 ? -57.538 46.412 -0.667 1.00 34.02 346 LEU A O 1
ATOM 2752 N N . ASP A 1 354 ? -57.883 47.842 1.020 1.00 33.49 347 ASP A N 1
ATOM 2753 C CA . ASP A 1 354 ? -59.133 47.225 1.444 1.00 35.35 347 ASP A CA 1
ATOM 2754 C C . ASP A 1 354 ? -60.190 47.238 0.328 1.00 36.93 347 ASP A C 1
ATOM 2755 O O . ASP A 1 354 ? -61.005 46.319 0.230 1.00 36.76 347 ASP A O 1
ATOM 2760 N N . ALA A 1 355 ? -60.152 48.278 -0.502 1.00 37.71 348 ALA A N 1
ATOM 2761 C CA . ALA A 1 355 ? -61.088 48.436 -1.595 1.00 39.67 348 ALA A CA 1
ATOM 2762 C C . ALA A 1 355 ? -60.783 47.392 -2.661 1.00 41.28 348 ALA A C 1
ATOM 2763 O O . ALA A 1 355 ? -61.682 46.640 -3.064 1.00 42.75 348 ALA A O 1
ATOM 2765 N N . LYS A 1 356 ? -59.529 47.337 -3.108 1.00 41.81 349 LYS A N 1
ATOM 2766 C CA . LYS A 1 356 ? -59.120 46.408 -4.179 1.00 43.48 349 LYS A CA 1
ATOM 2767 C C . LYS A 1 356 ? -59.386 44.948 -3.827 1.00 44.77 349 LYS A C 1
ATOM 2768 O O . LYS A 1 356 ? -59.807 44.173 -4.681 1.00 45.58 349 LYS A O 1
ATOM 2774 N N . VAL A 1 357 ? -59.140 44.611 -2.563 1.00 45.21 350 VAL A N 1
ATOM 2775 C CA . VAL A 1 357 ? -59.229 43.256 -2.047 1.00 46.32 350 VAL A CA 1
ATOM 2776 C C . VAL A 1 357 ? -60.652 42.834 -1.691 1.00 48.61 350 VAL A C 1
ATOM 2777 O O . VAL A 1 357 ? -60.997 41.642 -1.770 1.00 49.90 350 VAL A O 1
ATOM 2781 N N . LYS A 1 358 ? -61.489 43.786 -1.291 1.00 48.87 351 LYS A N 1
ATOM 2782 C CA . LYS A 1 358 ? -62.881 43.467 -1.013 1.00 50.63 351 LYS A CA 1
ATOM 2783 C C . LYS A 1 358 ? -63.683 43.152 -2.287 1.00 51.81 351 LYS A C 1
ATOM 2784 O O . LYS A 1 358 ? -64.793 42.639 -2.180 1.00 53.28 351 LYS A O 1
ATOM 2786 N N A GLN A 1 359 ? -63.146 43.479 -3.466 0.50 51.23 352 GLN A N 1
ATOM 2787 N N B GLN A 1 359 ? -63.106 43.434 -3.459 0.50 51.62 352 GLN A N 1
ATOM 2788 C CA A GLN A 1 359 ? -63.868 43.282 -4.726 0.50 52.23 352 GLN A CA 1
ATOM 2789 C CA B GLN A 1 359 ? -63.737 43.149 -4.744 0.50 52.90 352 GLN A CA 1
ATOM 2790 C C A GLN A 1 359 ? -64.010 41.777 -5.058 0.50 54.29 352 GLN A C 1
ATOM 2791 C C B GLN A 1 359 ? -64.020 41.676 -4.942 0.50 54.74 352 GLN A C 1
ATOM 2792 O O A GLN A 1 359 ? -63.028 41.032 -5.041 0.50 53.68 352 GLN A O 1
ATOM 2793 O O B GLN A 1 359 ? -63.139 40.839 -4.737 0.50 54.27 352 GLN A O 1
ATOM 2804 N N . SER A 1 360 ? -65.242 41.356 -5.361 1.00 56.67 353 SER A N 1
ATOM 2805 C CA . SER A 1 360 ? -65.595 39.947 -5.618 1.00 59.30 353 SER A CA 1
ATOM 2806 C C . SER A 1 360 ? -64.741 39.275 -6.700 1.00 60.84 353 SER A C 1
ATOM 2807 O O . SER A 1 360 ? -64.537 38.065 -6.648 1.00 61.46 353 SER A O 1
ATOM 2810 N N . ASP A 1 361 ? -64.232 40.059 -7.656 1.00 61.96 354 ASP A N 1
ATOM 2811 C CA . ASP A 1 361 ? -63.328 39.542 -8.708 1.00 63.61 354 ASP A CA 1
ATOM 2812 C C . ASP A 1 361 ? -61.841 39.564 -8.339 1.00 63.21 354 ASP A C 1
ATOM 2813 O O . ASP A 1 361 ? -60.987 39.385 -9.204 1.00 63.39 354 ASP A O 1
ATOM 2818 N N . TYR A 1 362 ? -61.543 39.783 -7.061 1.00 63.48 355 TYR A N 1
ATOM 2819 C CA . TYR A 1 362 ? -60.160 39.774 -6.531 1.00 63.20 355 TYR A CA 1
ATOM 2820 C C . TYR A 1 362 ? -59.384 38.489 -6.895 1.00 64.20 355 TYR A C 1
ATOM 2821 O O . TYR A 1 362 ? -58.475 38.537 -7.742 1.00 64.40 355 TYR A O 1
ATOM 2830 N N . ASP A 1 363 ? -59.754 37.360 -6.287 1.00 65.39 356 ASP A N 1
ATOM 2831 C CA . ASP A 1 363 ? -59.041 36.052 -6.450 1.00 66.31 356 ASP A CA 1
ATOM 2832 C C . ASP A 1 363 ? -58.114 35.798 -5.249 1.00 65.16 356 ASP A C 1
ATOM 2833 O O . ASP A 1 363 ? -56.889 35.854 -5.364 1.00 64.48 356 ASP A O 1
ATOM 2838 N N . ARG A 1 364 ? -58.731 35.505 -4.105 1.00 65.41 357 ARG A N 1
ATOM 2839 C CA . ARG A 1 364 ? -58.038 35.391 -2.827 1.00 64.66 357 ARG A CA 1
ATOM 2840 C C . ARG A 1 364 ? -57.250 34.098 -2.666 1.00 65.18 357 ARG A C 1
ATOM 2841 O O . ARG A 1 364 ? -56.444 33.994 -1.741 1.00 64.53 357 ARG A O 1
ATOM 2843 N N . SER A 1 365 ? -57.486 33.118 -3.544 1.00 66.24 358 SER A N 1
ATOM 2844 C CA . SER A 1 365 ? -56.736 31.843 -3.517 1.00 66.51 358 SER A CA 1
ATOM 2845 C C . SER A 1 365 ? -55.440 31.881 -4.343 1.00 64.97 358 SER A C 1
ATOM 2846 O O . SER A 1 365 ? -54.561 31.041 -4.136 1.00 65.45 358 SER A O 1
ATOM 2849 N N . THR A 1 366 ? -55.324 32.834 -5.277 1.00 62.91 359 THR A N 1
ATOM 2850 C CA . THR A 1 366 ? -54.080 33.024 -6.051 1.00 61.09 359 THR A CA 1
ATOM 2851 C C . THR A 1 366 ? -53.330 34.331 -5.706 1.00 57.69 359 THR A C 1
ATOM 2852 O O . THR A 1 366 ? -52.394 34.721 -6.414 1.00 57.24 359 THR A O 1
ATOM 2856 N N . SER A 1 367 ? -53.745 35.006 -4.635 1.00 54.45 360 SER A N 1
ATOM 2857 C CA . SER A 1 367 ? -53.111 36.260 -4.208 1.00 50.74 360 SER A CA 1
ATOM 2858 C C . SER A 1 367 ? -52.250 36.017 -2.976 1.00 48.25 360 SER A C 1
ATOM 2859 O O . SER A 1 367 ? -52.561 35.168 -2.149 1.00 48.84 360 SER A O 1
ATOM 2862 N N . ASN A 1 368 ? -51.168 36.769 -2.843 1.00 44.64 361 ASN A N 1
ATOM 2863 C CA . ASN A 1 368 ? -50.317 36.639 -1.664 1.00 42.13 361 ASN A CA 1
ATOM 2864 C C . ASN A 1 368 ? -50.570 37.700 -0.613 1.00 40.06 361 ASN A C 1
ATOM 2865 O O . ASN A 1 368 ? -49.847 37.784 0.375 1.00 38.56 361 ASN A O 1
ATOM 2870 N N . ILE A 1 369 ? -51.622 38.494 -0.823 1.00 38.74 362 ILE A N 1
ATOM 2871 C CA . ILE A 1 369 ? -52.040 39.500 0.142 1.00 37.22 362 ILE A CA 1
ATOM 2872 C C . ILE A 1 369 ? -53.090 38.881 1.045 1.00 37.68 362 ILE A C 1
ATOM 2873 O O . ILE A 1 369 ? -54.060 38.321 0.560 1.00 38.11 362 ILE A O 1
ATOM 2878 N N . ASP A 1 370 ? -52.871 38.989 2.353 1.00 36.78 363 ASP A N 1
ATOM 2879 C CA . ASP A 1 370 ? -53.836 38.576 3.358 1.00 37.28 363 ASP A CA 1
ATOM 2880 C C . ASP A 1 370 ? -54.844 39.717 3.602 1.00 36.65 363 ASP A C 1
ATOM 2881 O O . ASP A 1 370 ? -54.496 40.768 4.150 1.00 34.26 363 ASP A O 1
ATOM 2886 N N . PRO A 1 371 ? -56.113 39.501 3.223 1.00 37.19 364 PRO A N 1
ATOM 2887 C CA . PRO A 1 371 ? -57.120 40.562 3.348 1.00 36.52 364 PRO A CA 1
ATOM 2888 C C . PRO A 1 371 ? -57.417 40.954 4.785 1.00 35.84 364 PRO A C 1
ATOM 2889 O O . PRO A 1 371 ? -57.967 42.020 5.028 1.00 35.98 364 PRO A O 1
ATOM 2893 N N . LEU A 1 372 ? -57.069 40.089 5.724 1.00 35.25 365 LEU A N 1
ATOM 2894 C CA . LEU A 1 372 ? -57.294 40.349 7.126 1.00 35.47 365 LEU A CA 1
ATOM 2895 C C . LEU A 1 372 ? -56.133 41.106 7.733 1.00 33.50 365 LEU A C 1
ATOM 2896 O O . LEU A 1 372 ? -56.204 41.522 8.873 1.00 33.12 365 LEU A O 1
ATOM 2901 N N . LYS A 1 373 ? -55.043 41.239 6.985 1.00 32.16 366 LYS A N 1
ATOM 2902 C CA . LYS A 1 373 ? -53.838 41.865 7.516 1.00 31.24 366 LYS A CA 1
ATOM 2903 C C . LYS A 1 373 ? -53.380 43.069 6.674 1.00 28.64 366 LYS A C 1
ATOM 2904 O O . LYS A 1 373 ? -52.180 43.315 6.535 1.00 26.22 366 LYS A O 1
ATOM 2910 N N . THR A 1 374 ? -54.336 43.811 6.119 1.00 27.94 367 THR A N 1
ATOM 2911 C CA . THR A 1 374 ? -53.998 44.946 5.264 1.00 26.35 367 THR A CA 1
ATOM 2912 C C . THR A 1 374 ? -53.447 46.141 6.058 1.00 24.50 367 THR A C 1
ATOM 2913 O O . THR A 1 374 ? -52.734 46.936 5.491 1.00 22.83 367 THR A O 1
ATOM 2917 N N . ALA A 1 375 ? -53.778 46.257 7.345 1.00 24.30 368 ALA A N 1
ATOM 2918 C CA . ALA A 1 375 ? -53.198 47.297 8.204 1.00 23.80 368 ALA A CA 1
ATOM 2919 C C . ALA A 1 375 ? -51.689 47.100 8.291 1.00 22.59 368 ALA A C 1
ATOM 2920 O O . ALA A 1 375 ? -50.952 48.044 8.103 1.00 19.83 368 ALA A O 1
ATOM 2922 N N . ASP A 1 376 ? -51.242 45.852 8.506 1.00 22.18 369 ASP A N 1
ATOM 2923 C CA . ASP A 1 376 ? -49.802 45.555 8.593 1.00 21.79 369 ASP A CA 1
ATOM 2924 C C . ASP A 1 376 ? -49.106 45.797 7.257 1.00 19.50 369 ASP A C 1
ATOM 2925 O O . ASP A 1 376 ? -47.999 46.283 7.232 1.00 18.35 369 ASP A O 1
ATOM 2930 N N . LEU A 1 377 ? -49.749 45.430 6.150 1.00 18.67 370 LEU A N 1
ATOM 2931 C CA . LEU A 1 377 ? -49.102 45.578 4.849 1.00 17.70 370 LEU A CA 1
ATOM 2932 C C . LEU A 1 377 ? -48.950 47.063 4.515 1.00 16.86 370 LEU A C 1
ATOM 2933 O O . LEU A 1 377 ? -47.912 47.481 4.046 1.00 14.53 370 LEU A O 1
ATOM 2938 N N . ALA A 1 378 ? -49.990 47.847 4.803 1.00 16.96 371 ALA A N 1
ATOM 2939 C CA . ALA A 1 378 ? -49.977 49.268 4.516 1.00 17.08 371 ALA A CA 1
ATOM 2940 C C . ALA A 1 378 ? -48.881 49.958 5.337 1.00 16.40 371 ALA A C 1
ATOM 2941 O O . ALA A 1 378 ? -48.150 50.761 4.825 1.00 15.47 371 ALA A O 1
ATOM 2943 N N . GLU A 1 379 ? -48.778 49.610 6.611 1.00 17.47 372 GLU A N 1
ATOM 2944 C CA . GLU A 1 379 ? -47.801 50.191 7.487 1.00 17.69 372 GLU A CA 1
ATOM 2945 C C . GLU A 1 379 ? -46.400 49.804 7.011 1.00 16.38 372 GLU A C 1
ATOM 2946 O O . GLU A 1 379 ? -45.499 50.632 7.022 1.00 16.17 372 GLU A O 1
ATOM 2952 N N . LYS A 1 380 ? -46.233 48.548 6.589 1.00 16.29 373 LYS A N 1
ATOM 2953 C CA . LYS A 1 380 ? -44.944 48.074 6.102 1.00 15.41 373 LYS A CA 1
ATOM 2954 C C . LYS A 1 380 ? -44.517 48.858 4.862 1.00 14.45 373 LYS A C 1
ATOM 2955 O O . LYS A 1 380 ? -43.389 49.287 4.766 1.00 13.30 373 LYS A O 1
ATOM 2961 N N . LEU A 1 381 ? -45.423 49.063 3.904 1.00 14.53 374 LEU A N 1
ATOM 2962 C CA . LEU A 1 381 ? -45.050 49.748 2.660 1.00 13.42 374 LEU A CA 1
ATOM 2963 C C . LEU A 1 381 ? -44.866 51.245 2.910 1.00 13.77 374 LEU A C 1
ATOM 2964 O O . LEU A 1 381 ? -43.936 51.873 2.377 1.00 13.87 374 LEU A O 1
ATOM 2969 N N . PHE A 1 382 ? -45.726 51.806 3.749 1.00 12.94 375 PHE A N 1
ATOM 2970 C CA . PHE A 1 382 ? -45.629 53.208 4.104 1.00 12.93 375 PHE A CA 1
ATOM 2971 C C . PHE A 1 382 ? -44.244 53.503 4.716 1.00 13.51 375 PHE A C 1
ATOM 2972 O O . PHE A 1 382 ? -43.562 54.459 4.303 1.00 12.51 375 PHE A O 1
ATOM 2980 N N . LYS A 1 383 ? -43.832 52.663 5.668 1.00 12.91 376 LYS A N 1
ATOM 2981 C CA . LYS A 1 383 ? -42.549 52.840 6.332 1.00 13.47 376 LYS A CA 1
ATOM 2982 C C . LYS A 1 383 ? -41.320 52.425 5.515 1.00 12.67 376 LYS A C 1
ATOM 2983 O O . LYS A 1 383 ? -40.277 53.075 5.602 1.00 12.70 376 LYS A O 1
ATOM 2989 N N . LEU A 1 384 ? -41.412 51.339 4.750 1.00 12.50 377 LEU A N 1
ATOM 2990 C CA . LEU A 1 384 ? -40.301 50.938 3.902 1.00 12.52 377 LEU A CA 1
ATOM 2991 C C . LEU A 1 384 ? -39.967 52.071 2.932 1.00 13.25 377 LEU A C 1
ATOM 2992 O O . LEU A 1 384 ? -38.818 52.375 2.714 1.00 13.87 377 LEU A O 1
ATOM 2997 N N . SER A 1 385 ? -40.990 52.706 2.371 1.00 13.45 378 SER A N 1
ATOM 2998 C CA . SER A 1 385 ? -40.815 53.753 1.387 1.00 13.91 378 SER A CA 1
ATOM 2999 C C . SER A 1 385 ? -40.168 55.000 1.952 1.00 14.05 378 SER A C 1
ATOM 3000 O O . SER A 1 385 ? -39.728 55.866 1.185 1.00 13.88 378 SER A O 1
ATOM 3003 N N . ARG A 1 386 ? -40.112 55.102 3.278 1.00 12.75 379 ARG A N 1
ATOM 3004 C CA . ARG A 1 386 ? -39.474 56.200 3.973 1.00 13.31 379 ARG A CA 1
ATOM 3005 C C . ARG A 1 386 ? -38.198 55.778 4.698 1.00 12.93 379 ARG A C 1
ATOM 3006 O O . ARG A 1 386 ? -37.533 56.601 5.290 1.00 12.31 379 ARG A O 1
ATOM 3014 N N . GLY A 1 387 ? -37.852 54.495 4.628 1.00 12.68 380 GLY A N 1
ATOM 3015 C CA . GLY A 1 387 ? -36.652 53.997 5.279 1.00 13.27 380 GLY A CA 1
ATOM 3016 C C . GLY A 1 387 ? -36.752 53.871 6.785 1.00 13.87 380 GLY A C 1
ATOM 3017 O O . GLY A 1 387 ? -35.734 53.921 7.470 1.00 13.73 380 GLY A O 1
ATOM 3018 N N . ARG A 1 388 ? -37.968 53.717 7.293 1.00 13.90 381 ARG A N 1
ATOM 3019 C CA . ARG A 1 388 ? -38.245 53.713 8.719 1.00 14.72 381 ARG A CA 1
ATOM 3020 C C . ARG A 1 388 ? -38.971 52.444 9.166 1.00 14.81 381 ARG A C 1
ATOM 3021 O O . ARG A 1 388 ? -39.666 52.455 10.206 1.00 15.23 381 ARG A O 1
ATOM 3029 N N . TYR A 1 389 ? -38.843 51.377 8.396 1.00 14.42 382 TYR A N 1
ATOM 3030 C CA . TYR A 1 389 ? -39.445 50.090 8.780 1.00 16.20 382 TYR A CA 1
ATOM 3031 C C . TYR A 1 389 ? -38.419 49.256 9.570 1.00 17.02 382 TYR A C 1
ATOM 3032 O O . TYR A 1 389 ? -37.459 48.741 9.025 1.00 18.84 382 TYR A O 1
ATOM 3041 N N . GLY A 1 390 ? -38.629 49.210 10.877 1.00 18.94 383 GLY A N 1
ATOM 3042 C CA . GLY A 1 390 ? -37.727 48.549 11.817 1.00 20.38 383 GLY A CA 1
ATOM 3043 C C . GLY A 1 390 ? -38.168 47.143 12.156 1.00 19.89 383 GLY A C 1
ATOM 3044 O O . GLY A 1 390 ? -39.221 46.964 12.692 1.00 22.43 383 GLY A O 1
ATOM 3045 N N . LEU A 1 391 ? -37.397 46.162 11.736 1.00 19.70 384 LEU A N 1
ATOM 3046 C CA . LEU A 1 391 ? -37.622 44.782 12.047 1.00 19.57 384 LEU A CA 1
ATOM 3047 C C . LEU A 1 391 ? -36.631 44.373 13.151 1.00 19.60 384 LEU A C 1
ATOM 3048 O O . LEU A 1 391 ? -35.504 44.839 13.178 1.00 17.61 384 LEU A O 1
ATOM 3053 N N . PRO A 1 392 ? -37.059 43.491 14.051 1.00 19.63 385 PRO A N 1
ATOM 3054 C CA . PRO A 1 392 ? -36.121 43.014 15.048 1.00 20.19 385 PRO A CA 1
ATOM 3055 C C . PRO A 1 392 ? -35.091 42.047 14.461 1.00 19.65 385 PRO A C 1
ATOM 3056 O O . PRO A 1 392 ? -35.316 41.440 13.425 1.00 17.65 385 PRO A O 1
ATOM 3060 N N . LEU A 1 393 ? -33.961 41.973 15.116 1.00 20.90 386 LEU A N 1
ATOM 3061 C CA . LEU A 1 393 ? -32.974 40.937 14.867 1.00 23.17 386 LEU A CA 1
ATOM 3062 C C . LEU A 1 393 ? -33.417 39.653 15.612 1.00 26.86 386 LEU A C 1
ATOM 3063 O O . LEU A 1 393 ? -33.902 39.736 16.730 1.00 28.07 386 LEU A O 1
ATOM 3068 N N . SER A 1 394 ? -33.261 38.479 15.010 1.00 29.62 387 SER A N 1
ATOM 3069 C CA . SER A 1 394 ? -33.409 37.218 15.798 1.00 32.86 387 SER A CA 1
ATOM 3070 C C . SER A 1 394 ? -32.054 36.566 15.941 1.00 33.59 387 SER A C 1
ATOM 3071 O O . SER A 1 394 ? -31.342 36.459 14.964 1.00 32.81 387 SER A O 1
ATOM 3074 N N . SER A 1 395 ? -31.663 36.189 17.151 1.00 35.90 388 SER A N 1
ATOM 3075 C CA . SER A 1 395 ? -30.470 35.360 17.349 1.00 37.72 388 SER A CA 1
ATOM 3076 C C . SER A 1 395 ? -30.944 33.945 17.034 1.00 38.49 388 SER A C 1
ATOM 3077 O O . SER A 1 395 ? -31.930 33.483 17.569 1.00 39.22 388 SER A O 1
ATOM 3080 N N . ARG A 1 396 ? -30.255 33.285 16.122 1.00 41.85 389 ARG A N 1
ATOM 3081 C CA . ARG A 1 396 ? -30.704 31.995 15.618 1.00 40.50 389 ARG A CA 1
ATOM 3082 C C . ARG A 1 396 ? -30.099 30.870 16.462 1.00 38.82 389 ARG A C 1
ATOM 3083 O O . ARG A 1 396 ? -29.066 31.049 17.120 1.00 37.66 389 ARG A O 1
ATOM 3091 N N . PRO A 1 397 ? -30.742 29.702 16.451 1.00 37.63 390 PRO A N 1
ATOM 3092 C CA . PRO A 1 397 ? -30.134 28.555 17.123 1.00 36.19 390 PRO A CA 1
ATOM 3093 C C . PRO A 1 397 ? -28.859 28.092 16.416 1.00 33.80 390 PRO A C 1
ATOM 3094 O O . PRO A 1 397 ? -28.515 28.593 15.355 1.00 32.69 390 PRO A O 1
ATOM 3098 N N . VAL A 1 398 ? -28.156 27.155 17.029 1.00 32.90 391 VAL A N 1
ATOM 3099 C CA . VAL A 1 398 ? -26.929 26.598 16.447 1.00 32.31 391 VAL A CA 1
ATOM 3100 C C . VAL A 1 398 ? -27.188 26.082 15.037 1.00 31.01 391 VAL A C 1
ATOM 3101 O O . VAL A 1 398 ? -26.370 26.300 14.145 1.00 31.83 391 VAL A O 1
ATOM 3105 N N . VAL A 1 399 ? -28.343 25.443 14.843 1.00 29.97 392 VAL A N 1
ATOM 3106 C CA . VAL A 1 399 ? -28.785 24.959 13.552 1.00 29.04 392 VAL A CA 1
ATOM 3107 C C . VAL A 1 399 ? -30.309 24.797 13.578 1.00 29.40 392 VAL A C 1
ATOM 3108 O O . VAL A 1 399 ? -30.893 24.555 14.643 1.00 29.65 392 VAL A O 1
ATOM 3112 N N . LYS A 1 400 ? -30.933 24.984 12.423 1.00 28.45 393 LYS A N 1
ATOM 3113 C CA . LYS A 1 400 ? -32.364 24.830 12.255 1.00 30.51 393 LYS A CA 1
ATOM 3114 C C . LYS A 1 400 ? -32.693 23.688 11.273 1.00 29.32 393 LYS A C 1
ATOM 3115 O O . LYS A 1 400 ? -33.595 22.882 11.517 1.00 29.50 393 LYS A O 1
ATOM 3121 N N . SER A 1 401 ? -31.982 23.655 10.154 1.00 28.37 394 SER A N 1
ATOM 3122 C CA . SER A 1 401 ? -32.081 22.573 9.174 1.00 27.39 394 SER A CA 1
ATOM 3123 C C . SER A 1 401 ? -30.727 22.350 8.498 1.00 26.13 394 SER A C 1
ATOM 3124 O O . SER A 1 401 ? -29.915 23.248 8.460 1.00 26.20 394 SER A O 1
ATOM 3127 N N . MET A 1 402 ? -30.511 21.149 7.986 1.00 24.86 395 MET A N 1
ATOM 3128 C CA . MET A 1 402 ? -29.352 20.774 7.177 1.00 24.56 395 MET A CA 1
ATOM 3129 C C . MET A 1 402 ? -29.819 19.993 5.958 1.00 23.77 395 MET A C 1
ATOM 3130 O O . MET A 1 402 ? -30.592 19.023 6.092 1.00 22.76 395 MET A O 1
ATOM 3135 N N . MET A 1 403 ? -29.306 20.393 4.799 1.00 22.78 396 MET A N 1
ATOM 3136 C CA . MET A 1 403 ? -29.666 19.791 3.523 1.00 22.98 396 MET A CA 1
ATOM 3137 C C . MET A 1 403 ? -28.401 19.218 2.837 1.00 22.27 396 MET A C 1
ATOM 3138 O O . MET A 1 403 ? -27.307 19.809 2.904 1.00 20.30 396 MET A O 1
ATOM 3143 N N . SER A 1 404 ? -28.581 18.052 2.220 1.00 21.14 397 SER A N 1
ATOM 3144 C CA . SER A 1 404 ? -27.583 17.467 1.353 1.00 21.61 397 SER A CA 1
ATOM 3145 C C . SER A 1 404 ? -28.260 17.206 0.018 1.00 22.17 397 SER A C 1
ATOM 3146 O O . SER A 1 404 ? -29.205 16.439 -0.032 1.00 23.17 397 SER A O 1
ATOM 3149 N N . ASN A 1 405 ? -27.789 17.856 -1.050 1.00 23.39 398 ASN A N 1
ATOM 3150 C CA . ASN A 1 405 ? -28.507 17.909 -2.322 1.00 23.74 398 ASN A CA 1
ATOM 3151 C C . ASN A 1 405 ? -27.623 17.501 -3.496 1.00 24.46 398 ASN A C 1
ATOM 3152 O O . ASN A 1 405 ? -26.477 17.959 -3.589 1.00 25.57 398 ASN A O 1
ATOM 3157 N N . LYS A 1 406 ? -28.143 16.634 -4.378 1.00 24.42 399 LYS A N 1
ATOM 3158 C CA . LYS A 1 406 ? -27.479 16.343 -5.639 1.00 25.61 399 LYS A CA 1
ATOM 3159 C C . LYS A 1 406 ? -28.449 16.428 -6.823 1.00 26.57 399 LYS A C 1
ATOM 3160 O O . LYS A 1 406 ? -29.313 15.564 -6.974 1.00 26.34 399 LYS A O 1
ATOM 3166 N N . ASN A 1 407 ? -28.283 17.462 -7.657 1.00 27.99 400 ASN A N 1
ATOM 3167 C CA . ASN A 1 407 ? -28.868 17.492 -8.992 1.00 30.21 400 ASN A CA 1
ATOM 3168 C C . ASN A 1 407 ? -28.093 16.497 -9.875 1.00 31.71 400 ASN A C 1
ATOM 3169 O O . ASN A 1 407 ? -26.854 16.505 -9.919 1.00 32.27 400 ASN A O 1
ATOM 3174 N N . LEU A 1 408 ? -28.833 15.649 -10.574 1.00 33.45 401 LEU A N 1
ATOM 3175 C CA . LEU A 1 408 ? -28.259 14.465 -11.214 1.00 35.06 401 LEU A CA 1
ATOM 3176 C C . LEU A 1 408 ? -28.254 14.598 -12.731 1.00 37.54 401 LEU A C 1
ATOM 3177 O O . LEU A 1 408 ? -29.248 15.020 -13.320 1.00 38.02 401 LEU A O 1
ATOM 3182 N N . ARG A 1 409 ? -27.129 14.262 -13.359 1.00 40.40 402 ARG A N 1
ATOM 3183 C CA . ARG A 1 409 ? -27.026 14.313 -14.825 1.00 43.17 402 ARG A CA 1
ATOM 3184 C C . ARG A 1 409 ? -26.986 12.909 -15.429 1.00 44.07 402 ARG A C 1
ATOM 3185 O O . ARG A 1 409 ? -26.447 11.962 -14.824 1.00 43.56 402 ARG A O 1
ATOM 3190 N N . GLY A 1 410 ? -27.552 12.790 -16.631 1.00 45.30 403 GLY A N 1
ATOM 3191 C CA . GLY A 1 410 ? -27.500 11.550 -17.397 1.00 46.41 403 GLY A CA 1
ATOM 3192 C C . GLY A 1 410 ? -28.262 10.440 -16.707 1.00 46.04 403 GLY A C 1
ATOM 3193 O O . GLY A 1 410 ? -29.438 10.613 -16.372 1.00 45.20 403 GLY A O 1
ATOM 3194 N N . LYS A 1 411 ? -27.574 9.322 -16.460 1.00 46.80 404 LYS A N 1
ATOM 3195 C CA . LYS A 1 411 ? -28.164 8.152 -15.805 1.00 46.53 404 LYS A CA 1
ATOM 3196 C C . LYS A 1 411 ? -27.479 7.822 -14.468 1.00 45.82 404 LYS A C 1
ATOM 3197 O O . LYS A 1 411 ? -27.559 6.689 -13.997 1.00 45.70 404 LYS A O 1
ATOM 3200 N N . SER A 1 412 ? -26.845 8.807 -13.833 1.00 45.05 405 SER A N 1
ATOM 3201 C CA . SER A 1 412 ? -26.160 8.563 -12.545 1.00 44.75 405 SER A CA 1
ATOM 3202 C C . SER A 1 412 ? -27.112 8.211 -11.383 1.00 42.91 405 SER A C 1
ATOM 3203 O O . SER A 1 412 ? -26.650 7.840 -10.300 1.00 42.93 405 SER A O 1
ATOM 3206 N N . CYS A 1 413 ? -28.425 8.324 -11.607 1.00 41.16 406 CYS A N 1
ATOM 3207 C CA . CYS A 1 413 ? -29.425 7.799 -10.667 1.00 39.18 406 CYS A CA 1
ATOM 3208 C C . CYS A 1 413 ? -30.584 7.137 -11.422 1.00 38.94 406 CYS A C 1
ATOM 3209 O O . CYS A 1 413 ? -31.668 7.701 -11.570 1.00 38.64 406 CYS A O 1
ATOM 3212 N N . ASN A 1 414 ? -30.332 5.907 -11.865 1.00 38.92 407 ASN A N 1
ATOM 3213 C CA . ASN A 1 414 ? -31.206 5.199 -12.789 1.00 39.32 407 ASN A CA 1
ATOM 3214 C C . ASN A 1 414 ? -31.986 4.031 -12.171 1.00 38.62 407 ASN A C 1
ATOM 3215 O O . ASN A 1 414 ? -32.615 3.247 -12.885 1.00 39.61 407 ASN A O 1
ATOM 3220 N N . SER A 1 415 ? -31.937 3.903 -10.850 1.00 36.76 408 SER A N 1
ATOM 3221 C CA . SER A 1 415 ? -32.658 2.838 -10.147 1.00 35.43 408 SER A CA 1
ATOM 3222 C C . SER A 1 415 ? -32.616 3.114 -8.669 1.00 33.92 408 SER A C 1
ATOM 3223 O O . SER A 1 415 ? -31.924 4.028 -8.233 1.00 32.64 408 SER A O 1
ATOM 3226 N N . ILE A 1 416 ? -33.327 2.290 -7.900 1.00 32.89 409 ILE A N 1
ATOM 3227 C CA . ILE A 1 416 ? -33.364 2.431 -6.455 1.00 31.75 409 ILE A CA 1
ATOM 3228 C C . ILE A 1 416 ? -31.964 2.221 -5.862 1.00 31.64 409 ILE A C 1
ATOM 3229 O O . ILE A 1 416 ? -31.603 2.835 -4.858 1.00 29.91 409 ILE A O 1
ATOM 3234 N N . VAL A 1 417 ? -31.184 1.355 -6.507 1.00 31.62 410 VAL A N 1
ATOM 3235 C CA . VAL A 1 417 ? -29.810 1.096 -6.099 1.00 32.05 410 VAL A CA 1
ATOM 3236 C C . VAL A 1 417 ? -28.960 2.383 -6.150 1.00 30.87 410 VAL A C 1
ATOM 3237 O O . VAL A 1 417 ? -28.201 2.665 -5.240 1.00 30.37 410 VAL A O 1
ATOM 3241 N N . ASP A 1 418 ? -29.084 3.149 -7.224 1.00 30.86 411 ASP A N 1
ATOM 3242 C CA . ASP A 1 418 ? -28.358 4.416 -7.316 1.00 31.05 411 ASP A CA 1
ATOM 3243 C C . ASP A 1 418 ? -28.879 5.438 -6.283 1.00 29.45 411 ASP A C 1
ATOM 3244 O O . ASP A 1 418 ? -28.101 6.176 -5.719 1.00 29.08 411 ASP A O 1
ATOM 3249 N N . CYS A 1 419 ? -30.191 5.474 -6.048 1.00 28.78 412 CYS A N 1
ATOM 3250 C CA . CYS A 1 419 ? -30.748 6.373 -5.036 1.00 28.54 412 CYS A CA 1
ATOM 3251 C C . CYS A 1 419 ? -30.062 6.171 -3.701 1.00 27.63 412 CYS A C 1
ATOM 3252 O O . CYS A 1 419 ? -29.635 7.141 -3.056 1.00 27.13 412 CYS A O 1
ATOM 3255 N N . ILE A 1 420 ? -29.958 4.909 -3.301 1.00 27.12 413 ILE A N 1
ATOM 3256 C CA . ILE A 1 420 ? -29.485 4.550 -1.980 1.00 27.05 413 ILE A CA 1
ATOM 3257 C C . ILE A 1 420 ? -28.009 4.877 -1.881 1.00 27.11 413 ILE A C 1
ATOM 3258 O O . ILE A 1 420 ? -27.525 5.302 -0.836 1.00 26.99 413 ILE A O 1
ATOM 3263 N N . SER A 1 421 ? -27.314 4.700 -2.988 1.00 27.40 414 SER A N 1
ATOM 3264 C CA . SER A 1 421 ? -25.907 5.016 -3.077 1.00 29.17 414 SER A CA 1
ATOM 3265 C C . SER A 1 421 ? -25.667 6.505 -2.776 1.00 27.99 414 SER A C 1
ATOM 3266 O O . SER A 1 421 ? -24.755 6.847 -2.043 1.00 27.41 414 SER A O 1
ATOM 3269 N N . TRP A 1 422 ? -26.518 7.375 -3.322 1.00 27.34 415 TRP A N 1
ATOM 3270 C CA . TRP A 1 422 ? -26.423 8.807 -3.045 1.00 26.36 415 TRP A CA 1
ATOM 3271 C C . TRP A 1 422 ? -26.872 9.125 -1.629 1.00 25.68 415 TRP A C 1
ATOM 3272 O O . TRP A 1 422 ? -26.232 9.949 -0.993 1.00 24.93 415 TRP A O 1
ATOM 3283 N N . LEU A 1 423 ? -27.926 8.450 -1.134 1.00 24.34 416 LEU A N 1
ATOM 3284 C CA . LEU A 1 423 ? -28.339 8.606 0.259 1.00 24.27 416 LEU A CA 1
ATOM 3285 C C . LEU A 1 423 ? -27.208 8.307 1.241 1.00 24.86 416 LEU A C 1
ATOM 3286 O O . LEU A 1 423 ? -27.089 8.977 2.252 1.00 25.10 416 LEU A O 1
ATOM 3291 N N . GLU A 1 424 ? -26.363 7.320 0.942 1.00 26.07 417 GLU A N 1
ATOM 3292 C CA . GLU A 1 424 ? -25.220 7.017 1.804 1.00 26.94 417 GLU A CA 1
ATOM 3293 C C . GLU A 1 424 ? -24.220 8.162 1.865 1.00 26.00 417 GLU A C 1
ATOM 3294 O O . GLU A 1 424 ? -23.627 8.404 2.914 1.00 25.47 417 GLU A O 1
ATOM 3300 N N . VAL A 1 425 ? -24.059 8.882 0.762 1.00 25.29 418 VAL A N 1
ATOM 3301 C CA . VAL A 1 425 ? -23.205 10.067 0.776 1.00 25.00 418 VAL A CA 1
ATOM 3302 C C . VAL A 1 425 ? -23.865 11.129 1.660 1.00 23.61 418 VAL A C 1
ATOM 3303 O O . VAL A 1 425 ? -23.234 11.646 2.556 1.00 23.88 418 VAL A O 1
ATOM 3307 N N . PHE A 1 426 ? -25.146 11.389 1.429 1.00 23.07 419 PHE A N 1
ATOM 3308 C CA . PHE A 1 426 ? -25.887 12.392 2.194 1.00 22.04 419 PHE A CA 1
ATOM 3309 C C . PHE A 1 426 ? -25.820 12.093 3.681 1.00 22.23 419 PHE A C 1
ATOM 3310 O O . PHE A 1 426 ? -25.564 12.996 4.502 1.00 20.89 419 PHE A O 1
ATOM 3318 N N . CYS A 1 427 ? -25.992 10.817 4.032 1.00 22.68 420 CYS A N 1
ATOM 3319 C CA . CYS A 1 427 ? -26.038 10.442 5.432 1.00 22.82 420 CYS A CA 1
ATOM 3320 C C . CYS A 1 427 ? -24.709 10.634 6.124 1.00 22.82 420 CYS A C 1
ATOM 3321 O O . CYS A 1 427 ? -24.670 11.094 7.273 1.00 22.69 420 CYS A O 1
ATOM 3324 N N . ALA A 1 428 ? -23.629 10.287 5.424 1.00 22.72 421 ALA A N 1
ATOM 3325 C CA . ALA A 1 428 ? -22.298 10.501 5.924 1.00 23.41 421 ALA A CA 1
ATOM 3326 C C . ALA A 1 428 ? -22.047 12.006 6.125 1.00 22.79 421 ALA A C 1
ATOM 3327 O O . ALA A 1 428 ? -21.494 12.426 7.140 1.00 22.88 421 ALA A O 1
ATOM 3329 N N . GLU A 1 429 ? -22.421 12.802 5.136 1.00 22.80 422 GLU A N 1
ATOM 3330 C CA . GLU A 1 429 ? -22.206 14.266 5.196 1.00 22.75 422 GLU A CA 1
ATOM 3331 C C . GLU A 1 429 ? -22.939 14.894 6.359 1.00 21.54 422 GLU A C 1
ATOM 3332 O O . GLU A 1 429 ? -22.349 15.651 7.131 1.00 22.42 422 GLU A O 1
ATOM 3338 N N . LEU A 1 430 ? -24.238 14.611 6.465 1.00 20.96 423 LEU A N 1
ATOM 3339 C CA . LEU A 1 430 ? -25.048 15.201 7.516 1.00 20.36 423 LEU A CA 1
ATOM 3340 C C . LEU A 1 430 ? -24.502 14.796 8.883 1.00 21.43 423 LEU A C 1
ATOM 3341 O O . LEU A 1 430 ? -24.421 15.632 9.771 1.00 21.21 423 LEU A O 1
ATOM 3346 N N . THR A 1 431 ? -24.097 13.534 9.039 1.00 21.76 424 THR A N 1
ATOM 3347 C CA . THR A 1 431 ? -23.609 13.046 10.341 1.00 22.93 424 THR A CA 1
ATOM 3348 C C . THR A 1 431 ? -22.312 13.734 10.746 1.00 23.52 424 THR A C 1
ATOM 3349 O O . THR A 1 431 ? -22.130 14.135 11.910 1.00 23.62 424 THR A O 1
ATOM 3353 N N . SER A 1 432 ? -21.417 13.908 9.785 1.00 23.50 425 SER A N 1
ATOM 3354 C CA A SER A 1 432 ? -20.183 14.625 10.054 0.50 23.91 425 SER A CA 1
ATOM 3355 C CA B SER A 1 432 ? -20.176 14.635 10.012 0.50 23.84 425 SER A CA 1
ATOM 3356 C C . SER A 1 432 ? -20.471 16.085 10.375 1.00 23.86 425 SER A C 1
ATOM 3357 O O . SER A 1 432 ? -19.814 16.674 11.268 1.00 24.04 425 SER A O 1
ATOM 3362 N N . ARG A 1 433 ? -21.460 16.682 9.703 1.00 22.97 426 ARG A N 1
ATOM 3363 C CA . ARG A 1 433 ? -21.819 18.069 10.034 1.00 23.68 426 ARG A CA 1
ATOM 3364 C C . ARG A 1 433 ? -22.364 18.159 11.467 1.00 23.41 426 ARG A C 1
ATOM 3365 O O . ARG A 1 433 ? -22.030 19.071 12.226 1.00 24.35 426 ARG A O 1
ATOM 3373 N N . ILE A 1 434 ? -23.179 17.199 11.844 1.00 23.71 427 ILE A N 1
ATOM 3374 C CA . ILE A 1 434 ? -23.764 17.188 13.173 1.00 24.51 427 ILE A CA 1
ATOM 3375 C C . ILE A 1 434 ? -22.682 17.026 14.241 1.00 25.33 427 ILE A C 1
ATOM 3376 O O . ILE A 1 434 ? -22.684 17.750 15.229 1.00 24.25 427 ILE A O 1
ATOM 3381 N N . GLN A 1 435 ? -21.737 16.114 14.031 1.00 26.44 428 GLN A N 1
ATOM 3382 C CA . GLN A 1 435 ? -20.639 15.929 15.003 1.00 28.42 428 GLN A CA 1
ATOM 3383 C C . GLN A 1 435 ? -19.821 17.218 15.196 1.00 28.63 428 GLN A C 1
ATOM 3384 O O . GLN A 1 435 ? -19.441 17.545 16.329 1.00 28.93 428 GLN A O 1
ATOM 3390 N N . ASP A 1 436 ? -19.520 17.902 14.087 1.00 28.08 429 ASP A N 1
ATOM 3391 C CA . ASP A 1 436 ? -18.729 19.125 14.105 1.00 28.80 429 ASP A CA 1
ATOM 3392 C C . ASP A 1 436 ? -19.424 20.199 14.958 1.00 28.67 429 ASP A C 1
ATOM 3393 O O . ASP A 1 436 ? -18.768 20.853 15.754 1.00 29.29 429 ASP A O 1
ATOM 3398 N N . LEU A 1 437 ? -20.739 20.366 14.780 1.00 27.36 430 LEU A N 1
ATOM 3399 C CA . LEU A 1 437 ? -21.537 21.288 15.595 1.00 27.62 430 LEU A CA 1
ATOM 3400 C C . LEU A 1 437 ? -21.558 20.923 17.077 1.00 27.94 430 LEU A C 1
ATOM 3401 O O . LEU A 1 437 ? -21.474 21.805 17.929 1.00 28.53 430 LEU A O 1
ATOM 3406 N N . GLU A 1 438 ? -21.704 19.635 17.384 1.00 27.78 431 GLU A N 1
ATOM 3407 C CA . GLU A 1 438 ? -21.682 19.163 18.777 1.00 29.01 431 GLU A CA 1
ATOM 3408 C C . GLU A 1 438 ? -20.377 19.515 19.508 1.00 29.72 431 GLU A C 1
ATOM 3409 O O . GLU A 1 438 ? -20.403 19.992 20.628 1.00 29.83 431 GLU A O 1
ATOM 3415 N N A GLN A 1 439 ? -19.253 19.276 18.841 0.50 30.13 432 GLN A N 1
ATOM 3416 N N B GLN A 1 439 ? -19.245 19.283 18.852 0.50 30.35 432 GLN A N 1
ATOM 3417 C CA A GLN A 1 439 ? -17.925 19.592 19.368 0.50 31.14 432 GLN A CA 1
ATOM 3418 C CA B GLN A 1 439 ? -17.935 19.610 19.420 0.50 31.53 432 GLN A CA 1
ATOM 3419 C C A GLN A 1 439 ? -17.689 21.104 19.490 0.50 31.32 432 GLN A C 1
ATOM 3420 C C B GLN A 1 439 ? -17.709 21.122 19.512 0.50 31.54 432 GLN A C 1
ATOM 3421 O O A GLN A 1 439 ? -17.165 21.583 20.494 0.50 31.82 432 GLN A O 1
ATOM 3422 O O B GLN A 1 439 ? -17.212 21.622 20.521 0.50 31.97 432 GLN A O 1
ATOM 3433 N N . GLU A 1 440 ? -18.089 21.848 18.465 1.00 30.93 433 GLU A N 1
ATOM 3434 C CA . GLU A 1 440 ? -17.844 23.282 18.412 1.00 31.88 433 GLU A CA 1
ATOM 3435 C C . GLU A 1 440 ? -18.639 24.066 19.459 1.00 31.61 433 GLU A C 1
ATOM 3436 O O . GLU A 1 440 ? -18.106 24.975 20.092 1.00 31.55 433 GLU A O 1
ATOM 3442 N N . TYR A 1 441 ? -19.897 23.674 19.662 1.00 30.72 434 TYR A N 1
ATOM 3443 C CA . TYR A 1 441 ? -20.812 24.422 20.506 1.00 31.08 434 TYR A CA 1
ATOM 3444 C C . TYR A 1 441 ? -21.185 23.716 21.807 1.00 32.14 434 TYR A C 1
ATOM 3445 O O . TYR A 1 441 ? -22.011 24.226 22.544 1.00 33.19 434 TYR A O 1
ATOM 3454 N N . ASN A 1 442 ? -20.587 22.554 22.069 1.00 32.39 435 ASN A N 1
ATOM 3455 C CA . ASN A 1 442 ? -20.815 21.780 23.298 1.00 33.40 435 ASN A CA 1
ATOM 3456 C C . ASN A 1 442 ? -22.298 21.452 23.528 1.00 32.75 435 ASN A C 1
ATOM 3457 O O . ASN A 1 442 ? -22.873 21.787 24.577 1.00 33.46 435 ASN A O 1
ATOM 3462 N N . LYS A 1 443 ? -22.894 20.787 22.541 1.00 31.62 436 LYS A N 1
ATOM 3463 C CA . LYS A 1 443 ? -24.324 20.470 22.535 1.00 31.26 436 LYS A CA 1
ATOM 3464 C C . LYS A 1 443 ? -24.537 19.017 22.148 1.00 30.65 436 LYS A C 1
ATOM 3465 O O . LYS A 1 443 ? -23.645 18.372 21.599 1.00 30.19 436 LYS A O 1
ATOM 3471 N N . ILE A 1 444 ? -25.729 18.514 22.435 1.00 30.89 437 ILE A N 1
ATOM 3472 C CA . ILE A 1 444 ? -26.238 17.323 21.767 1.00 30.73 437 ILE A CA 1
ATOM 3473 C C . ILE A 1 444 ? -27.208 17.827 20.713 1.00 29.69 437 ILE A C 1
ATOM 3474 O O . ILE A 1 444 ? -28.124 18.597 21.024 1.00 30.22 437 ILE A O 1
ATOM 3479 N N . VAL A 1 445 ? -27.007 17.389 19.478 1.00 28.88 438 VAL A N 1
ATOM 3480 C CA . VAL A 1 445 ? -27.806 17.828 18.346 1.00 28.12 438 VAL A CA 1
ATOM 3481 C C . VAL A 1 445 ? -28.475 16.606 17.737 1.00 28.15 438 VAL A C 1
ATOM 3482 O O . VAL A 1 445 ? -27.798 15.701 17.237 1.00 27.36 438 VAL A O 1
ATOM 3486 N N . ILE A 1 446 ? -29.807 16.616 17.760 1.00 28.65 439 ILE A N 1
ATOM 3487 C CA . ILE A 1 446 ? -30.621 15.454 17.513 1.00 29.21 439 ILE A CA 1
ATOM 3488 C C . ILE A 1 446 ? -31.601 15.681 16.364 1.00 28.70 439 ILE A C 1
ATOM 3489 O O . ILE A 1 446 ? -32.592 16.406 16.517 1.00 29.87 439 ILE A O 1
ATOM 3494 N N . PRO A 1 447 ? -31.353 15.044 15.218 1.00 27.87 440 PRO A N 1
ATOM 3495 C CA . PRO A 1 447 ? -32.330 15.107 14.135 1.00 27.79 440 PRO A CA 1
ATOM 3496 C C . PRO A 1 447 ? -33.643 14.464 14.576 1.00 28.28 440 PRO A C 1
ATOM 3497 O O . PRO A 1 447 ? -33.629 13.420 15.207 1.00 27.89 440 PRO A O 1
ATOM 3501 N N . ARG A 1 448 ? -34.749 15.131 14.290 1.00 28.66 441 ARG A N 1
ATOM 3502 C CA . ARG A 1 448 ? -36.059 14.647 14.689 1.00 30.50 441 ARG A CA 1
ATOM 3503 C C . ARG A 1 448 ? -36.944 14.315 13.489 1.00 29.61 441 ARG A C 1
ATOM 3504 O O . ARG A 1 448 ? -37.746 13.375 13.539 1.00 29.64 441 ARG A O 1
ATOM 3512 N N . THR A 1 449 ? -36.790 15.099 12.423 1.00 28.33 442 THR A N 1
ATOM 3513 C CA . THR A 1 449 ? -37.590 14.972 11.218 1.00 28.40 442 THR A CA 1
ATOM 3514 C C . THR A 1 449 ? -36.660 15.064 10.001 1.00 27.43 442 THR A C 1
ATOM 3515 O O . THR A 1 449 ? -35.745 15.898 9.957 1.00 26.58 442 THR A O 1
ATOM 3519 N N . VAL A 1 450 ? -36.944 14.220 9.015 1.00 27.59 443 VAL A N 1
ATOM 3520 C CA . VAL A 1 450 ? -36.189 14.138 7.773 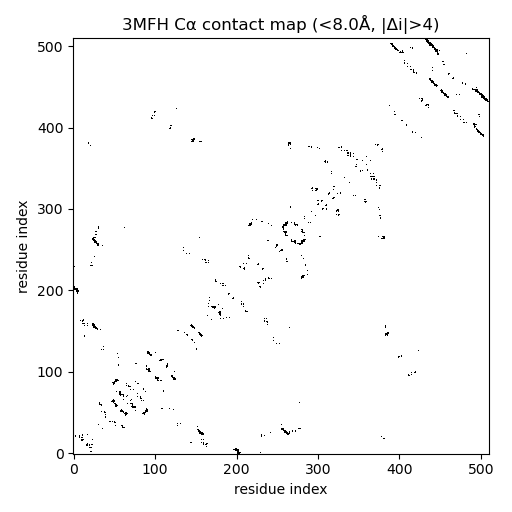1.00 27.50 443 VAL A CA 1
ATOM 3521 C C . VAL A 1 450 ? -37.157 14.268 6.604 1.00 27.12 443 VAL A C 1
ATOM 3522 O O . VAL A 1 450 ? -38.277 13.789 6.683 1.00 28.20 443 VAL A O 1
ATOM 3526 N N . SER A 1 451 ? -36.742 14.966 5.555 1.00 26.76 444 SER A N 1
ATOM 3527 C CA . SER A 1 451 ? -37.506 15.062 4.309 1.00 27.24 444 SER A CA 1
ATOM 3528 C C . SER A 1 451 ? -36.625 14.624 3.127 1.00 26.95 444 SER A C 1
ATOM 3529 O O . SER A 1 451 ? -35.489 15.093 2.958 1.00 26.78 444 SER A O 1
ATOM 3532 N N . ILE A 1 452 ? -37.151 13.711 2.321 1.00 27.23 445 ILE A N 1
ATOM 3533 C CA . ILE A 1 452 ? -36.544 13.355 1.057 1.00 26.58 445 ILE A CA 1
ATOM 3534 C C . ILE A 1 452 ? -37.352 14.053 -0.011 1.00 27.62 445 ILE A C 1
ATOM 3535 O O . ILE A 1 452 ? -38.606 14.029 -0.002 1.00 27.60 445 ILE A O 1
ATOM 3540 N N . SER A 1 453 ? -36.636 14.696 -0.918 1.00 27.47 446 SER A N 1
ATOM 3541 C CA . SER A 1 453 ? -37.253 15.366 -2.056 1.00 29.68 446 SER A CA 1
ATOM 3542 C C . SER A 1 453 ? -36.495 14.953 -3.317 1.00 29.24 446 SER A C 1
ATOM 3543 O O . SER A 1 453 ? -35.276 14.851 -3.296 1.00 29.23 446 SER A O 1
ATOM 3546 N N . LEU A 1 454 ? -37.213 14.659 -4.390 1.00 29.85 447 LEU A N 1
ATOM 3547 C CA . LEU A 1 454 ? -36.564 14.234 -5.620 1.00 30.25 447 LEU A CA 1
ATOM 3548 C C . LEU A 1 454 ? -37.317 14.748 -6.836 1.00 31.69 447 LEU A C 1
ATOM 3549 O O . LEU A 1 454 ? -38.475 15.134 -6.722 1.00 31.91 447 LEU A O 1
ATOM 3554 N N . LYS A 1 455 ? -36.640 14.791 -7.981 1.00 33.05 448 LYS A N 1
ATOM 3555 C CA . LYS A 1 455 ? -37.288 15.110 -9.253 1.00 35.07 448 LYS A CA 1
ATOM 3556 C C . LYS A 1 455 ? -37.023 14.027 -10.277 1.00 35.92 448 LYS A C 1
ATOM 3557 O O . LYS A 1 455 ? -35.922 13.521 -10.371 1.00 35.49 448 LYS A O 1
ATOM 3563 N N . THR A 1 456 ? -38.057 13.676 -11.033 1.00 37.70 449 THR A N 1
ATOM 3564 C CA . THR A 1 456 ? -37.988 12.630 -12.043 1.00 38.67 449 THR A CA 1
ATOM 3565 C C . THR A 1 456 ? -37.319 13.120 -13.316 1.00 40.25 449 THR A C 1
ATOM 3566 O O . THR A 1 456 ? -36.935 14.296 -13.420 1.00 39.84 449 THR A O 1
ATOM 3570 N N . LYS A 1 457 ? -37.201 12.218 -14.294 1.00 42.16 450 LYS A N 1
ATOM 3571 C CA . LYS A 1 457 ? -36.686 12.573 -15.625 1.00 43.95 450 LYS A CA 1
ATOM 3572 C C . LYS A 1 457 ? -37.547 13.630 -16.316 1.00 44.98 450 LYS A C 1
ATOM 3573 O O . LYS A 1 457 ? -37.042 14.356 -17.162 1.00 45.81 450 LYS A O 1
ATOM 3579 N N . SER A 1 458 ? -38.831 13.697 -15.950 1.00 45.48 451 SER A N 1
ATOM 3580 C CA . SER A 1 458 ? -39.773 14.687 -16.477 1.00 46.90 451 SER A CA 1
ATOM 3581 C C . SER A 1 458 ? -39.900 15.867 -15.529 1.00 47.00 451 SER A C 1
ATOM 3582 O O . SER A 1 458 ? -40.814 16.682 -15.652 1.00 47.87 451 SER A O 1
ATOM 3585 N N . TYR A 1 459 ? -38.994 15.945 -14.562 1.00 46.09 452 TYR A N 1
ATOM 3586 C CA . TYR A 1 459 ? -38.937 17.064 -13.631 1.00 46.08 452 TYR A CA 1
ATOM 3587 C C . TYR A 1 459 ? -40.095 17.151 -12.633 1.00 44.99 452 TYR A C 1
ATOM 3588 O O . TYR A 1 459 ? -40.232 18.152 -11.944 1.00 44.60 452 TYR A O 1
ATOM 3597 N N . GLU A 1 460 ? -40.879 16.081 -12.508 1.00 44.38 453 GLU A N 1
ATOM 3598 C CA . GLU A 1 460 ? -41.953 16.025 -11.500 1.00 44.47 453 GLU A CA 1
ATOM 3599 C C . GLU A 1 460 ? -41.367 15.805 -10.090 1.00 42.02 453 GLU A C 1
ATOM 3600 O O . GLU A 1 460 ? -40.523 14.953 -9.909 1.00 40.74 453 GLU A O 1
ATOM 3606 N N . VAL A 1 461 ? -41.833 16.580 -9.115 1.00 41.27 454 VAL A N 1
ATOM 3607 C CA . VAL A 1 461 ? -41.352 16.529 -7.726 1.00 39.82 454 VAL A CA 1
ATOM 3608 C C . VAL A 1 461 ? -42.107 15.492 -6.889 1.00 38.97 454 VAL A C 1
ATOM 3609 O O . VAL A 1 461 ? -43.330 15.427 -6.938 1.00 39.60 454 VAL A O 1
ATOM 3613 N N . TYR A 1 462 ? -41.363 14.691 -6.130 1.00 37.40 455 TYR A N 1
ATOM 3614 C CA . TYR A 1 462 ? -41.916 13.740 -5.154 1.00 36.68 455 TYR A CA 1
ATOM 3615 C C . TYR A 1 462 ? -41.241 14.003 -3.816 1.00 35.45 455 TYR A C 1
ATOM 3616 O O . TYR A 1 462 ? -40.019 14.097 -3.760 1.00 34.67 455 TYR A O 1
ATOM 3625 N N . ARG A 1 463 ? -42.032 14.119 -2.751 1.00 35.15 456 ARG A N 1
ATOM 3626 C CA . ARG A 1 463 ? -41.515 14.408 -1.412 1.00 34.40 456 ARG A CA 1
ATOM 3627 C C . ARG A 1 463 ? -42.106 13.446 -0.405 1.00 33.54 456 ARG A C 1
ATOM 3628 O O . ARG A 1 463 ? -43.229 13.013 -0.558 1.00 34.03 456 ARG A O 1
ATOM 3636 N N . LYS A 1 464 ? -41.354 13.200 0.658 1.00 32.07 457 LYS A N 1
ATOM 3637 C CA . LYS A 1 464 ? -41.830 12.493 1.811 1.00 32.38 457 LYS A CA 1
ATOM 3638 C C . LYS A 1 464 ? -41.025 12.978 3.024 1.00 30.87 457 LYS A C 1
ATOM 3639 O O . LYS A 1 464 ? -39.809 13.073 2.965 1.00 29.85 457 LYS A O 1
ATOM 3645 N N . SER A 1 465 ? -41.710 13.315 4.104 1.00 31.02 458 SER A N 1
ATOM 3646 C CA . SER A 1 465 ? -41.066 13.630 5.370 1.00 30.96 458 SER A CA 1
ATOM 3647 C C . SER A 1 465 ? -41.698 12.839 6.507 1.00 31.19 458 SER A C 1
ATOM 3648 O O . SER A 1 465 ? -42.855 12.422 6.425 1.00 32.44 458 SER A O 1
ATOM 3651 N N . GLY A 1 466 ? -40.931 12.674 7.577 1.00 30.33 459 GLY A N 1
ATOM 3652 C CA . GLY A 1 466 ? -41.412 12.019 8.784 1.00 31.21 459 GLY A CA 1
ATOM 3653 C C . GLY A 1 466 ? -40.332 11.904 9.842 1.00 30.55 459 GLY A C 1
ATOM 3654 O O . GLY A 1 466 ? -39.178 12.361 9.635 1.00 29.37 459 GLY A O 1
ATOM 3655 N N . PRO A 1 467 ? -40.679 11.285 10.978 1.00 30.72 460 PRO A N 1
ATOM 3656 C CA . PRO A 1 467 ? -39.728 11.255 12.055 1.00 30.69 460 PRO A CA 1
ATOM 3657 C C . PRO A 1 467 ? -38.507 10.367 11.755 1.00 30.30 460 PRO A C 1
ATOM 3658 O O . PRO A 1 467 ? -38.581 9.423 10.957 1.00 29.35 460 PRO A O 1
ATOM 3662 N N . VAL A 1 468 ? -37.384 10.720 12.368 1.00 30.49 461 VAL A N 1
ATOM 3663 C CA . VAL A 1 468 ? -36.204 9.876 12.409 1.00 30.57 461 VAL A CA 1
ATOM 3664 C C . VAL A 1 468 ? -35.969 9.563 13.894 1.00 32.82 461 VAL A C 1
ATOM 3665 O O . VAL A 1 468 ? -36.181 10.430 14.758 1.00 32.88 461 VAL A O 1
ATOM 3669 N N . ALA A 1 469 ? -35.590 8.320 14.184 1.00 34.50 462 ALA A N 1
ATOM 3670 C CA . ALA A 1 469 ? -35.301 7.867 15.546 1.00 36.44 462 ALA A CA 1
ATOM 3671 C C . ALA A 1 469 ? -33.905 8.311 15.953 1.00 37.01 462 ALA A C 1
ATOM 3672 O O . ALA A 1 469 ? -33.056 8.624 15.088 1.00 36.18 462 ALA A O 1
ATOM 3674 N N . TYR A 1 470 ? -33.665 8.371 17.263 1.00 38.36 463 TYR A N 1
ATOM 3675 C CA . TYR A 1 470 ? -32.359 8.799 17.773 1.00 38.84 463 TYR A CA 1
ATOM 3676 C C . TYR A 1 470 ? -31.776 7.702 18.647 1.00 40.40 463 TYR A C 1
ATOM 3677 O O . TYR A 1 470 ? -32.453 7.202 19.536 1.00 41.19 463 TYR A O 1
ATOM 3686 N N . LYS A 1 471 ? -30.519 7.346 18.384 1.00 40.92 464 LYS A N 1
ATOM 3687 C CA . LYS A 1 471 ? -29.806 6.334 19.169 1.00 42.60 464 LYS A CA 1
ATOM 3688 C C . LYS A 1 471 ? -28.340 6.760 19.419 1.00 42.59 464 LYS A C 1
ATOM 3689 O O . LYS A 1 471 ? -27.459 5.922 19.590 1.00 43.35 464 LYS A O 1
ATOM 3692 N N . GLY A 1 472 ? -28.092 8.072 19.452 1.00 42.04 465 GLY A N 1
ATOM 3693 C CA . GLY A 1 472 ? -26.739 8.604 19.628 1.00 41.46 465 GLY A CA 1
ATOM 3694 C C . GLY A 1 472 ? -25.984 8.825 18.326 1.00 40.66 465 GLY A C 1
ATOM 3695 O O . GLY A 1 472 ? -26.361 8.319 17.262 1.00 40.10 465 GLY A O 1
ATOM 3696 N N . ILE A 1 473 ? -24.891 9.569 18.433 1.00 40.72 466 ILE A N 1
ATOM 3697 C CA . ILE A 1 473 ? -24.101 10.011 17.277 1.00 40.06 466 ILE A CA 1
ATOM 3698 C C . ILE A 1 473 ? -23.431 8.851 16.523 1.00 40.35 466 ILE A C 1
ATOM 3699 O O . ILE A 1 473 ? -23.310 8.899 15.294 1.00 39.09 466 ILE A O 1
ATOM 3704 N N . ASN A 1 474 ? -23.030 7.811 17.252 1.00 41.44 467 ASN A N 1
ATOM 3705 C CA . ASN A 1 474 ? -22.401 6.625 16.646 1.00 42.91 467 ASN A CA 1
ATOM 3706 C C . ASN A 1 474 ? -23.348 5.777 15.790 1.00 42.86 467 ASN A C 1
ATOM 3707 O O . ASN A 1 474 ? -22.890 4.928 15.022 1.00 44.24 467 ASN A O 1
ATOM 3712 N N . PHE A 1 475 ? -24.657 5.993 15.942 1.00 42.24 468 PHE A N 1
ATOM 3713 C CA . PHE A 1 475 ? -25.683 5.315 15.154 1.00 41.63 468 PHE A CA 1
ATOM 3714 C C . PHE A 1 475 ? -26.470 6.304 14.264 1.00 39.39 468 PHE A C 1
ATOM 3715 O O . PHE A 1 475 ? -27.435 5.928 13.612 1.00 38.45 468 PHE A O 1
ATOM 3723 N N . GLN A 1 476 ? -26.030 7.557 14.214 1.00 37.53 469 GLN A N 1
ATOM 3724 C CA . GLN A 1 476 ? -26.811 8.601 13.586 1.00 35.86 469 GLN A CA 1
ATOM 3725 C C . GLN A 1 476 ? -26.948 8.414 12.081 1.00 35.11 469 GLN A C 1
ATOM 3726 O O . GLN A 1 476 ? -28.038 8.586 11.518 1.00 33.84 469 GLN A O 1
ATOM 3732 N N . SER A 1 477 ? -25.839 8.071 11.435 1.00 34.71 470 SER A N 1
ATOM 3733 C CA . SER A 1 477 ? -25.841 7.899 9.994 1.00 34.17 470 SER A CA 1
ATOM 3734 C C . SER A 1 477 ? -26.799 6.758 9.597 1.00 33.87 470 SER A C 1
ATOM 3735 O O . SER A 1 477 ? -27.571 6.866 8.633 1.00 32.79 470 SER A O 1
ATOM 3738 N N . HIS A 1 478 ? -26.740 5.676 10.370 1.00 34.69 471 HIS A N 1
ATOM 3739 C CA . HIS A 1 478 ? -27.615 4.516 10.208 1.00 34.95 471 HIS A CA 1
ATOM 3740 C C . HIS A 1 478 ? -29.099 4.891 10.310 1.00 33.67 471 HIS A C 1
ATOM 3741 O O . HIS A 1 478 ? -29.915 4.500 9.451 1.00 32.38 471 HIS A O 1
ATOM 3748 N N . GLU A 1 479 ? -29.437 5.656 11.353 1.00 32.93 472 GLU A N 1
ATOM 3749 C CA . GLU A 1 479 ? -30.822 6.054 11.616 1.00 32.38 472 GLU A CA 1
ATOM 3750 C C . GLU A 1 479 ? -31.374 6.932 10.505 1.00 31.21 472 GLU A C 1
ATO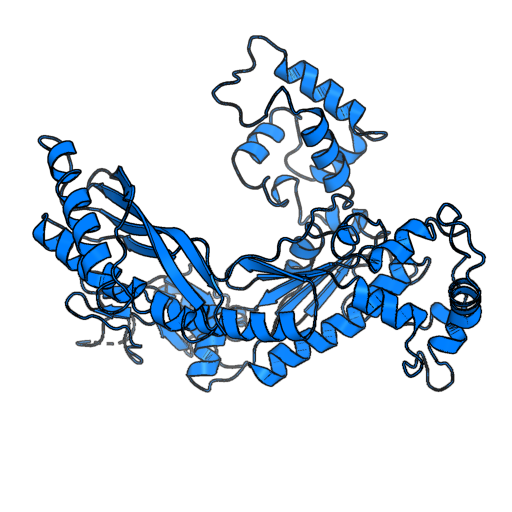M 3751 O O . GLU A 1 479 ? -32.540 6.825 10.144 1.00 30.91 472 GLU A O 1
ATOM 3757 N N . LEU A 1 480 ? -30.527 7.790 9.957 1.00 29.96 473 LEU A N 1
ATOM 3758 C CA . LEU A 1 480 ? -30.910 8.630 8.820 1.00 28.94 473 LEU A CA 1
ATOM 3759 C C . LEU A 1 480 ? -31.137 7.800 7.549 1.00 28.66 473 LEU A C 1
ATOM 3760 O O . LEU A 1 480 ? -32.123 8.023 6.831 1.00 28.74 473 LEU A O 1
ATOM 3765 N N . LEU A 1 481 ? -30.227 6.858 7.285 1.00 27.94 474 LEU A N 1
ATOM 3766 C CA . LEU A 1 481 ? -30.289 6.021 6.093 1.00 28.00 474 LEU A CA 1
ATOM 3767 C C . LEU A 1 481 ? -31.525 5.155 6.087 1.00 27.80 474 LEU A C 1
ATOM 3768 O O . LEU A 1 481 ? -32.174 5.019 5.061 1.00 27.38 474 LEU A O 1
ATOM 3773 N N . LYS A 1 482 ? -31.859 4.606 7.246 1.00 28.95 475 LYS A N 1
ATOM 3774 C CA . LYS A 1 482 ? -33.049 3.785 7.414 1.00 30.62 475 LYS A CA 1
ATOM 3775 C C . LYS A 1 482 ? -34.272 4.502 6.905 1.00 29.66 475 LYS A C 1
ATOM 3776 O O . LYS A 1 482 ? -35.065 3.920 6.184 1.00 30.79 475 LYS A O 1
ATOM 3782 N N . VAL A 1 483 ? -34.441 5.759 7.309 1.00 28.94 476 VAL A N 1
ATOM 3783 C CA . VAL A 1 483 ? -35.615 6.526 6.913 1.00 27.57 476 VAL A CA 1
ATOM 3784 C C . VAL A 1 483 ? -35.524 6.903 5.454 1.00 26.69 476 VAL A C 1
ATOM 3785 O O . VAL A 1 483 ? -36.498 6.820 4.722 1.00 27.75 476 VAL A O 1
ATOM 3789 N N . GLY A 1 484 ? -34.351 7.302 5.012 1.00 26.23 477 GLY A N 1
ATOM 3790 C CA . GLY A 1 484 ? -34.171 7.658 3.611 1.00 25.94 477 GLY A CA 1
ATOM 3791 C C . GLY A 1 484 ? -34.543 6.509 2.670 1.00 26.55 477 GLY A C 1
ATOM 3792 O O . GLY A 1 484 ? -35.224 6.724 1.651 1.00 27.04 477 GLY A O 1
ATOM 3793 N N . ILE A 1 485 ? -34.074 5.305 2.999 1.00 26.26 478 ILE A N 1
ATOM 3794 C CA . ILE A 1 485 ? -34.303 4.130 2.148 1.00 26.78 478 ILE A CA 1
ATOM 3795 C C . ILE A 1 485 ? -35.806 3.889 2.134 1.00 27.10 478 ILE A C 1
ATOM 3796 O O . ILE A 1 485 ? -36.402 3.704 1.082 1.00 27.14 478 ILE A O 1
ATOM 3801 N N . LYS A 1 486 ? -36.417 3.935 3.312 1.00 27.85 479 LYS A N 1
ATOM 3802 C CA . LYS A 1 486 ? -37.874 3.792 3.431 1.00 29.64 479 LYS A CA 1
ATOM 3803 C C . LYS A 1 486 ? -38.594 4.767 2.492 1.00 28.82 479 LYS A C 1
ATOM 3804 O O . LYS A 1 486 ? -39.435 4.362 1.707 1.00 28.67 479 LYS A O 1
ATOM 3810 N N . PHE A 1 487 ? -38.222 6.048 2.565 1.00 28.17 480 PHE A N 1
ATOM 3811 C CA . PHE A 1 487 ? -38.864 7.083 1.771 1.00 27.83 480 PHE A CA 1
ATOM 3812 C C . PHE A 1 487 ? -38.591 6.926 0.277 1.00 27.10 480 PHE A C 1
ATOM 3813 O O . PHE A 1 487 ? -39.518 7.091 -0.510 1.00 27.60 480 PHE A O 1
ATOM 3821 N N . VAL A 1 488 ? -37.363 6.583 -0.136 1.00 26.42 481 VAL A N 1
ATOM 3822 C CA . VAL A 1 488 ? -37.112 6.449 -1.569 1.00 26.49 481 VAL A CA 1
ATOM 3823 C C . VAL A 1 488 ? -37.842 5.233 -2.145 1.00 28.05 481 VAL A C 1
ATOM 3824 O O . VAL A 1 488 ? -38.291 5.274 -3.280 1.00 28.22 481 VAL A O 1
ATOM 3828 N N . THR A 1 489 ? -37.977 4.160 -1.372 1.00 29.26 482 THR A N 1
ATOM 3829 C CA . THR A 1 489 ? -38.695 2.990 -1.873 1.00 31.24 482 THR A CA 1
ATOM 3830 C C . THR A 1 489 ? -40.202 3.268 -1.932 1.00 32.41 482 THR A C 1
ATOM 3831 O O . THR A 1 489 ? -40.872 2.833 -2.874 1.00 32.50 482 THR A O 1
ATOM 3835 N N . ASP A 1 490 ? -40.718 4.002 -0.945 1.00 33.67 483 ASP A N 1
ATOM 3836 C CA A ASP A 1 490 ? -42.124 4.477 -0.945 0.50 34.66 483 ASP A CA 1
ATOM 3837 C CA B ASP A 1 490 ? -42.126 4.427 -0.968 0.50 34.56 483 ASP A CA 1
ATOM 3838 C C . ASP A 1 490 ? -42.420 5.308 -2.187 1.00 34.35 483 ASP A C 1
ATOM 3839 O O . ASP A 1 490 ? -43.454 5.122 -2.863 1.00 34.84 483 ASP A O 1
ATOM 3848 N N . LEU A 1 491 ? -41.524 6.253 -2.480 1.00 33.64 484 LEU A N 1
ATOM 3849 C CA . LEU A 1 491 ? -41.734 7.154 -3.625 1.00 33.88 484 LEU A CA 1
ATOM 3850 C C . LEU A 1 491 ? -41.576 6.401 -4.960 1.00 34.62 484 LEU A C 1
ATOM 3851 O O . LEU A 1 491 ? -42.292 6.682 -5.917 1.00 34.57 484 LEU A O 1
ATOM 3856 N N . ASP A 1 492 ? -40.689 5.405 -5.000 1.00 36.02 485 ASP A N 1
ATOM 3857 C CA . ASP A 1 492 ? -40.549 4.542 -6.186 1.00 37.23 485 ASP A CA 1
ATOM 3858 C C . ASP A 1 492 ? -41.892 3.889 -6.523 1.00 38.76 485 ASP A C 1
ATOM 3859 O O . ASP A 1 492 ? -42.285 3.824 -7.685 1.00 38.64 485 ASP A O 1
ATOM 3864 N N . ILE A 1 493 ? -42.594 3.419 -5.498 1.00 40.24 486 ILE A N 1
ATOM 3865 C CA . ILE A 1 493 ? -43.902 2.810 -5.687 1.00 42.29 486 ILE A CA 1
ATOM 3866 C C . ILE A 1 493 ? -44.880 3.875 -6.206 1.00 43.57 486 ILE A C 1
ATOM 3867 O O . ILE A 1 493 ? -45.585 3.650 -7.190 1.00 44.17 486 ILE A O 1
ATOM 3872 N N . LYS A 1 494 ? -44.896 5.039 -5.560 1.00 44.41 487 LYS A N 1
ATOM 3873 C CA . LYS A 1 494 ? -45.795 6.118 -5.974 1.00 45.77 487 LYS A CA 1
ATOM 3874 C C . LYS A 1 494 ? -45.553 6.543 -7.440 1.00 46.46 487 LYS A C 1
ATOM 3875 O O . LYS A 1 494 ? -46.473 7.011 -8.104 1.00 47.51 487 LYS A O 1
ATOM 3878 N N . GLY A 1 495 ? -44.335 6.345 -7.949 1.00 46.57 488 GLY A N 1
ATOM 3879 C CA . GLY A 1 495 ? -44.021 6.658 -9.346 1.00 47.48 488 GLY A CA 1
ATOM 3880 C C . GLY A 1 495 ? -44.189 5.531 -10.364 1.00 48.97 488 GLY A C 1
ATOM 3881 O O . GLY A 1 495 ? -43.813 5.694 -11.521 1.00 48.24 488 GLY A O 1
ATOM 3882 N N . LYS A 1 496 ? -44.743 4.391 -9.947 1.00 51.21 489 LYS A N 1
ATOM 3883 C CA . LYS A 1 496 ? -44.903 3.238 -10.847 1.00 53.33 489 LYS A CA 1
ATOM 3884 C C . LYS A 1 496 ? -45.822 3.573 -12.025 1.00 54.95 489 LYS A C 1
ATOM 3885 O O . LYS A 1 496 ? -46.851 4.226 -11.851 1.00 55.31 489 LYS A O 1
ATOM 3888 N N . ASN A 1 497 ? -45.417 3.137 -13.219 1.00 56.41 490 ASN A N 1
ATOM 3889 C CA . ASN A 1 497 ? -46.154 3.382 -14.479 1.00 58.31 490 ASN A CA 1
ATOM 3890 C C . ASN A 1 497 ? -46.168 4.839 -14.923 1.00 58.20 490 ASN A C 1
ATOM 3891 O O . ASN A 1 497 ? -46.952 5.228 -15.795 1.00 59.39 490 ASN A O 1
ATOM 3896 N N . LYS A 1 498 ? -45.287 5.640 -14.331 1.00 57.28 491 LYS A N 1
ATOM 3897 C CA . LYS A 1 498 ? -45.147 7.041 -14.691 1.00 56.66 491 LYS A CA 1
ATOM 3898 C C . LYS A 1 498 ? -43.692 7.313 -14.988 1.00 54.57 491 LYS A C 1
ATOM 3899 O O . LYS A 1 498 ? -42.834 6.500 -14.675 1.00 54.01 491 LYS A O 1
ATOM 3905 N N . SER A 1 499 ? -43.433 8.452 -15.613 1.00 53.40 492 SER A N 1
ATOM 3906 C CA . SER A 1 499 ? -42.076 8.911 -15.889 1.00 51.88 492 SER A CA 1
ATOM 3907 C C . SER A 1 499 ? -41.324 9.123 -14.560 1.00 49.10 492 SER A C 1
ATOM 3908 O O . SER A 1 499 ? -41.711 9.960 -13.743 1.00 48.89 492 SER A O 1
ATOM 3911 N N . TYR A 1 500 ? -40.269 8.347 -14.343 1.00 46.64 493 TYR A N 1
ATOM 3912 C CA . TYR A 1 500 ? -39.547 8.357 -13.065 1.00 43.96 493 TYR A CA 1
ATOM 3913 C C . TYR A 1 500 ? -38.028 8.317 -13.285 1.00 42.67 493 TYR A C 1
ATOM 3914 O O . TYR A 1 500 ? -37.414 9.378 -13.336 1.00 42.01 493 TYR A O 1
ATOM 3923 N N . TYR A 1 501 ? -37.423 7.133 -13.430 1.00 41.78 494 TYR A N 1
ATOM 3924 C CA . TYR A 1 501 ? -35.979 7.050 -13.685 1.00 41.33 494 TYR A CA 1
ATOM 3925 C C . TYR A 1 501 ? -35.643 7.450 -15.140 1.00 41.93 494 TYR A C 1
ATOM 3926 O O . TYR A 1 501 ? -36.449 7.231 -16.063 1.00 43.08 494 TYR A O 1
ATOM 3935 N N . PRO A 1 502 ? -34.459 8.050 -15.356 1.00 40.94 495 PRO A N 1
ATOM 3936 C CA . PRO A 1 502 ? -33.468 8.398 -14.331 1.00 39.34 495 PRO A CA 1
ATOM 3937 C C . PRO A 1 502 ? -33.823 9.715 -13.625 1.00 37.42 495 PRO A C 1
ATOM 3938 O O . PRO A 1 502 ? -34.364 10.621 -14.263 1.00 37.82 495 PRO A O 1
ATOM 3942 N N . LEU A 1 503 ? -33.524 9.824 -12.328 1.00 34.73 496 LEU A N 1
ATOM 3943 C CA . LEU A 1 503 ? -33.819 11.067 -11.585 1.00 33.02 496 LEU A CA 1
ATOM 3944 C C . LEU A 1 503 ? -32.985 12.260 -12.069 1.00 32.13 496 LEU A C 1
ATOM 3945 O O . LEU A 1 503 ? -31.888 12.091 -12.614 1.00 32.49 496 LEU A O 1
ATOM 3950 N N . THR A 1 504 ? -33.521 13.464 -11.868 1.00 30.97 497 THR A N 1
ATOM 3951 C CA . THR A 1 504 ? -32.791 14.692 -12.143 1.00 31.02 497 THR A CA 1
ATOM 3952 C C . THR A 1 504 ? -32.370 15.427 -10.863 1.00 30.18 497 THR A C 1
ATOM 3953 O O . THR A 1 504 ? -31.625 16.404 -10.933 1.00 29.95 497 THR A O 1
ATOM 3957 N N . LYS A 1 505 ? -32.826 14.952 -9.700 1.00 29.54 498 LYS A N 1
ATOM 3958 C CA . LYS A 1 505 ? -32.465 15.556 -8.415 1.00 29.13 498 LYS A CA 1
ATOM 3959 C C . LYS A 1 505 ? -32.841 14.651 -7.254 1.00 27.85 498 LYS A C 1
ATOM 3960 O O . LYS A 1 505 ? -33.885 14.008 -7.274 1.00 27.36 498 LYS A O 1
ATOM 3966 N N . LEU A 1 506 ? -31.978 14.611 -6.246 1.00 26.37 499 LEU A N 1
ATOM 3967 C CA . LEU A 1 506 ? -32.246 13.881 -5.003 1.00 25.56 499 LEU A CA 1
ATOM 3968 C C . LEU A 1 506 ? -31.643 14.691 -3.858 1.00 24.59 499 LEU A C 1
ATOM 3969 O O . LEU A 1 506 ? -30.505 15.144 -3.950 1.00 24.89 499 LEU A O 1
ATOM 3974 N N . SER A 1 507 ? -32.406 14.909 -2.797 1.00 23.76 500 SER A N 1
ATOM 3975 C CA . SER A 1 507 ? -31.884 15.562 -1.604 1.00 23.27 500 SER A CA 1
ATOM 3976 C C . SER A 1 507 ? -32.520 14.998 -0.340 1.00 23.23 500 SER A C 1
ATOM 3977 O O . SER A 1 507 ? -33.655 14.483 -0.378 1.00 23.68 500 SER A O 1
ATOM 3980 N N . MET A 1 508 ? -31.769 15.099 0.763 1.00 22.69 501 MET A N 1
ATOM 3981 C CA . MET A 1 508 ? -32.213 14.780 2.106 1.00 22.20 501 MET A CA 1
ATOM 3982 C C . MET A 1 508 ? -31.964 15.999 2.984 1.00 22.10 501 MET A C 1
ATOM 3983 O O . MET A 1 508 ? -30.875 16.569 2.985 1.00 21.96 501 MET A O 1
ATOM 3988 N N . THR A 1 509 ? -32.980 16.394 3.733 1.00 23.03 502 THR A N 1
ATOM 3989 C CA . THR A 1 509 ? -32.900 17.540 4.622 1.00 22.89 502 THR A CA 1
ATOM 3990 C C . THR A 1 509 ? -33.392 17.102 5.995 1.00 23.94 502 THR A C 1
ATOM 3991 O O . THR A 1 509 ? -34.477 16.529 6.101 1.00 24.47 502 THR A O 1
ATOM 3995 N N . ILE A 1 510 ? -32.596 17.371 7.030 1.00 23.22 503 ILE A N 1
ATOM 3996 C CA . ILE A 1 510 ? -33.066 17.288 8.398 1.00 23.97 503 ILE A CA 1
ATOM 3997 C C . ILE A 1 510 ? -33.742 18.638 8.671 1.00 25.89 503 ILE A C 1
ATOM 3998 O O . ILE A 1 510 ? -33.069 19.673 8.726 1.00 23.66 503 ILE A O 1
ATOM 4003 N N . THR A 1 511 ? -35.070 18.613 8.770 1.00 27.69 504 THR A N 1
ATOM 4004 C CA . THR A 1 511 ? -35.864 19.834 8.837 1.00 30.12 504 THR A CA 1
ATOM 4005 C C . THR A 1 511 ? -36.183 20.248 10.259 1.00 31.60 504 THR A C 1
ATOM 4006 O O . THR A 1 511 ? -36.652 21.356 10.461 1.00 33.28 504 THR A O 1
ATOM 4010 N N A ASN A 1 512 ? -35.919 19.383 11.241 0.50 31.95 505 ASN A N 1
ATOM 4011 N N B ASN A 1 512 ? -35.960 19.365 11.231 0.50 32.02 505 ASN A N 1
ATOM 4012 C CA A ASN A 1 512 ? -36.177 19.725 12.655 0.50 32.91 505 ASN A CA 1
ATOM 4013 C CA B ASN A 1 512 ? -36.187 19.698 12.647 0.50 33.01 505 ASN A CA 1
ATOM 4014 C C A ASN A 1 512 ? -35.227 18.996 13.587 0.50 32.52 505 ASN A C 1
ATOM 4015 C C B ASN A 1 512 ? -35.096 19.037 13.470 0.50 32.45 505 ASN A C 1
ATOM 4016 O O A ASN A 1 512 ? -35.103 17.759 13.513 0.50 32.17 505 ASN A O 1
ATOM 4017 O O B ASN A 1 512 ? -34.705 17.893 13.168 0.50 31.84 505 ASN A O 1
ATOM 4026 N N . PHE A 1 513 ? -34.588 19.769 14.471 1.00 32.15 506 PHE A N 1
ATOM 4027 C CA . PHE A 1 513 ? -33.566 19.264 15.398 1.00 31.55 506 PHE A CA 1
ATOM 4028 C C . PHE A 1 513 ? -33.976 19.579 16.837 1.00 32.23 506 PHE A C 1
ATOM 4029 O O . PHE A 1 513 ? -34.548 20.626 17.090 1.00 33.57 506 PHE A O 1
ATOM 4037 N N . ASP A 1 514 ? -33.621 18.706 17.775 1.00 31.84 507 ASP A N 1
ATOM 4038 C CA . ASP A 1 514 ? -33.568 19.059 19.189 1.00 32.39 507 ASP A CA 1
ATOM 4039 C C . ASP A 1 514 ? -32.125 19.418 19.527 1.00 31.70 507 ASP A C 1
ATOM 4040 O O . ASP A 1 514 ? -31.196 18.747 19.060 1.00 30.39 507 ASP A O 1
ATOM 4045 N N . ILE A 1 515 ? -31.938 20.467 20.330 1.00 32.45 508 ILE A N 1
ATOM 4046 C CA . ILE A 1 515 ? -30.608 20.933 20.743 1.00 32.54 508 ILE A CA 1
ATOM 4047 C C . ILE A 1 515 ? -30.529 20.965 22.271 1.00 35.13 508 ILE A C 1
ATOM 4048 O O . ILE A 1 515 ? -31.257 21.724 22.916 1.00 36.29 508 ILE A O 1
ATOM 4053 N N . ILE A 1 516 ? -29.650 20.140 22.835 1.00 36.51 509 ILE A N 1
ATOM 4054 C CA . ILE A 1 516 ? -29.467 20.022 24.292 1.00 39.00 509 ILE A CA 1
ATOM 4055 C C . ILE A 1 516 ? -28.191 20.750 24.731 1.00 40.19 509 ILE A C 1
ATOM 4056 O O . ILE A 1 516 ? -27.117 20.488 24.200 1.00 38.96 509 ILE A O 1
ATOM 4061 N N . ASP A 1 517 ? -28.296 21.623 25.725 1.00 43.19 510 ASP A N 1
ATOM 4062 C CA . ASP A 1 517 ? -27.128 22.319 26.243 1.00 45.52 510 ASP A CA 1
ATOM 4063 C C . ASP A 1 517 ? -26.393 21.406 27.213 1.00 47.39 510 ASP A C 1
ATOM 4064 O O . ASP A 1 517 ? -27.013 20.570 27.882 1.00 48.52 510 ASP A O 1
ATOM 4069 N N . LEU A 1 518 ? -25.072 21.530 27.253 1.00 48.69 511 LEU A N 1
ATOM 4070 C CA . LEU A 1 518 ? -24.249 20.701 28.123 1.00 50.92 511 LEU A CA 1
ATOM 4071 C C . LEU A 1 518 ? -23.416 21.583 29.047 1.00 53.53 511 LEU A C 1
ATOM 4072 O O . LEU A 1 518 ? -23.429 22.811 28.927 1.00 53.38 511 LEU A O 1
ATOM 4077 N N . GLN A 1 519 ? -22.698 20.927 29.963 1.00 56.62 512 GLN A N 1
ATOM 4078 C CA . GLN A 1 519 ? -21.862 21.579 30.967 1.00 59.00 512 GLN A CA 1
ATOM 4079 C C . GLN A 1 519 ? -22.763 22.127 32.068 1.00 60.91 512 GLN A C 1
ATOM 4080 O O . GLN A 1 519 ? -22.454 22.042 33.266 1.00 62.32 512 GLN A O 1
#

Solvent-accessible surface area: 23645 Å² total; per-residue (Å²): 175,6,142,9,24,9,105,43,0,54,22,0,36,35,73,88,74,0,58,110,6,44,1,5,0,2,0,1,1,38,10,6,12,11,24,0,13,6,0,24,84,92,52,71,52,47,77,140,39,14,0,0,0,0,50,59,74,33,0,32,8,4,10,43,9,0,81,180,106,43,6,58,137,122,20,52,0,85,84,0,62,180,86,3,103,90,14,50,21,13,11,1,0,2,2,94,58,76,69,97,96,60,80,38,61,87,62,31,0,46,48,83,125,117,23,76,19,40,39,78,65,18,10,19,0,50,3,12,0,44,94,29,6,13,107,4,19,64,18,3,96,186,30,6,91,25,4,8,56,36,48,62,28,25,8,14,0,2,0,0,28,47,0,15,69,23,0,5,103,41,88,147,58,102,11,59,77,148,33,70,0,74,70,5,1,68,94,2,22,137,27,42,126,54,48,129,65,85,69,98,45,76,0,40,122,14,35,125,82,0,97,37,8,131,26,59,39,60,35,22,36,87,113,60,100,107,87,7,58,14,2,16,3,0,1,10,0,0,0,0,42,31,0,68,39,9,13,43,26,0,70,117,108,21,26,2,36,3,2,1,0,0,0,11,8,21,12,3,0,72,18,1,4,86,88,97,94,56,68,9,5,3,0,0,0,14,70,0,2,78,26,0,1,44,54,54,114,16,41,1,48,47,4,156,62,0,60,38,108,37,0,136,36,0,54,114,29,4,118,12,52,160,95,75,3,2,84,58,1,20,111,65,16,72,103,76,23,40,60,0,73,132,68,0,44,63,98,14,85,110,123,123,44,75,67,110,104,22,93,8,70,60,164,118,4,54,85,21,0,73,36,0,28,79,4,0,40,2,109,42,27,42,68,16,53,70,121,74,34,19,150,59,2,103,0,54,6,94,8,96,59,84,20,0,73,40,45,108,33,1,44,25,0,0,94,1,0,1,13,5,0,12,47,29,0,77,41,9,21,134,86,64,67,48,55,0,13,0,90,40,0,21,0,24,0,69,0,114,62,147,83,61,22,170,71,68,15,107,6,59,68,70,21,46,139,121,1,40,115,12,0,37,107,9,0,58,113,6,1,54,46,8,42,128,72,2,81,162,105,40,14,53,32,2,27,42,0,3,0,20,0,59,74,21,57,55,75,104,86,217

Organism: Saccharomyces cerevisiae (strain ATCC 204508 / S288c) (NCBI:txid559292)

Radius of gyration: 26.42 Å; Cα contacts (8 Å, |Δi|>4): 968; chains: 1; bounding box: 63×71×60 Å

Sequence (510 aa):
MMSKFTWKELIQLGSPSKAYESSLACIAHIDMNAFFAQVEQMRCGLSKEDPVVCVQWNSIIAVSYAARKYGISRMDTIQEALKKCSNLIPIHTAVFKKGEDFWQYHDGCGSWVPAKQISVEDHKVSLEPYRRESRKALAIFKWACDLVERASIDEVFLDLGRICFNMLMFDNEYELTGDLKLKDALSNIREAFIGGNYDINSSHLPLIPEKIKSSLKFEGDVFNPEGRDLITDWDDVILALGSQVCKGIRDSIKDILGYTTSCGLSSTKNNVCKLASNYKKPDAQTIVKNDCLLDFLDCGKFEITSFWTLGGVLGKELIDDVLDDLPHENSIKHIRETWPDNAGQLKEFLDAKVKQQSDYDRSTSNIDPLKTADLAEKLFKLSRGRYGLPLSSRPVVKSMMSNKNLRGKSCNSIVDCISWLEVFCAELTSSRIQDLEQQEYNKIVIPRTVSISLKTKSYEVYRKSGPVAYKGINFQSHELLKVGIKFVTDDLDIKGKNKSYYPLTKLSMTITNNFDIIDLQ

GO terms:
  GO:0005634 nucleus (C, IDA)
  GO:0005739 mitochondrion (C, IDA)
  GO:0042276 error-prone translesion synthesis (P, IDA)
  GO:0003887 DNA-directed DNA polymerase activity (F, IDA)
  GO:0070987 error-free translesion synthesis (P, IDA)
  GO:0042276 error-prone translesion synthesis (P, IMP)
  GO:0007059 chromosome segregation (P, IMP)
  GO:0007064 mitotic sister chromatid cohesion (P, IMP)
  GO:0005657 replication fork (C, IPI)
  GO:0005515 protein binding (F, IPI)
  GO:0034061 DNA polymerase activity (F, EXP)

Secondary structure (DSSP, 8-state):
--S-BHHHHHGGG-TTTGGGSTT--EEEEEETTHHHHHHHHHTT--TTS-EEEEETTEEEEE-HHHHTTT--TT-BHHHHHHH-TT-EEEEPEEEETT-S-EE--TT-SS--------TTTEEEE-HHHHHHHHHHHHHHHHH-S-EEEEETTEEEEE-HHHHHHHHHH-SS-EEETTEEHHHHTHHHHHHHHHT---TTSBPPPPPGGGGGPPP-SEE--TT---S--SHHHHHHHHHHHHHHHHHHHHHHHH---EEEEEESSHHHHHHHHTTS-SSEEEE--GGGHHHHHTSSS--GGGSTT-SSHHHHHHHHHTT--SS-HHHHHHHHS-S-HHHHHHHHHHHHHSTTS-TTS----GGGHHHHHHHHHHHTTT---PPP-PPPS-S-EEEEEE--TTTT-SHHHHHHHHHHHHHHHHHHHHHHHHHHTEEEEEEEEEEEEE-TT--EEEEEEE-----GGGHHHHHHHHHHHHHHHHHHHTTTSS-SSPSEEEEEEEEEEEEE--

B-factor: mean 28.99, std 12.33, range [2.0, 85.07]

CATH classification: 3.30.70.270 (+3 more: 3.40.1170.60, 1.10.150.20, 3.30.1490.100)